Protein AF-0000000083555347 (afdb_homodimer)

Organism: NCBI:txid157072

Nearest PDB structures (foldseek):
  4l8f-assembly1_C  TM=9.345E-01  e=2.373E-33  Danio rerio
  4l7q-assembly1_C  TM=9.276E-01  e=1.802E-32  Danio rerio
  1l9x-assembly3_C  TM=9.205E-01  e=3.765E-32  Homo sapiens
  4l95-assembly3_M  TM=9.312E-01  e=1.104E-30  Danio rerio
  8q6q-assembly2_D-2  TM=4.613E-01  e=1.279E-02  Homo sapiens

Structure (mmCIF, N/CA/C/O backbone):
data_AF-0000000083555347-model_v1
#
loop_
_entity.id
_entity.type
_entity.pdbx_description
1 polymer 'folate gamma-glutamyl hydrolase'
#
loop_
_atom_site.group_PDB
_atom_site.id
_atom_site.type_symbol
_atom_site.label_atom_id
_atom_site.label_alt_id
_atom_site.label_comp_id
_atom_site.label_asym_id
_atom_site.label_entity_id
_atom_site.label_seq_id
_atom_site.pdbx_PDB_ins_code
_atom_site.Cartn_x
_atom_site.Cartn_y
_atom_site.Cartn_z
_atom_site.occupancy
_atom_site.B_iso_or_equiv
_atom_site.auth_seq_id
_atom_site.auth_comp_id
_atom_site.auth_asym_id
_atom_site.auth_atom_id
_atom_site.pdbx_PDB_model_num
ATOM 1 N N . MET A 1 1 ? 63.344 61.219 -37.5 1 23.23 1 MET A N 1
ATOM 2 C CA . MET A 1 1 ? 61.906 61.25 -37.156 1 23.23 1 MET A CA 1
ATOM 3 C C . MET A 1 1 ? 61.312 59.875 -37.188 1 23.23 1 MET A C 1
ATOM 5 O O . MET A 1 1 ? 61.062 59.312 -38.25 1 23.23 1 MET A O 1
ATOM 9 N N . VAL A 1 2 ? 61.875 59 -36.281 1 27.72 2 VAL A N 1
ATOM 10 C CA . VAL A 1 2 ? 61.688 57.594 -36.031 1 27.72 2 VAL A CA 1
ATOM 11 C C . VAL A 1 2 ? 60.25 57.312 -35.625 1 27.72 2 VAL A C 1
ATOM 13 O O . VAL A 1 2 ? 59.75 57.875 -34.656 1 27.72 2 VAL A O 1
ATOM 16 N N . VAL A 1 3 ? 59.375 57.125 -36.656 1 25.95 3 VAL A N 1
ATOM 17 C CA . VAL A 1 3 ? 57.938 56.875 -36.625 1 25.95 3 VAL A CA 1
ATOM 18 C C . VAL A 1 3 ? 57.656 55.656 -35.719 1 25.95 3 VAL A C 1
ATOM 20 O O . VAL A 1 3 ? 58.094 54.562 -36 1 25.95 3 VAL A O 1
ATOM 23 N N . SER A 1 4 ? 57.625 55.844 -34.438 1 28.05 4 SER A N 1
ATOM 24 C CA . SER A 1 4 ? 57.375 54.875 -33.375 1 28.05 4 SER A CA 1
ATOM 25 C C . SER A 1 4 ? 56 54.25 -33.5 1 28.05 4 SER A C 1
ATOM 27 O O . SER A 1 4 ? 54.969 54.938 -33.344 1 28.05 4 SER A O 1
ATOM 29 N N . LEU A 1 5 ? 55.781 53.438 -34.562 1 30.91 5 LEU A N 1
ATOM 30 C CA . LEU A 1 5 ? 54.5 52.781 -34.781 1 30.91 5 LEU A CA 1
ATOM 31 C C . LEU A 1 5 ? 54.062 52.031 -33.531 1 30.91 5 LEU A C 1
ATOM 33 O O . LEU A 1 5 ? 54.719 51.062 -33.094 1 30.91 5 LEU A O 1
ATOM 37 N N . GLY A 1 6 ? 53.5 52.719 -32.531 1 29 6 GLY A N 1
ATOM 38 C CA . GLY A 1 6 ? 52.938 52.156 -31.312 1 29 6 GLY A CA 1
ATOM 39 C C . GLY A 1 6 ? 51.875 51.125 -31.547 1 29 6 GLY A C 1
ATOM 40 O O . GLY A 1 6 ? 50.812 51.406 -32.125 1 29 6 GLY A O 1
ATOM 41 N N . LEU A 1 7 ? 52.281 49.906 -32 1 31.48 7 LEU A N 1
ATOM 42 C CA . LEU A 1 7 ? 51.344 48.812 -32.219 1 31.48 7 LEU A CA 1
ATOM 43 C C . LEU A 1 7 ? 50.5 48.562 -30.969 1 31.48 7 LEU A C 1
ATOM 45 O O . LEU A 1 7 ? 51.031 48.25 -29.891 1 31.48 7 LEU A O 1
ATOM 49 N N . VAL A 1 8 ? 49.344 49.25 -30.875 1 31.62 8 VAL A N 1
ATOM 50 C CA . VAL A 1 8 ? 48.344 49.031 -29.828 1 31.62 8 VAL A CA 1
ATOM 51 C C . VAL A 1 8 ? 47.906 47.562 -29.828 1 31.62 8 VAL A C 1
ATOM 53 O O . VAL A 1 8 ? 47.375 47.062 -30.812 1 31.62 8 VAL A O 1
ATOM 56 N N . LEU A 1 9 ? 48.688 46.688 -29.172 1 31.02 9 LEU A N 1
ATOM 57 C CA . LEU A 1 9 ? 48.281 45.281 -28.938 1 31.02 9 LEU A CA 1
ATOM 58 C C . LEU A 1 9 ? 46.875 45.219 -28.328 1 31.02 9 LEU A C 1
ATOM 60 O O . LEU A 1 9 ? 46.625 45.844 -27.281 1 31.02 9 LEU A O 1
ATOM 64 N N . SER A 1 10 ? 45.875 45.219 -29.203 1 31.19 10 SER A N 1
ATOM 65 C CA . SER A 1 10 ? 44.5 45 -28.766 1 31.19 10 SER A CA 1
ATOM 66 C C . SER A 1 10 ? 44.375 43.844 -27.781 1 31.19 10 SER A C 1
ATOM 68 O O . SER A 1 10 ? 45.031 42.812 -27.984 1 31.19 10 SER A O 1
ATOM 70 N N . ARG A 1 11 ? 44.156 44.125 -26.469 1 34.34 11 ARG A N 1
ATOM 71 C CA . ARG A 1 11 ? 43.875 43.188 -25.391 1 34.34 11 ARG A CA 1
ATOM 72 C C . ARG A 1 11 ? 42.844 42.156 -25.812 1 34.34 11 ARG A C 1
ATOM 74 O O . ARG A 1 11 ? 41.812 42.469 -26.422 1 34.34 11 ARG A O 1
ATOM 81 N N . PRO A 1 12 ? 43.281 40.875 -26.047 1 32 12 PRO A N 1
ATOM 82 C CA . PRO A 1 12 ? 42.281 39.844 -26.375 1 32 12 PRO A CA 1
ATOM 83 C C . PRO A 1 12 ? 41.062 39.875 -25.469 1 32 12 PRO A C 1
ATOM 85 O O . PRO A 1 12 ? 41.156 40.312 -24.312 1 32 12 PRO A O 1
ATOM 88 N N . SER A 1 13 ? 39.812 40.094 -26 1 33.47 13 SER A N 1
ATOM 89 C CA . SER A 1 13 ? 38.531 39.938 -25.344 1 33.47 13 SER A CA 1
ATOM 90 C C . SER A 1 13 ? 38.469 38.688 -24.516 1 33.47 13 SER A C 1
ATOM 92 O O . SER A 1 13 ? 38.812 37.594 -25 1 33.47 13 SER A O 1
ATOM 94 N N . HIS A 1 14 ? 38.812 38.75 -23.172 1 32.81 14 HIS A N 1
ATOM 95 C CA . HIS A 1 14 ? 38.5 37.688 -22.203 1 32.81 14 HIS A CA 1
ATOM 96 C C . HIS A 1 14 ? 37.125 37.125 -22.438 1 32.81 14 HIS A C 1
ATOM 98 O O . HIS A 1 14 ? 36.125 37.844 -22.328 1 32.81 14 HIS A O 1
ATOM 104 N N . GLU A 1 15 ? 36.938 36.219 -23.438 1 31.72 15 GLU A N 1
ATOM 105 C CA . GLU A 1 15 ? 35.75 35.375 -23.484 1 31.72 15 GLU A CA 1
ATOM 106 C C . GLU A 1 15 ? 35.312 34.938 -22.078 1 31.72 15 GLU A C 1
ATOM 108 O O . GLU A 1 15 ? 36.125 34.344 -21.344 1 31.72 15 GLU A O 1
ATOM 113 N N . MET A 1 16 ? 34.438 35.75 -21.422 1 31.12 16 MET A N 1
ATOM 114 C CA . MET A 1 16 ? 33.719 35.312 -20.234 1 31.12 16 MET A CA 1
ATOM 115 C C . MET A 1 16 ? 33.219 33.875 -20.375 1 31.12 16 MET A C 1
ATOM 117 O O . MET A 1 16 ? 32.375 33.594 -21.219 1 31.12 16 MET A O 1
ATOM 121 N N . GLU A 1 17 ? 34.094 32.906 -20.312 1 33.25 17 GLU A N 1
ATOM 122 C CA . GLU A 1 17 ? 33.625 31.531 -20.156 1 33.25 17 GLU A CA 1
ATOM 123 C C . GLU A 1 17 ? 32.438 31.469 -19.172 1 33.25 17 GLU A C 1
ATOM 125 O O . GLU A 1 17 ? 32.594 31.797 -18 1 33.25 17 GLU A O 1
ATOM 130 N N . ALA A 1 18 ? 31.234 31.672 -19.672 1 32.56 18 ALA A N 1
ATOM 131 C CA . ALA A 1 18 ? 30.047 31.328 -18.906 1 32.56 18 ALA A CA 1
ATOM 132 C C . ALA A 1 18 ? 30.188 29.922 -18.312 1 32.56 18 ALA A C 1
ATOM 134 O O . ALA A 1 18 ? 30.125 28.922 -19.031 1 32.56 18 ALA A O 1
ATOM 135 N N . VAL A 1 19 ? 31.016 29.75 -17.359 1 32.25 19 VAL A N 1
ATOM 136 C CA . VAL A 1 19 ? 30.797 28.562 -16.547 1 32.25 19 VAL A CA 1
ATOM 137 C C . VAL A 1 19 ? 29.328 28.469 -16.156 1 32.25 19 VAL A C 1
ATOM 139 O O . VAL A 1 19 ? 28.844 29.266 -15.352 1 32.25 19 VAL A O 1
ATOM 142 N N . GLN A 1 20 ? 28.531 28.266 -17.094 1 30.45 20 GLN A N 1
ATOM 143 C CA . GLN A 1 20 ? 27.188 27.875 -16.672 1 30.45 20 GLN A CA 1
ATOM 144 C C . GLN A 1 20 ? 27.25 26.844 -15.547 1 30.45 20 GLN A C 1
ATOM 146 O O . GLN A 1 20 ? 27.766 25.75 -15.727 1 30.45 20 GLN A O 1
ATOM 151 N N . ALA A 1 21 ? 27.406 27.312 -14.43 1 34.94 21 ALA A N 1
ATOM 152 C CA . ALA A 1 21 ? 27.172 26.453 -13.281 1 34.94 21 ALA A CA 1
ATOM 153 C C . ALA A 1 21 ? 26.047 25.453 -13.555 1 34.94 21 ALA A C 1
ATOM 155 O O . ALA A 1 21 ? 24.891 25.859 -13.734 1 34.94 21 ALA A O 1
ATOM 156 N N . LEU A 1 22 ? 26.328 24.484 -14.297 1 32.72 22 LEU A N 1
ATOM 157 C CA . LEU A 1 22 ? 25.344 23.406 -14.383 1 32.72 22 LEU A CA 1
ATOM 158 C C . LEU A 1 22 ? 24.688 23.156 -13.031 1 32.72 22 LEU A C 1
ATOM 160 O O . LEU A 1 22 ? 25.359 22.75 -12.078 1 32.72 22 LEU A O 1
ATOM 164 N N . ARG A 1 23 ? 23.766 23.969 -12.594 1 32.62 23 ARG A N 1
ATOM 165 C CA . ARG A 1 23 ? 22.953 23.625 -11.43 1 32.62 23 ARG A CA 1
ATOM 166 C C . ARG A 1 23 ? 22.766 22.109 -11.32 1 32.62 23 ARG A C 1
ATOM 168 O O . ARG A 1 23 ? 22.25 21.484 -12.242 1 32.62 23 ARG A O 1
ATOM 175 N N . ALA A 1 24 ? 23.609 21.406 -10.547 1 36.28 24 ALA A N 1
ATOM 176 C CA . ALA A 1 24 ? 23.562 19.969 -10.258 1 36.28 24 ALA A CA 1
ATOM 177 C C . ALA A 1 24 ? 22.125 19.484 -10.078 1 36.28 24 ALA A C 1
ATOM 179 O O . ALA A 1 24 ? 21.344 20.125 -9.367 1 36.28 24 ALA A O 1
ATOM 180 N N . VAL A 1 25 ? 21.484 18.953 -11 1 42.25 25 VAL A N 1
ATOM 181 C CA . VAL A 1 25 ? 20.219 18.25 -10.766 1 42.25 25 VAL A CA 1
ATOM 182 C C . VAL A 1 25 ? 20.25 17.609 -9.383 1 42.25 25 VAL A C 1
ATOM 184 O O . VAL A 1 25 ? 21.141 16.797 -9.086 1 42.25 25 VAL A O 1
ATOM 187 N N . PRO A 1 26 ? 19.656 18.266 -8.359 1 49.91 26 PRO A N 1
ATOM 188 C CA . PRO A 1 26 ? 19.719 17.703 -7.008 1 49.91 26 PRO A CA 1
ATOM 189 C C . PRO A 1 26 ? 19.578 16.172 -7 1 49.91 26 PRO A C 1
ATOM 191 O O . PRO A 1 26 ? 18.906 15.609 -7.863 1 49.91 26 PRO A O 1
ATOM 194 N N . LYS A 1 27 ? 20.547 15.438 -6.457 1 57.72 27 LYS A N 1
ATOM 195 C CA . LYS A 1 27 ? 20.562 13.992 -6.254 1 57.72 27 LYS A CA 1
ATOM 196 C C . LYS A 1 27 ? 19.203 13.5 -5.754 1 57.72 27 LYS A C 1
ATOM 198 O O . LYS A 1 27 ? 18.672 14.016 -4.773 1 57.72 27 LYS A O 1
ATOM 203 N N . GLN A 1 28 ? 18.375 12.93 -6.566 1 76.88 28 GLN A N 1
ATOM 204 C CA . GLN A 1 28 ? 17.078 12.328 -6.262 1 76.88 28 GLN A CA 1
ATOM 205 C C . GLN A 1 28 ? 17.25 11.047 -5.445 1 76.88 28 GLN A C 1
ATOM 207 O O . GLN A 1 28 ? 18.016 10.164 -5.828 1 76.88 28 GLN A O 1
ATOM 212 N N . THR A 1 29 ? 16.812 11.125 -4.055 1 89.31 29 THR A N 1
ATOM 213 C CA . THR A 1 29 ? 16.781 9.93 -3.211 1 89.31 29 THR A CA 1
ATOM 214 C C . THR A 1 29 ? 15.734 8.938 -3.719 1 89.31 29 THR A C 1
ATOM 216 O O . THR A 1 29 ? 14.555 9.273 -3.826 1 89.31 29 THR A O 1
ATOM 219 N N . ARG A 1 30 ? 16.141 7.773 -4.047 1 84.62 30 ARG A N 1
ATOM 220 C CA . ARG A 1 30 ? 15.281 6.77 -4.656 1 84.62 30 ARG A CA 1
ATOM 221 C C . ARG A 1 30 ? 14.258 6.25 -3.652 1 84.62 30 ARG A C 1
ATOM 223 O O . ARG A 1 30 ? 13.086 6.059 -3.992 1 84.62 30 ARG A O 1
ATOM 230 N N . ASN A 1 31 ? 14.719 6.02 -2.436 1 88.25 31 ASN A N 1
ATOM 231 C CA . ASN A 1 31 ? 13.867 5.477 -1.387 1 88.25 31 ASN A CA 1
ATOM 232 C C . ASN A 1 31 ? 13.836 6.387 -0.162 1 88.25 31 ASN A C 1
ATOM 234 O O . ASN A 1 31 ? 14.453 6.086 0.857 1 88.25 31 ASN A O 1
ATOM 238 N N . PRO A 1 32 ? 13.055 7.402 -0.249 1 96.88 32 PRO A N 1
ATOM 239 C CA . PRO A 1 32 ? 13.062 8.398 0.824 1 96.88 32 PRO A CA 1
ATOM 240 C C . PRO A 1 32 ? 12.461 7.875 2.125 1 96.88 32 PRO A C 1
ATOM 242 O O . PRO A 1 32 ? 11.656 6.941 2.102 1 96.88 32 PRO A O 1
ATOM 245 N N . ILE A 1 33 ? 12.914 8.414 3.184 1 97.94 33 ILE A N 1
ATOM 246 C CA . ILE A 1 33 ? 12.406 8.094 4.512 1 97.94 33 ILE A CA 1
ATOM 247 C C . ILE A 1 33 ? 11.625 9.281 5.074 1 97.94 33 ILE A C 1
ATOM 249 O O . ILE A 1 33 ? 12.133 10.406 5.09 1 97.94 33 ILE A O 1
ATOM 253 N N . ILE A 1 34 ? 10.422 9.062 5.48 1 98.81 34 ILE A N 1
ATOM 254 C CA . ILE A 1 34 ? 9.547 10.086 6.043 1 98.81 34 ILE A CA 1
ATOM 255 C C . ILE A 1 34 ? 9.445 9.898 7.555 1 98.81 34 ILE A C 1
ATOM 257 O O . ILE A 1 34 ? 9.211 8.789 8.031 1 98.81 34 ILE A O 1
ATOM 261 N N . GLY A 1 35 ? 9.719 10.945 8.32 1 98.81 35 GLY A N 1
ATOM 262 C CA . GLY A 1 35 ? 9.391 10.93 9.734 1 98.81 35 GLY A CA 1
ATOM 263 C C . GLY A 1 35 ? 7.914 11.164 10.008 1 98.81 35 GLY A C 1
ATOM 264 O O . GLY A 1 35 ? 7.34 12.148 9.539 1 98.81 35 GLY A O 1
ATOM 265 N N . VAL A 1 36 ? 7.316 10.266 10.727 1 98.69 36 VAL A N 1
ATOM 266 C CA . VAL A 1 36 ? 5.91 10.398 11.102 1 98.69 36 VAL A CA 1
ATOM 267 C C . VAL A 1 36 ? 5.801 10.719 12.586 1 98.69 36 VAL A C 1
ATOM 269 O O . VAL A 1 36 ? 6.25 9.938 13.43 1 98.69 36 VAL A O 1
ATOM 272 N N . HIS A 1 37 ? 5.207 11.883 12.875 1 98.44 37 HIS A N 1
ATOM 273 C CA . HIS A 1 37 ? 5.027 12.305 14.266 1 98.44 37 HIS A CA 1
ATOM 274 C C . HIS A 1 37 ? 4.047 11.398 14.992 1 98.44 37 HIS A C 1
ATOM 276 O O . HIS A 1 37 ? 2.986 11.062 14.461 1 98.44 37 HIS A O 1
ATOM 282 N N . SER A 1 38 ? 4.383 10.922 16.203 1 96.62 38 SER A N 1
ATOM 283 C CA . SER A 1 38 ? 3.479 10.102 17 1 96.62 38 SER A CA 1
ATOM 284 C C . SER A 1 38 ? 2.629 10.961 17.922 1 96.62 38 SER A C 1
ATOM 286 O O . SER A 1 38 ? 2.803 12.18 17.984 1 96.62 38 SER A O 1
ATOM 288 N N . HIS A 1 39 ? 1.638 10.352 18.516 1 95.75 39 HIS A N 1
ATOM 289 C CA . HIS A 1 39 ? 0.795 10.977 19.531 1 95.75 39 HIS A CA 1
ATOM 290 C C . HIS A 1 39 ? 0.821 10.195 20.828 1 95.75 39 HIS A C 1
ATOM 292 O O . HIS A 1 39 ? 1.096 8.992 20.828 1 95.75 39 HIS A O 1
ATOM 298 N N . GLN A 1 40 ? 0.535 10.875 21.875 1 92.44 40 GLN A N 1
ATOM 299 C CA . GLN A 1 40 ? 0.202 10.188 23.109 1 92.44 40 GLN A CA 1
ATOM 300 C C . GLN A 1 40 ? -1.26 9.742 23.125 1 92.44 40 GLN A C 1
ATOM 302 O O . GLN A 1 40 ? -2.156 10.547 22.859 1 92.44 40 GLN A O 1
ATOM 307 N N . ASP A 1 41 ? -1.448 8.5 23.406 1 87.25 41 ASP A N 1
ATOM 308 C CA . ASP A 1 41 ? -2.814 8 23.547 1 87.25 41 ASP A CA 1
ATOM 309 C C . ASP A 1 41 ? -3.451 8.5 24.844 1 87.25 41 ASP A C 1
ATOM 311 O O . ASP A 1 41 ? -2.928 8.266 25.938 1 87.25 41 ASP A O 1
ATOM 315 N N . SER A 1 42 ? -4.543 9.156 24.75 1 83.31 42 SER A N 1
ATOM 316 C CA . SER A 1 42 ? -5.164 9.766 25.922 1 83.31 42 SER A CA 1
ATOM 317 C C . SER A 1 42 ? -5.746 8.703 26.859 1 83.31 42 SER A C 1
ATOM 319 O O . SER A 1 42 ? -5.836 8.914 28.062 1 83.31 42 SER A O 1
ATOM 321 N N . GLU A 1 43 ? -6.172 7.621 26.312 1 82.62 43 GLU A N 1
ATOM 322 C CA . GLU A 1 43 ? -6.812 6.566 27.109 1 82.62 43 GLU A CA 1
ATOM 323 C C . GLU A 1 43 ? -5.777 5.664 27.766 1 82.62 43 GLU A C 1
ATOM 325 O O . GLU A 1 43 ? -5.895 5.348 28.953 1 82.62 43 GLU A O 1
ATOM 330 N N . PHE A 1 44 ? -4.727 5.332 27.062 1 84 44 PHE A N 1
ATOM 331 C CA . PHE A 1 44 ? -3.805 4.312 27.562 1 84 44 PHE A CA 1
ATOM 332 C C . PHE A 1 44 ? -2.498 4.945 28.016 1 84 44 PHE A C 1
ATOM 334 O O . PHE A 1 44 ? -1.693 4.293 28.688 1 84 44 PHE A O 1
ATOM 341 N N . GLY A 1 45 ? -2.297 6.207 27.641 1 85.5 45 GLY A N 1
ATOM 342 C CA . GLY A 1 45 ? -1.106 6.926 28.062 1 85.5 45 GLY A CA 1
ATOM 343 C C . GLY A 1 45 ? 0.129 6.562 27.266 1 85.5 45 GLY A C 1
ATOM 344 O O . GLY A 1 45 ? 1.186 7.176 27.422 1 85.5 45 GLY A O 1
ATOM 345 N N . ASP A 1 46 ? -0.02 5.621 26.391 1 88.19 46 ASP A N 1
ATOM 346 C CA . ASP A 1 46 ? 1.128 5.207 25.594 1 88.19 46 ASP A CA 1
ATOM 347 C C . ASP A 1 46 ? 1.2 5.992 24.281 1 88.19 46 ASP A C 1
ATOM 349 O O . ASP A 1 46 ? 0.37 6.871 24.031 1 88.19 46 ASP A O 1
ATOM 353 N N . GLU A 1 47 ? 2.303 5.824 23.641 1 92.81 47 GLU A N 1
ATOM 354 C CA . GLU A 1 47 ? 2.592 6.473 22.359 1 92.81 47 GLU A CA 1
ATOM 355 C C . GLU A 1 47 ? 2.176 5.586 21.188 1 92.81 47 GLU A C 1
ATOM 357 O O . GLU A 1 47 ? 2.387 4.371 21.219 1 92.81 47 GLU A O 1
ATOM 362 N N . PHE A 1 48 ? 1.54 6.266 20.109 1 92.69 48 PHE A N 1
ATOM 363 C CA . PHE A 1 48 ? 1.102 5.402 19.031 1 92.69 48 PHE A CA 1
ATOM 364 C C . PHE A 1 48 ? 1.15 6.141 17.703 1 92.69 48 PHE A C 1
ATOM 366 O O . PHE A 1 48 ? 1.232 7.371 17.672 1 92.69 48 PHE A O 1
ATOM 373 N N . ILE A 1 49 ? 1.166 5.418 16.609 1 94.25 49 ILE A N 1
ATOM 374 C CA . ILE A 1 49 ? 0.953 5.836 15.227 1 94.25 49 ILE A CA 1
ATOM 375 C C . ILE A 1 49 ? -0.01 4.871 14.539 1 94.25 49 ILE A C 1
ATOM 377 O O . ILE A 1 49 ? 0.166 3.652 14.609 1 94.25 49 ILE A O 1
ATOM 381 N N . ALA A 1 50 ? -1.12 5.422 13.977 1 93.69 50 ALA A N 1
ATOM 382 C CA . ALA A 1 50 ? -1.949 4.555 13.141 1 93.69 50 ALA A CA 1
ATOM 383 C C . ALA A 1 50 ? -1.149 3.994 11.969 1 93.69 50 ALA A C 1
ATOM 385 O O . ALA A 1 50 ? -0.458 4.738 11.273 1 93.69 50 ALA A O 1
ATOM 386 N N . ALA A 1 51 ? -1.215 2.68 11.695 1 93.62 51 ALA A N 1
ATOM 387 C CA . ALA A 1 51 ? -0.387 2.016 10.695 1 93.62 51 ALA A CA 1
ATOM 388 C C . ALA A 1 51 ? -0.766 2.467 9.289 1 93.62 51 ALA A C 1
ATOM 390 O O . ALA A 1 51 ? 0.013 2.299 8.344 1 93.62 51 ALA A O 1
ATOM 391 N N . SER A 1 52 ? -2.002 2.988 9.102 1 95.69 52 SER A N 1
ATOM 392 C CA . SER A 1 52 ? -2.447 3.434 7.785 1 95.69 52 SER A CA 1
ATOM 393 C C . SER A 1 52 ? -1.525 4.512 7.223 1 95.69 52 SER A C 1
ATOM 395 O O . SER A 1 52 ? -1.295 4.57 6.016 1 95.69 52 SER A O 1
ATOM 397 N N . TYR A 1 53 ? -0.939 5.395 8.117 1 97.56 53 TYR A N 1
ATOM 398 C CA . TYR A 1 53 ? 0.002 6.402 7.641 1 97.56 53 TYR A CA 1
ATOM 399 C C . TYR A 1 53 ? 1.257 5.758 7.07 1 97.56 53 TYR A C 1
ATOM 401 O O . TYR A 1 53 ? 1.784 6.203 6.051 1 97.56 53 TYR A O 1
ATOM 409 N N . ILE A 1 54 ? 1.744 4.742 7.781 1 96.12 54 ILE A N 1
ATOM 410 C CA . ILE A 1 54 ? 2.969 4.059 7.383 1 96.12 54 ILE A CA 1
ATOM 411 C C . ILE A 1 54 ? 2.73 3.291 6.082 1 96.12 54 ILE A C 1
ATOM 413 O O . ILE A 1 54 ? 3.504 3.41 5.133 1 96.12 54 ILE A O 1
ATOM 417 N N . LYS A 1 55 ? 1.643 2.566 6.055 1 96 55 LYS A N 1
ATOM 418 C CA . LYS A 1 55 ? 1.289 1.808 4.859 1 96 55 LYS A CA 1
ATOM 419 C C . LYS A 1 55 ? 1.098 2.73 3.66 1 96 55 LYS A C 1
ATOM 421 O O . LYS A 1 55 ? 1.462 2.379 2.535 1 96 55 LYS A O 1
ATOM 426 N N . TRP A 1 56 ? 0.498 3.879 3.926 1 98.44 56 TRP A N 1
ATOM 427 C CA . TRP A 1 56 ? 0.248 4.891 2.906 1 98.44 56 TRP A CA 1
ATOM 428 C C . TRP A 1 56 ? 1.557 5.387 2.299 1 98.44 56 TRP A C 1
ATOM 430 O O . TRP A 1 56 ? 1.719 5.395 1.076 1 98.44 56 TRP A O 1
ATOM 440 N N . ILE A 1 57 ? 2.523 5.664 3.076 1 98.5 57 ILE A N 1
ATOM 441 C CA . ILE A 1 57 ? 3.844 6.109 2.641 1 98.5 57 ILE A CA 1
ATOM 442 C C . ILE A 1 57 ? 4.543 4.984 1.884 1 98.5 57 ILE A C 1
ATOM 444 O O . ILE A 1 57 ? 5.086 5.203 0.797 1 98.5 57 ILE A O 1
ATOM 448 N N . GLU A 1 58 ? 4.461 3.795 2.396 1 97.06 58 GLU A N 1
ATOM 449 C CA . GLU A 1 58 ? 5.156 2.652 1.815 1 97.06 58 GLU A CA 1
ATOM 450 C C . GLU A 1 58 ? 4.582 2.291 0.449 1 97.06 58 GLU A C 1
ATOM 452 O O . GLU A 1 58 ? 5.316 1.871 -0.448 1 97.06 58 GLU A O 1
ATOM 457 N N . SER A 1 59 ? 3.328 2.445 0.312 1 98 59 SER A N 1
ATOM 458 C CA . SER A 1 59 ? 2.68 2.062 -0.938 1 98 59 SER A CA 1
ATOM 459 C C . SER A 1 59 ? 3.201 2.891 -2.107 1 98 59 SER A C 1
ATOM 461 O O . SER A 1 59 ? 3.074 2.488 -3.266 1 98 59 SER A O 1
ATOM 463 N N . ALA A 1 60 ? 3.762 4.035 -1.805 1 98.38 60 ALA A N 1
ATOM 464 C CA . ALA A 1 60 ? 4.301 4.902 -2.848 1 98.38 60 ALA A CA 1
ATOM 465 C C . ALA A 1 60 ? 5.82 4.781 -2.934 1 98.38 60 ALA A C 1
ATOM 467 O O . ALA A 1 60 ? 6.477 5.574 -3.611 1 98.38 60 ALA A O 1
ATOM 468 N N . GLY A 1 61 ? 6.395 3.838 -2.207 1 97.25 61 GLY A N 1
ATOM 469 C CA . GLY A 1 61 ? 7.82 3.57 -2.316 1 97.25 61 GLY A CA 1
ATOM 470 C C . GLY A 1 61 ? 8.648 4.285 -1.263 1 97.25 61 GLY A C 1
ATOM 471 O O . GLY A 1 61 ? 9.875 4.266 -1.311 1 97.25 61 GLY A O 1
ATOM 472 N N . GLY A 1 62 ? 7.977 4.961 -0.341 1 97.44 62 GLY A N 1
ATOM 473 C CA . GLY A 1 62 ? 8.672 5.562 0.784 1 97.44 62 GLY A CA 1
ATOM 474 C C . GLY A 1 62 ? 8.867 4.609 1.947 1 97.44 62 GLY A C 1
ATOM 475 O O . GLY A 1 62 ? 8.32 3.5 1.944 1 97.44 62 GLY A O 1
ATOM 476 N N . ARG A 1 63 ? 9.648 5.016 2.828 1 96 63 ARG A N 1
ATOM 477 C CA . ARG A 1 63 ? 9.828 4.352 4.113 1 96 63 ARG A CA 1
ATOM 478 C C . ARG A 1 63 ? 9.555 5.309 5.27 1 96 63 ARG A C 1
ATOM 480 O O . ARG A 1 63 ? 9.469 6.523 5.066 1 96 63 ARG A O 1
ATOM 487 N N . ALA A 1 64 ? 9.305 4.746 6.438 1 97.19 64 ALA A N 1
ATOM 488 C CA . ALA A 1 64 ? 8.836 5.625 7.508 1 97.19 64 ALA A CA 1
ATOM 489 C C . ALA A 1 64 ? 9.578 5.34 8.812 1 97.19 64 ALA A C 1
ATOM 491 O O . ALA A 1 64 ? 9.914 4.188 9.102 1 97.19 64 ALA A O 1
ATOM 492 N N . VAL A 1 65 ? 9.789 6.359 9.57 1 97.25 65 VAL A N 1
ATOM 493 C CA . VAL A 1 65 ? 10.312 6.266 10.93 1 97.25 65 VAL A CA 1
ATOM 494 C C . VAL A 1 65 ? 9.438 7.082 11.875 1 97.25 65 VAL A C 1
ATOM 496 O O . VAL A 1 65 ? 8.641 7.918 11.438 1 97.25 65 VAL A O 1
ATOM 499 N N . ARG A 1 66 ? 9.609 6.852 13.125 1 96.62 66 ARG A N 1
ATOM 500 C CA . ARG A 1 66 ? 8.859 7.527 14.18 1 96.62 66 ARG A CA 1
ATOM 501 C C . ARG A 1 66 ? 9.547 8.82 14.602 1 96.62 66 ARG A C 1
ATOM 503 O O . ARG A 1 66 ? 10.766 8.852 14.789 1 96.62 66 ARG A O 1
ATOM 510 N N . ILE A 1 67 ? 8.812 9.836 14.633 1 97.69 67 ILE A N 1
ATOM 511 C CA . ILE A 1 67 ? 9.188 11.016 15.406 1 97.69 67 ILE A CA 1
ATOM 512 C C . ILE A 1 67 ? 8.414 11.031 16.719 1 97.69 67 ILE A C 1
ATOM 514 O O . ILE A 1 67 ? 7.215 11.32 16.75 1 97.69 67 ILE A O 1
ATOM 518 N N . PRO A 1 68 ? 9.086 10.805 17.797 1 96.5 68 PRO A N 1
ATOM 519 C CA . PRO A 1 68 ? 8.367 10.734 19.078 1 96.5 68 PRO A CA 1
ATOM 520 C C . PRO A 1 68 ? 7.699 12.055 19.453 1 96.5 68 PRO A C 1
ATOM 522 O O . PRO A 1 68 ? 8.297 13.125 19.297 1 96.5 68 PRO A O 1
ATOM 525 N N . TRP A 1 69 ? 6.512 12 20 1 95.69 69 TRP A N 1
ATOM 526 C CA . TRP A 1 69 ? 5.68 13.172 20.25 1 95.69 69 TRP A CA 1
ATOM 527 C C . TRP A 1 69 ? 6.316 14.07 21.312 1 95.69 69 TRP A C 1
ATOM 529 O O . TRP A 1 69 ? 6.016 15.258 21.391 1 95.69 69 TRP A O 1
ATOM 539 N N . ASN A 1 70 ? 7.254 13.516 22.094 1 95.31 70 ASN A N 1
ATOM 540 C CA . ASN A 1 70 ? 7.867 14.25 23.203 1 95.31 70 ASN A CA 1
ATOM 541 C C . ASN A 1 70 ? 9.391 14.281 23.078 1 95.31 70 ASN A C 1
ATOM 543 O O . ASN A 1 70 ? 10.094 14.477 24.062 1 95.31 70 ASN A O 1
ATOM 547 N N . ALA A 1 71 ? 9.891 14.031 21.922 1 96.94 71 ALA A N 1
ATOM 548 C CA . ALA A 1 71 ? 11.336 14 21.719 1 96.94 71 ALA A CA 1
ATOM 549 C C . ALA A 1 71 ? 11.961 15.359 22.031 1 96.94 71 ALA A C 1
ATOM 551 O O . ALA A 1 71 ? 11.391 16.406 21.688 1 96.94 71 ALA A O 1
ATOM 552 N N . PRO A 1 72 ? 13.133 15.367 22.672 1 97.75 72 PRO A N 1
ATOM 553 C CA . PRO A 1 72 ? 13.836 16.641 22.875 1 97.75 72 PRO A CA 1
ATOM 554 C C . PRO A 1 72 ? 14.414 17.203 21.594 1 97.75 72 PRO A C 1
ATOM 556 O O . PRO A 1 72 ? 14.547 16.484 20.594 1 97.75 72 PRO A O 1
ATOM 559 N N . GLU A 1 73 ? 14.82 18.438 21.594 1 98 73 GLU A N 1
ATOM 560 C CA . GLU A 1 73 ? 15.227 19.172 20.406 1 98 73 GLU A CA 1
ATOM 561 C C . GLU A 1 73 ? 16.453 18.531 19.75 1 98 73 GLU A C 1
ATOM 563 O O . GLU A 1 73 ? 16.562 18.516 18.516 1 98 73 GLU A O 1
ATOM 568 N N . ASP A 1 74 ? 17.359 18.062 20.547 1 97.75 74 ASP A N 1
ATOM 569 C CA . ASP A 1 74 ? 18.562 17.469 19.984 1 97.75 74 ASP A CA 1
ATOM 570 C C . ASP A 1 74 ? 18.234 16.188 19.203 1 97.75 74 ASP A C 1
ATOM 572 O O . ASP A 1 74 ? 18.797 15.945 18.125 1 97.75 74 ASP A O 1
ATOM 576 N N . GLU A 1 75 ? 17.391 15.422 19.75 1 97.56 75 GLU A N 1
ATOM 577 C CA . GLU A 1 75 ? 16.938 14.219 19.047 1 97.56 75 GLU A CA 1
ATOM 578 C C . GLU A 1 75 ? 16.188 14.57 17.781 1 97.56 75 GLU A C 1
ATOM 580 O O . GLU A 1 75 ? 16.391 13.953 16.734 1 97.56 75 GLU A O 1
ATOM 585 N N . LEU A 1 76 ? 15.352 15.547 17.859 1 98.56 76 LEU A N 1
ATOM 586 C CA . LEU A 1 76 ? 14.594 15.992 16.703 1 98.56 76 LEU A CA 1
ATOM 587 C C . LEU A 1 76 ? 15.531 16.516 15.609 1 98.56 76 LEU A C 1
ATOM 589 O O . LEU A 1 76 ? 15.312 16.266 14.422 1 98.56 76 LEU A O 1
ATOM 593 N N . THR A 1 77 ? 16.516 17.234 16.031 1 98.12 77 THR A N 1
ATOM 594 C CA . THR A 1 77 ? 17.484 17.75 15.07 1 98.12 77 THR A CA 1
ATOM 595 C C . THR A 1 77 ? 18.172 16.609 14.312 1 98.12 77 THR A C 1
ATOM 597 O O . THR A 1 77 ? 18.297 16.672 13.086 1 98.12 77 THR A O 1
ATOM 600 N N . ARG A 1 78 ? 18.547 15.633 15.047 1 97.25 78 ARG A N 1
ATOM 601 C CA . ARG A 1 78 ? 19.172 14.469 14.43 1 97.25 78 ARG A CA 1
ATOM 602 C C . ARG A 1 78 ? 18.203 13.742 13.508 1 97.25 78 ARG A C 1
ATOM 604 O O . ARG A 1 78 ? 18.562 13.391 12.383 1 97.25 78 ARG A O 1
ATOM 611 N N . LEU A 1 79 ? 17.016 13.523 13.953 1 97.88 79 LEU A N 1
ATOM 612 C CA . LEU A 1 79 ? 16.016 12.812 13.172 1 97.88 79 LEU A CA 1
ATOM 613 C C . LEU A 1 79 ? 15.695 13.57 11.883 1 97.88 79 LEU A C 1
ATOM 615 O O . LEU A 1 79 ? 15.656 12.977 10.805 1 97.88 79 LEU A O 1
ATOM 619 N N . LEU A 1 80 ? 15.531 14.883 11.969 1 98.44 80 LEU A N 1
ATOM 620 C CA . LEU A 1 80 ? 15.117 15.688 10.828 1 98.44 80 LEU A CA 1
ATOM 621 C C . LEU A 1 80 ? 16.25 15.805 9.812 1 98.44 80 LEU A C 1
ATOM 623 O O . LEU A 1 80 ? 16 16.094 8.633 1 98.44 80 LEU A O 1
ATOM 627 N N . SER A 1 81 ? 17.438 15.586 10.227 1 97.5 81 SER A N 1
ATOM 628 C CA . SER A 1 81 ? 18.562 15.555 9.297 1 97.5 81 SER A CA 1
ATOM 629 C C . SER A 1 81 ? 18.672 14.188 8.633 1 97.5 81 SER A C 1
ATOM 631 O O . SER A 1 81 ? 19.406 14.031 7.648 1 97.5 81 SER A O 1
ATOM 633 N N . SER A 1 82 ? 17.984 13.227 9.188 1 97.94 82 SER A N 1
ATOM 634 C CA . SER A 1 82 ? 18.109 11.852 8.719 1 97.94 82 SER A CA 1
ATOM 635 C C . SER A 1 82 ? 16.969 11.469 7.801 1 97.94 82 SER A C 1
ATOM 637 O O . SER A 1 82 ? 17.047 10.484 7.059 1 97.94 82 SER A O 1
ATOM 639 N N . VAL A 1 83 ? 15.906 12.203 7.855 1 98.56 83 VAL A N 1
ATOM 640 C CA . VAL A 1 83 ? 14.727 11.859 7.066 1 98.56 83 VAL A CA 1
ATOM 641 C C . VAL A 1 83 ? 14.57 12.859 5.922 1 98.56 83 VAL A C 1
ATOM 643 O O . VAL A 1 83 ? 15.195 13.922 5.922 1 98.56 83 VAL A O 1
ATOM 646 N N . ASN A 1 84 ? 13.75 12.547 4.945 1 98.69 84 ASN A N 1
ATOM 647 C CA . ASN A 1 84 ? 13.609 13.328 3.721 1 98.69 84 ASN A CA 1
ATOM 648 C C . ASN A 1 84 ? 12.359 14.195 3.746 1 98.69 84 ASN A C 1
ATOM 650 O O . ASN A 1 84 ? 12.133 14.992 2.838 1 98.69 84 ASN A O 1
ATOM 654 N N . GLY A 1 85 ? 11.539 14.07 4.711 1 98.81 85 GLY A N 1
ATOM 655 C CA . GLY A 1 85 ? 10.312 14.812 4.953 1 98.81 85 GLY A CA 1
ATOM 656 C C . GLY A 1 85 ? 9.609 14.391 6.23 1 98.81 85 GLY A C 1
ATOM 657 O O . GLY A 1 85 ? 10.039 13.453 6.902 1 98.81 85 GLY A O 1
ATOM 658 N N . VAL A 1 86 ? 8.547 15.117 6.59 1 98.94 86 VAL A N 1
ATOM 659 C CA . VAL A 1 86 ? 7.844 14.805 7.828 1 98.94 86 VAL A CA 1
ATOM 660 C C . VAL A 1 86 ? 6.336 14.852 7.59 1 98.94 86 VAL A C 1
ATOM 662 O O . VAL A 1 86 ? 5.855 15.594 6.73 1 98.94 86 VAL A O 1
ATOM 665 N N . LEU A 1 87 ? 5.656 13.984 8.305 1 98.94 87 LEU A N 1
ATOM 666 C CA . LEU A 1 87 ? 4.199 13.922 8.273 1 98.94 87 LEU A CA 1
ATOM 667 C C . LEU A 1 87 ? 3.615 14.125 9.664 1 98.94 87 LEU A C 1
ATOM 669 O O . LEU A 1 87 ? 4.02 13.453 10.617 1 98.94 87 LEU A O 1
ATOM 673 N N . PHE A 1 88 ? 2.729 15.148 9.82 1 98.88 88 PHE A N 1
ATOM 674 C CA . PHE A 1 88 ? 1.869 15.312 10.984 1 98.88 88 PHE A CA 1
ATOM 675 C C . PHE A 1 88 ? 0.546 14.586 10.789 1 98.88 88 PHE A C 1
ATOM 677 O O . PHE A 1 88 ? -0.252 14.953 9.93 1 98.88 88 PHE A O 1
ATOM 684 N N . PRO A 1 89 ? 0.299 13.547 11.602 1 98.5 89 PRO A N 1
ATOM 685 C CA . PRO A 1 89 ? -0.941 12.781 11.461 1 98.5 89 PRO A CA 1
ATOM 686 C C . PRO A 1 89 ? -2.152 13.508 12.039 1 98.5 89 PRO A C 1
ATOM 688 O O . PRO A 1 89 ? -2.016 14.602 12.594 1 98.5 89 PRO A O 1
ATOM 691 N N . GLY A 1 90 ? -3.346 12.891 11.797 1 97.81 90 GLY A N 1
ATOM 692 C CA . GLY A 1 90 ? -4.535 13.328 12.516 1 97.81 90 GLY A CA 1
ATOM 693 C C . GLY A 1 90 ? -4.48 13.031 14 1 97.81 90 GLY A C 1
ATOM 694 O O . GLY A 1 90 ? -3.574 12.344 14.469 1 97.81 90 GLY A O 1
ATOM 695 N N . GLY A 1 91 ? -5.496 13.562 14.695 1 95.12 91 GLY A N 1
ATOM 696 C CA . GLY A 1 91 ? -5.547 13.414 16.141 1 95.12 91 GLY A CA 1
ATOM 697 C C . GLY A 1 91 ? -6.391 14.477 16.812 1 95.12 91 GLY A C 1
ATOM 698 O O . GLY A 1 91 ? -7.379 14.945 16.25 1 95.12 91 GLY A O 1
ATOM 699 N N . ASP A 1 92 ? -5.926 14.773 18.125 1 90.75 92 ASP A N 1
ATOM 700 C CA . ASP A 1 92 ? -6.828 15.648 18.875 1 90.75 92 ASP A CA 1
ATOM 701 C C . ASP A 1 92 ? -6.051 16.734 19.625 1 90.75 92 ASP A C 1
ATOM 703 O O . ASP A 1 92 ? -6.562 17.828 19.844 1 90.75 92 ASP A O 1
ATOM 707 N N . PRO A 1 93 ? -4.852 16.469 19.969 1 91.69 93 PRO A N 1
ATOM 708 C CA . PRO A 1 93 ? -4.191 17.406 20.875 1 91.69 93 PRO A CA 1
ATOM 709 C C . PRO A 1 93 ? -3.744 18.688 20.172 1 91.69 93 PRO A C 1
ATOM 711 O O . PRO A 1 93 ? -3.615 18.703 18.938 1 91.69 93 PRO A O 1
ATOM 714 N N . ASP A 1 94 ? -3.492 19.703 20.953 1 95.81 94 ASP A N 1
ATOM 715 C CA . ASP A 1 94 ? -2.77 20.875 20.469 1 95.81 94 ASP A CA 1
ATOM 716 C C . ASP A 1 94 ? -1.343 20.516 20.062 1 95.81 94 ASP A C 1
ATOM 718 O O . ASP A 1 94 ? -0.822 19.469 20.469 1 95.81 94 ASP A O 1
ATOM 722 N N . PRO A 1 95 ? -0.737 21.375 19.203 1 97.31 95 PRO A N 1
ATOM 723 C CA . PRO A 1 95 ? 0.652 21.062 18.859 1 97.31 95 PRO A CA 1
ATOM 724 C C . PRO A 1 95 ? 1.56 20.984 20.078 1 97.31 95 PRO A C 1
ATOM 726 O O . PRO A 1 95 ? 1.577 21.906 20.891 1 97.31 95 PRO A O 1
ATOM 729 N N . SER A 1 96 ? 2.279 19.938 20.188 1 94.62 96 SER A N 1
ATOM 730 C CA . SER A 1 96 ? 3.268 19.781 21.25 1 94.62 96 SER A CA 1
ATOM 731 C C . SER A 1 96 ? 4.5 20.641 20.984 1 94.62 96 SER A C 1
ATOM 733 O O . SER A 1 96 ? 4.68 21.156 19.891 1 94.62 96 SER A O 1
ATOM 735 N N . PRO A 1 97 ? 5.348 20.812 22.031 1 96.75 97 PRO A N 1
ATOM 736 C CA . PRO A 1 97 ? 6.633 21.469 21.781 1 96.75 97 PRO A CA 1
ATOM 737 C C . PRO A 1 97 ? 7.445 20.781 20.688 1 96.75 97 PRO A C 1
ATOM 739 O O . PRO A 1 97 ? 8.102 21.453 19.891 1 96.75 97 PRO A O 1
ATOM 742 N N . ALA A 1 98 ? 7.371 19.5 20.656 1 97.5 98 ALA A N 1
ATOM 743 C CA . ALA A 1 98 ? 8.078 18.75 19.625 1 97.5 98 ALA A CA 1
ATOM 744 C C . ALA A 1 98 ? 7.535 19.094 18.234 1 97.5 98 ALA A C 1
ATOM 746 O O . ALA A 1 98 ? 8.305 19.312 17.297 1 97.5 98 ALA A O 1
ATOM 747 N N . ALA A 1 99 ? 6.23 19.125 18.125 1 98.31 99 ALA A N 1
ATOM 748 C CA . ALA A 1 99 ? 5.609 19.453 16.844 1 98.31 99 ALA A CA 1
ATOM 749 C C . ALA A 1 99 ? 6 20.859 16.406 1 98.31 99 ALA A C 1
ATOM 751 O O . ALA A 1 99 ? 6.281 21.094 15.227 1 98.31 99 ALA A O 1
ATOM 752 N N . ALA A 1 100 ? 6 21.797 17.375 1 98.69 100 ALA A N 1
ATOM 753 C CA . ALA A 1 100 ? 6.391 23.172 17.062 1 98.69 100 ALA A CA 1
ATOM 754 C C . ALA A 1 100 ? 7.836 23.234 16.578 1 98.69 100 ALA A C 1
ATOM 756 O O . ALA A 1 100 ? 8.148 23.953 15.633 1 98.69 100 ALA A O 1
ATOM 757 N N . PHE A 1 101 ? 8.672 22.516 17.266 1 98.81 101 PHE A N 1
ATOM 758 C CA . PHE A 1 101 ? 10.07 22.484 16.875 1 98.81 101 PHE A CA 1
ATOM 759 C C . PHE A 1 101 ? 10.227 21.891 15.477 1 98.81 101 PHE A C 1
ATOM 761 O O . PHE A 1 101 ? 10.977 22.422 14.656 1 98.81 101 PHE A O 1
ATOM 768 N N . VAL A 1 102 ? 9.547 20.781 15.148 1 98.88 102 VAL A N 1
ATOM 769 C CA . VAL A 1 102 ? 9.609 20.125 13.844 1 98.88 102 VAL A CA 1
ATOM 770 C C . VAL A 1 102 ? 9.188 21.109 12.758 1 98.88 102 VAL A C 1
ATOM 772 O O . VAL A 1 102 ? 9.852 21.234 11.727 1 98.88 102 VAL A O 1
ATOM 775 N N . TYR A 1 103 ? 8.094 21.828 12.969 1 98.88 103 TYR A N 1
ATOM 776 C CA . TYR A 1 103 ? 7.602 22.797 12 1 98.88 103 TYR A CA 1
ATOM 777 C C . TYR A 1 103 ? 8.641 23.875 11.742 1 98.88 103 TYR A C 1
ATOM 779 O O . TYR A 1 103 ? 8.953 24.188 10.586 1 98.88 103 TYR A O 1
ATOM 787 N N . ALA A 1 104 ? 9.195 24.438 12.797 1 98.75 104 ALA A N 1
ATOM 788 C CA . ALA A 1 104 ? 10.18 25.516 12.688 1 98.75 104 ALA A CA 1
ATOM 789 C C . ALA A 1 104 ? 11.445 25.016 11.984 1 98.75 104 ALA A C 1
ATOM 791 O O . ALA A 1 104 ? 12.008 25.719 11.141 1 98.75 104 ALA A O 1
ATOM 792 N N . ARG A 1 105 ? 11.883 23.859 12.367 1 98.75 105 ARG A N 1
ATOM 793 C CA . ARG A 1 105 ? 13.102 23.312 11.773 1 98.75 105 ARG A CA 1
ATOM 794 C C . ARG A 1 105 ? 12.891 22.984 10.297 1 98.75 105 ARG A C 1
ATOM 796 O O . ARG A 1 105 ? 13.789 23.188 9.477 1 98.75 105 ARG A O 1
ATOM 803 N N . ALA A 1 106 ? 11.734 22.391 9.945 1 98.81 106 ALA A N 1
ATOM 804 C CA . ALA A 1 106 ? 11.43 22.125 8.539 1 98.81 106 ALA A CA 1
ATOM 805 C C . ALA A 1 106 ? 11.461 23.422 7.719 1 98.81 106 ALA A C 1
ATOM 807 O O . ALA A 1 106 ? 11.977 23.438 6.598 1 98.81 106 ALA A O 1
ATOM 808 N N . LEU A 1 107 ? 10.914 24.484 8.289 1 98.62 107 LEU A N 1
ATOM 809 C CA . LEU A 1 107 ? 10.953 25.781 7.625 1 98.62 107 LEU A CA 1
ATOM 810 C C . LEU A 1 107 ? 12.391 26.234 7.418 1 98.62 107 LEU A C 1
ATOM 812 O O . LEU A 1 107 ? 12.75 26.703 6.328 1 98.62 107 LEU A O 1
ATOM 816 N N . GLU A 1 108 ? 13.172 26.109 8.422 1 98.38 108 GLU A N 1
ATOM 817 C CA . GLU A 1 108 ? 14.562 26.531 8.375 1 98.38 108 GLU A CA 1
ATOM 818 C C . GLU A 1 108 ? 15.344 25.734 7.316 1 98.38 108 GLU A C 1
ATOM 820 O O . GLU A 1 108 ? 16.141 26.312 6.578 1 98.38 108 GLU A O 1
ATOM 825 N N . LEU A 1 109 ? 15.148 24.453 7.285 1 98.25 109 LEU A N 1
ATOM 826 C CA . LEU A 1 109 ? 15.805 23.609 6.285 1 98.25 109 LEU A CA 1
ATOM 827 C C . LEU A 1 109 ? 15.5 24.109 4.875 1 98.25 109 LEU A C 1
ATOM 829 O O . LEU A 1 109 ? 16.406 24.234 4.043 1 98.25 109 LEU A O 1
ATOM 833 N N . ASN A 1 110 ? 14.297 24.422 4.617 1 98.38 110 ASN A N 1
ATOM 834 C CA . ASN A 1 110 ? 13.906 24.891 3.295 1 98.38 110 ASN A CA 1
ATOM 835 C C . ASN A 1 110 ? 14.484 26.266 2.994 1 98.38 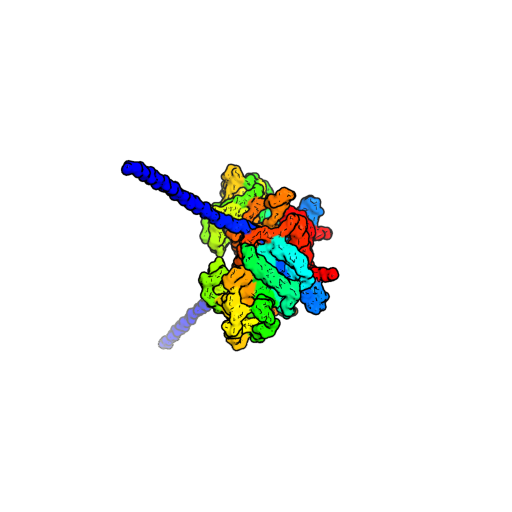110 ASN A C 1
ATOM 837 O O . ASN A 1 110 ? 14.93 26.531 1.876 1 98.38 110 ASN A O 1
ATOM 841 N N . ARG A 1 111 ? 14.453 27.125 3.926 1 97 111 ARG A N 1
ATOM 842 C CA . ARG A 1 111 ? 15.008 28.469 3.744 1 97 111 ARG A CA 1
ATOM 843 C C . ARG A 1 111 ? 16.516 28.406 3.496 1 97 111 ARG A C 1
ATOM 845 O O . ARG A 1 111 ? 17.078 29.281 2.83 1 97 111 ARG A O 1
ATOM 852 N N . ASN A 1 112 ? 17.062 27.328 3.982 1 97.06 112 ASN A N 1
ATOM 853 C CA . ASN A 1 112 ? 18.5 27.156 3.82 1 97.06 112 ASN A CA 1
ATOM 854 C C . ASN A 1 112 ? 18.828 26.312 2.6 1 97.06 112 ASN A C 1
ATOM 856 O O . ASN A 1 112 ? 19.953 25.828 2.457 1 97.06 112 ASN A O 1
ATOM 860 N N . GLY A 1 113 ? 17.844 25.969 1.762 1 95.81 113 GLY A N 1
ATOM 861 C CA . GLY A 1 113 ? 18.125 25.406 0.451 1 95.81 113 GLY A CA 1
ATOM 862 C C . GLY A 1 113 ? 17.812 23.922 0.353 1 95.81 113 GLY A C 1
ATOM 863 O O . GLY A 1 113 ? 17.891 23.328 -0.728 1 95.81 113 GLY A O 1
ATOM 864 N N . THR A 1 114 ? 17.5 23.281 1.501 1 96.75 114 THR A N 1
ATOM 865 C CA . THR A 1 114 ? 17.094 21.875 1.451 1 96.75 114 THR A CA 1
ATOM 866 C C . THR A 1 114 ? 15.609 21.75 1.144 1 96.75 114 THR A C 1
ATOM 868 O O . THR A 1 114 ? 14.773 22.312 1.861 1 96.75 114 THR A O 1
ATOM 871 N N . HIS A 1 115 ? 15.258 21.125 0.045 1 98.06 115 HIS A N 1
ATOM 872 C CA . HIS A 1 115 ? 13.859 20.844 -0.227 1 98.06 115 HIS A CA 1
ATOM 873 C C . HIS A 1 115 ? 13.305 19.812 0.748 1 98.06 115 HIS A C 1
ATOM 875 O O . HIS A 1 115 ? 13.438 18.609 0.524 1 98.06 115 HIS A O 1
ATOM 881 N N . PHE A 1 116 ? 12.719 20.25 1.829 1 98.56 116 PHE A N 1
ATOM 882 C CA . PHE A 1 116 ? 12.258 19.375 2.908 1 98.56 116 PHE A CA 1
ATOM 883 C C . PHE A 1 116 ? 10.75 19.484 3.076 1 98.56 116 PHE A C 1
ATOM 885 O O . PHE A 1 116 ? 10.25 20.375 3.75 1 98.56 116 PHE A O 1
ATOM 892 N N . PRO A 1 117 ? 10.031 18.484 2.543 1 98.88 117 PRO A N 1
ATOM 893 C CA . PRO A 1 117 ? 8.57 18.594 2.555 1 98.88 117 PRO A CA 1
ATOM 894 C C . PRO A 1 117 ? 7.965 18.234 3.912 1 98.88 117 PRO A C 1
ATOM 896 O O . PRO A 1 117 ? 8.508 17.391 4.629 1 98.88 117 PRO A O 1
ATOM 899 N N . LEU A 1 118 ? 6.898 18.922 4.242 1 98.94 118 LEU A N 1
ATOM 900 C CA . LEU A 1 118 ? 6.023 18.656 5.379 1 98.94 118 LEU A CA 1
ATOM 901 C C . LEU A 1 118 ? 4.586 18.422 4.918 1 98.94 118 LEU A C 1
ATOM 903 O O . LEU A 1 118 ? 4.066 19.172 4.094 1 98.94 118 LEU A O 1
ATOM 907 N N . TRP A 1 119 ? 4.008 17.297 5.359 1 98.94 119 TRP A N 1
ATOM 908 C CA . TRP A 1 119 ? 2.613 16.984 5.086 1 98.94 119 TRP A CA 1
ATOM 909 C C . TRP A 1 119 ? 1.797 16.953 6.371 1 98.94 119 TRP A C 1
ATOM 911 O O . TRP A 1 119 ? 2.209 16.344 7.363 1 98.94 119 TRP A O 1
ATOM 921 N N . GLY A 1 120 ? 0.659 17.609 6.395 1 98.94 120 GLY A N 1
ATOM 922 C CA . GLY A 1 120 ? -0.262 17.562 7.52 1 98.94 120 GLY A CA 1
ATOM 923 C C . GLY A 1 120 ? -1.62 16.984 7.148 1 98.94 120 GLY A C 1
ATOM 924 O O . GLY A 1 120 ? -2.254 17.453 6.199 1 98.94 120 GLY A O 1
ATOM 925 N N . THR A 1 121 ? -2.086 16 7.883 1 98.88 121 THR A N 1
ATOM 926 C CA . THR A 1 121 ? -3.41 15.414 7.703 1 98.88 121 THR A CA 1
ATOM 927 C C . THR A 1 121 ? -4.316 15.758 8.883 1 98.88 121 THR A C 1
ATOM 929 O O . THR A 1 121 ? -3.979 15.477 10.031 1 98.88 121 THR A O 1
ATOM 932 N N . CYS A 1 122 ? -5.523 16.375 8.625 1 98.75 122 CYS A N 1
ATOM 933 C CA . CYS A 1 122 ? -6.547 16.703 9.617 1 98.75 122 CYS A CA 1
ATOM 934 C C . CYS A 1 122 ? -5.965 17.516 10.758 1 98.75 122 CYS A C 1
ATOM 936 O O . CYS A 1 122 ? -5.676 18.703 10.594 1 98.75 122 CYS A O 1
ATOM 938 N N . LEU A 1 123 ? -5.629 16.844 11.891 1 98.62 123 LEU A N 1
ATOM 939 C CA . LEU A 1 123 ? -4.969 17.594 12.961 1 98.62 123 LEU A CA 1
ATOM 940 C C . LEU A 1 123 ? -3.66 18.203 12.477 1 98.62 123 LEU A C 1
ATOM 942 O O . LEU A 1 123 ? -3.324 19.328 12.844 1 98.62 123 LEU A O 1
ATOM 946 N N . GLY A 1 124 ? -2.861 17.438 11.672 1 98.81 124 GLY A N 1
ATOM 947 C CA . GLY A 1 124 ? -1.623 17.953 11.117 1 98.81 124 GLY A CA 1
ATOM 948 C C . GLY A 1 124 ? -1.823 19.219 10.305 1 98.81 124 GLY A C 1
ATOM 949 O O . GLY A 1 124 ? -1.018 20.156 10.383 1 98.81 124 GLY A O 1
ATOM 950 N N . PHE A 1 125 ? -2.822 19.234 9.469 1 98.88 125 PHE A N 1
ATOM 951 C CA . PHE A 1 125 ? -3.236 20.438 8.75 1 98.88 125 PHE A CA 1
ATOM 952 C C . PHE A 1 125 ? -3.553 21.578 9.719 1 98.88 125 PHE A C 1
ATOM 954 O O . PHE A 1 125 ? -3.102 22.703 9.531 1 98.88 125 PHE A O 1
ATOM 961 N N . GLU A 1 126 ? -4.285 21.281 10.766 1 98.94 126 GLU A N 1
ATOM 962 C CA . GLU A 1 126 ? -4.676 22.266 11.766 1 98.94 126 GLU A CA 1
ATOM 963 C C . GLU A 1 126 ? -3.463 22.797 12.523 1 98.94 126 GLU A C 1
ATOM 965 O O . GLU A 1 126 ? -3.361 23.984 12.789 1 98.94 126 GLU A O 1
ATOM 970 N N . TRP A 1 127 ? -2.52 21.859 12.867 1 98.88 127 TRP A N 1
ATOM 971 C CA . TRP A 1 127 ? -1.276 22.266 13.516 1 98.88 127 TRP A CA 1
ATOM 972 C C . TRP A 1 127 ? -0.531 23.281 12.656 1 98.88 127 TRP A C 1
ATOM 974 O O . TRP A 1 127 ? 0.003 24.266 13.172 1 98.88 127 TRP A O 1
ATOM 984 N N . MET A 1 128 ? -0.493 23.062 11.359 1 98.88 128 MET A N 1
ATOM 985 C CA . MET A 1 128 ? 0.207 23.953 10.453 1 98.88 128 MET A CA 1
ATOM 986 C C . MET A 1 128 ? -0.379 25.359 10.516 1 98.88 128 MET A C 1
ATOM 988 O O . MET A 1 128 ? 0.36 26.344 10.531 1 98.88 128 MET A O 1
ATOM 992 N N . LEU A 1 129 ? -1.693 25.453 10.57 1 98.88 129 LEU A N 1
ATOM 993 C CA . LEU A 1 129 ? -2.355 26.75 10.68 1 98.88 129 LEU A CA 1
ATOM 994 C C . LEU A 1 129 ? -2.033 27.422 12.016 1 98.88 129 LEU A C 1
ATOM 996 O O . LEU A 1 129 ? -1.679 28.594 12.062 1 98.88 129 LEU A O 1
ATOM 1000 N N . GLN A 1 130 ? -2.164 26.672 13.062 1 98.88 130 GLN A N 1
ATOM 1001 C CA . GLN A 1 130 ? -1.93 27.172 14.406 1 98.88 130 GLN A CA 1
ATOM 1002 C C . GLN A 1 130 ? -0.488 27.656 14.578 1 98.88 130 GLN A C 1
ATOM 1004 O O . GLN A 1 130 ? -0.239 28.703 15.156 1 98.88 130 GLN A O 1
ATOM 1009 N N . LEU A 1 131 ? 0.438 26.859 14.078 1 98.81 131 LEU A N 1
ATOM 1010 C CA . LEU A 1 131 ? 1.855 27.156 14.242 1 98.81 131 LEU A CA 1
ATOM 1011 C C . LEU A 1 131 ? 2.264 28.344 13.367 1 98.81 131 LEU A C 1
ATOM 1013 O O . LEU A 1 131 ? 3.057 29.188 13.789 1 98.81 131 LEU A O 1
ATOM 1017 N N . GLN A 1 132 ? 1.719 28.438 12.141 1 98.62 132 GLN A N 1
ATOM 1018 C CA . GLN A 1 132 ? 2.041 29.547 11.242 1 98.62 132 GLN A CA 1
ATOM 1019 C C . GLN A 1 132 ? 1.529 30.875 11.805 1 98.62 132 GLN A C 1
ATOM 1021 O O . GLN A 1 132 ? 2.176 31.906 11.648 1 98.62 132 GLN A O 1
ATOM 1026 N N . THR A 1 133 ? 0.39 30.844 12.508 1 98.69 133 THR A N 1
ATOM 1027 C CA . THR A 1 133 ? -0.228 32.062 13.016 1 98.69 133 THR A CA 1
ATOM 1028 C C . THR A 1 133 ? 0.158 32.312 14.477 1 98.69 133 THR A C 1
ATOM 1030 O O . THR A 1 133 ? -0.185 33.344 15.055 1 98.69 133 THR A O 1
ATOM 1033 N N . ALA A 1 134 ? 0.83 31.344 15.094 1 97.94 134 ALA A N 1
ATOM 1034 C CA . ALA A 1 134 ? 1.1 31.375 16.531 1 97.94 134 ALA A CA 1
ATOM 1035 C C . ALA A 1 134 ? -0.176 31.641 17.312 1 97.94 134 ALA A C 1
ATOM 1037 O O . ALA A 1 134 ? -0.185 32.469 18.234 1 97.94 134 ALA A O 1
ATOM 1038 N N . ASN A 1 135 ? -1.248 31 16.938 1 98.25 135 ASN A N 1
ATOM 1039 C CA . ASN A 1 135 ? -2.574 31.188 17.516 1 98.25 135 ASN A CA 1
ATOM 1040 C C . ASN A 1 135 ? -3.322 29.859 17.625 1 98.25 135 ASN A C 1
ATOM 1042 O O . ASN A 1 135 ? -3.869 29.359 16.641 1 98.25 135 ASN A O 1
ATOM 1046 N N . LEU A 1 136 ? -3.379 29.281 18.812 1 97.44 136 LEU A N 1
ATOM 1047 C CA . LEU A 1 136 ? -4.031 28 19.047 1 97.44 136 LEU A CA 1
ATOM 1048 C C . LEU A 1 136 ? -5.535 28.109 18.812 1 97.44 136 LEU A C 1
ATOM 1050 O O . LEU A 1 136 ? -6.215 27.094 18.672 1 97.44 136 LEU A O 1
ATOM 1054 N N . HIS A 1 137 ? -6.098 29.312 18.781 1 97.75 137 HIS A N 1
ATOM 1055 C CA . HIS A 1 137 ? -7.543 29.5 18.703 1 97.75 137 HIS A CA 1
ATOM 1056 C C . HIS A 1 137 ? -7.957 29.922 17.297 1 97.75 137 HIS A C 1
ATOM 1058 O O . HIS A 1 137 ? -9.055 30.438 17.094 1 97.75 137 HIS A O 1
ATOM 1064 N N . ILE A 1 138 ? -7.133 29.734 16.312 1 98.62 138 ILE A N 1
ATOM 1065 C CA . ILE A 1 138 ? -7.355 30.188 14.938 1 98.62 138 ILE A CA 1
ATOM 1066 C C . ILE A 1 138 ? -8.422 29.312 14.273 1 98.62 138 ILE A C 1
ATOM 1068 O O . ILE A 1 138 ? -8.992 29.688 13.25 1 98.62 138 ILE A O 1
ATOM 1072 N N . LEU A 1 139 ? -8.711 28.125 14.805 1 98.75 139 LEU A N 1
ATOM 1073 C CA . LEU A 1 139 ? -9.602 27.172 14.164 1 98.75 139 LEU A CA 1
ATOM 1074 C C . LEU A 1 139 ? -11.062 27.516 14.43 1 98.75 139 LEU A C 1
ATOM 1076 O O . LEU A 1 139 ? -11.383 28.094 15.469 1 98.75 139 LEU A O 1
ATOM 1080 N N . ASP A 1 140 ? -11.898 27.156 13.539 1 98.75 140 ASP A N 1
ATOM 1081 C CA . ASP A 1 140 ? -13.344 27.297 13.656 1 98.75 140 ASP A CA 1
ATOM 1082 C C . ASP A 1 140 ? -14 25.938 13.93 1 98.75 140 ASP A C 1
ATOM 1084 O O . ASP A 1 140 ? -13.406 24.891 13.664 1 98.75 140 ASP A O 1
ATOM 1088 N N . LYS A 1 141 ? -15.211 26.016 14.484 1 98.38 141 LYS A N 1
ATOM 1089 C CA . LYS A 1 141 ? -16.031 24.797 14.539 1 98.38 141 LYS A CA 1
ATOM 1090 C C . LYS A 1 141 ? -16.562 24.438 13.156 1 98.38 141 LYS A C 1
ATOM 1092 O O . LYS A 1 141 ? -17.016 25.297 12.414 1 98.38 141 LYS A O 1
ATOM 1097 N N . VAL A 1 142 ? -16.406 23.219 12.742 1 98.5 142 VAL A N 1
ATOM 1098 C CA . VAL A 1 142 ? -16.875 22.672 11.477 1 98.5 142 VAL A CA 1
ATOM 1099 C C . VAL A 1 142 ? -17.594 21.344 11.719 1 98.5 142 VAL A C 1
ATOM 1101 O O . VAL A 1 142 ? -17.062 20.453 12.383 1 98.5 142 VAL A O 1
ATOM 1104 N N . ASP A 1 143 ? -18.797 21.125 11.227 1 98.31 143 ASP A N 1
ATOM 1105 C CA . ASP A 1 143 ? -19.562 19.906 11.383 1 98.31 143 ASP A CA 1
ATOM 1106 C C . ASP A 1 143 ? -19.25 18.906 10.258 1 98.31 143 ASP A C 1
ATOM 1108 O O . ASP A 1 143 ? -20.094 18.672 9.391 1 98.31 143 ASP A O 1
ATOM 1112 N N . ALA A 1 144 ? -18.125 18.312 10.289 1 98.12 144 ALA A N 1
ATOM 1113 C CA . ALA A 1 144 ? -17.719 17.406 9.227 1 98.12 144 ALA A CA 1
ATOM 1114 C C . ALA A 1 144 ? -17.312 16.047 9.797 1 98.12 144 ALA A C 1
ATOM 1116 O O . ALA A 1 144 ? -16.531 15.32 9.18 1 98.12 144 ALA A O 1
ATOM 1117 N N . GLN A 1 145 ? -17.781 15.703 11.016 1 97.62 145 GLN A N 1
ATOM 1118 C CA . GLN A 1 145 ? -17.5 14.414 11.633 1 97.62 145 GLN A CA 1
ATOM 1119 C C . GLN A 1 145 ? -18.141 13.273 10.844 1 97.62 145 GLN A C 1
ATOM 1121 O O . GLN A 1 145 ? -19.344 13.289 10.594 1 97.62 145 GLN A O 1
ATOM 1126 N N . ASN A 1 146 ? -17.297 12.297 10.492 1 96.81 146 ASN A N 1
ATOM 1127 C CA . ASN A 1 146 ? -17.75 11.094 9.805 1 96.81 146 ASN A CA 1
ATOM 1128 C C . ASN A 1 146 ? -18.547 11.422 8.547 1 96.81 146 ASN A C 1
ATOM 1130 O O . ASN A 1 146 ? -19.672 10.961 8.383 1 96.81 146 ASN A O 1
ATOM 1134 N N . LEU A 1 147 ? -17.906 12.156 7.664 1 96.19 147 LEU A N 1
ATOM 1135 C CA . LEU A 1 147 ? -18.531 12.656 6.441 1 96.19 147 LEU A CA 1
ATOM 1136 C C . LEU A 1 147 ? -17.594 12.469 5.246 1 96.19 147 LEU A C 1
ATOM 1138 O O . LEU A 1 147 ? -16.469 12.961 5.25 1 96.19 147 LEU A O 1
ATOM 1142 N N . SER A 1 148 ? -18 11.703 4.246 1 96.31 148 SER A N 1
ATOM 1143 C CA . SER A 1 148 ? -17.312 11.672 2.961 1 96.31 148 SER A CA 1
ATOM 1144 C C . SER A 1 148 ? -17.812 12.766 2.029 1 96.31 148 SER A C 1
ATOM 1146 O O . SER A 1 148 ? -19.016 12.867 1.783 1 96.31 148 SER A O 1
ATOM 1148 N N . SER A 1 149 ? -16.938 13.617 1.515 1 97.56 149 SER A N 1
ATOM 1149 C CA . SER A 1 149 ? -17.375 14.805 0.79 1 97.56 149 SER A CA 1
ATOM 1150 C C . SER A 1 149 ? -16.594 14.977 -0.509 1 97.56 149 SER A C 1
ATOM 1152 O O . SER A 1 149 ? -15.586 14.297 -0.732 1 97.56 149 SER A O 1
ATOM 1154 N N . THR A 1 150 ? -17.141 15.859 -1.355 1 98.38 150 THR A N 1
ATOM 1155 C CA . THR A 1 150 ? -16.438 16.297 -2.555 1 98.38 150 THR A CA 1
ATOM 1156 C C . THR A 1 150 ? -15.586 17.531 -2.26 1 98.38 150 THR A C 1
ATOM 1158 O O . THR A 1 150 ? -15.703 18.125 -1.192 1 98.38 150 THR A O 1
ATOM 1161 N N . LEU A 1 151 ? -14.727 17.812 -3.145 1 98.69 151 LEU A N 1
ATOM 1162 C CA . LEU A 1 151 ? -13.906 19.016 -3.07 1 98.69 151 LEU A CA 1
ATOM 1163 C C . LEU A 1 151 ? -14.273 20 -4.18 1 98.69 151 LEU A C 1
ATOM 1165 O O . LEU A 1 151 ? -14.656 19.578 -5.277 1 98.69 151 LEU A O 1
ATOM 1169 N N . SER A 1 152 ? -14.203 21.234 -3.883 1 98.56 152 SER A N 1
ATOM 1170 C CA . SER A 1 152 ? -14.109 22.281 -4.887 1 98.56 152 SER A CA 1
ATOM 1171 C C . SER A 1 152 ? -12.672 22.766 -5.047 1 98.56 152 SER A C 1
ATOM 1173 O O . SER A 1 152 ? -12.125 23.422 -4.152 1 98.56 152 SER A O 1
ATOM 1175 N N . LEU A 1 153 ? -12.117 22.453 -6.133 1 97.75 153 LEU A N 1
ATOM 1176 C CA . LEU A 1 153 ? -10.719 22.797 -6.344 1 97.75 153 LEU A CA 1
ATOM 1177 C C . LEU A 1 153 ? -10.57 24.266 -6.746 1 97.75 153 LEU A C 1
ATOM 1179 O O . LEU A 1 153 ? -11.391 24.781 -7.508 1 97.75 153 LEU A O 1
ATOM 1183 N N . VAL A 1 154 ? -9.547 24.906 -6.223 1 95.12 154 VAL A N 1
ATOM 1184 C CA . VAL A 1 154 ? -9.211 26.297 -6.551 1 95.12 154 VAL A CA 1
ATOM 1185 C C . VAL A 1 154 ? -7.969 26.328 -7.434 1 95.12 154 VAL A C 1
ATOM 1187 O O . VAL A 1 154 ? -6.867 26 -6.984 1 95.12 154 VAL A O 1
ATOM 1190 N N . HIS A 1 155 ? -8.055 26.703 -8.656 1 91 155 HIS A N 1
ATOM 1191 C CA . HIS A 1 155 ? -6.984 26.828 -9.641 1 91 155 HIS A CA 1
ATOM 1192 C C . HIS A 1 155 ? -6.102 25.578 -9.648 1 91 155 HIS A C 1
ATOM 1194 O O . HIS A 1 155 ? -4.887 25.672 -9.461 1 91 155 HIS A O 1
ATOM 1200 N N . PRO A 1 156 ? -6.68 24.453 -9.961 1 90.38 156 PRO A N 1
ATOM 1201 C CA . PRO A 1 156 ? -5.945 23.203 -9.82 1 90.38 156 PRO A CA 1
ATOM 1202 C C . PRO A 1 156 ? -4.727 23.125 -10.734 1 90.38 156 PRO A C 1
ATOM 1204 O O . PRO A 1 156 ? -3.721 22.5 -10.383 1 90.38 156 PRO A O 1
ATOM 1207 N N . ARG A 1 157 ? -4.699 23.766 -11.812 1 88.5 157 ARG A N 1
ATOM 1208 C CA . ARG A 1 157 ? -3.578 23.719 -12.742 1 88.5 157 ARG A CA 1
ATOM 1209 C C . ARG A 1 157 ? -2.377 24.484 -12.203 1 88.5 157 ARG A C 1
ATOM 1211 O O . ARG A 1 157 ? -1.248 24.281 -12.648 1 88.5 157 ARG A O 1
ATOM 1218 N N . GLN A 1 158 ? -2.613 25.359 -11.258 1 90.75 158 GLN A N 1
ATOM 1219 C CA . GLN A 1 158 ? -1.548 26.172 -10.672 1 90.75 158 GLN A CA 1
ATOM 1220 C C . GLN A 1 158 ? -1.045 25.562 -9.367 1 90.75 158 GLN A C 1
ATOM 1222 O O . GLN A 1 158 ? -0.068 26.031 -8.789 1 90.75 158 GLN A O 1
ATOM 1227 N N . SER A 1 159 ? -1.704 24.547 -8.969 1 94.06 159 SER A N 1
ATOM 1228 C CA . SER A 1 159 ? -1.326 23.859 -7.738 1 94.06 159 SER A CA 1
ATOM 1229 C C . SER A 1 159 ? -0.258 22.797 -8 1 94.06 159 SER A C 1
ATOM 1231 O O . SER A 1 159 ? -0.341 22.062 -8.984 1 94.06 159 SER A O 1
ATOM 1233 N N . ARG A 1 160 ? 0.804 22.781 -7.234 1 97.44 160 ARG A N 1
ATOM 1234 C CA . ARG A 1 160 ? 1.767 21.688 -7.328 1 97.44 160 ARG A CA 1
ATOM 1235 C C . ARG A 1 160 ? 1.107 20.344 -7.016 1 97.44 160 ARG A C 1
ATOM 1237 O O . ARG A 1 160 ? 1.29 19.375 -7.754 1 97.44 160 ARG A O 1
ATOM 1244 N N . LEU A 1 161 ? 0.289 20.359 -5.969 1 98.31 161 LEU A N 1
ATOM 1245 C CA . LEU A 1 161 ? -0.333 19.125 -5.492 1 98.31 161 LEU A CA 1
ATOM 1246 C C . LEU A 1 161 ? -1.361 18.609 -6.492 1 98.31 161 LEU A C 1
ATOM 1248 O O . LEU A 1 161 ? -1.225 17.516 -7.02 1 98.31 161 LEU A O 1
ATOM 1252 N N . PHE A 1 162 ? -2.316 19.391 -6.891 1 98.12 162 PHE A N 1
ATOM 1253 C CA . PHE A 1 162 ? -3.465 18.875 -7.633 1 98.12 162 PHE A CA 1
ATOM 1254 C C . PHE A 1 162 ? -3.164 18.812 -9.125 1 98.12 162 PHE A C 1
ATOM 1256 O O . PHE A 1 162 ? -3.922 18.219 -9.891 1 98.12 162 PHE A O 1
ATOM 1263 N N . SER A 1 163 ? -2.037 19.359 -9.602 1 97.69 163 SER A N 1
ATOM 1264 C CA . SER A 1 163 ? -1.618 19.188 -10.992 1 97.69 163 SER A CA 1
ATOM 1265 C C . SER A 1 163 ? -0.828 17.891 -11.172 1 97.69 163 SER A C 1
ATOM 1267 O O . SER A 1 163 ? -0.53 17.5 -12.305 1 97.69 163 SER A O 1
ATOM 1269 N N . PHE A 1 164 ? -0.561 17.234 -10.117 1 97.56 164 PHE A N 1
ATOM 1270 C CA . PHE A 1 164 ? 0.3 16.047 -10.125 1 97.56 164 PHE A CA 1
ATOM 1271 C C . PHE A 1 164 ? -0.352 14.914 -10.898 1 97.56 164 PHE A C 1
ATOM 1273 O O . PHE A 1 164 ? 0.331 14.156 -11.594 1 97.56 164 PHE A O 1
ATOM 1280 N N . SER A 1 165 ? -1.637 14.789 -10.812 1 97 165 SER A N 1
ATOM 1281 C CA . SER A 1 165 ? -2.324 13.664 -11.43 1 97 165 SER A CA 1
ATOM 1282 C C . SER A 1 165 ? -3.758 14.023 -11.805 1 97 165 SER A C 1
ATOM 1284 O O . SER A 1 165 ? -4.473 14.641 -11.016 1 97 165 SER A O 1
ATOM 1286 N N . PRO A 1 166 ? -4.191 13.484 -12.898 1 96.19 166 PRO A N 1
ATOM 1287 C CA . PRO A 1 166 ? -5.582 13.727 -13.281 1 96.19 166 PRO A CA 1
ATOM 1288 C C . PRO A 1 166 ? -6.578 12.969 -12.414 1 96.19 166 PRO A C 1
ATOM 1290 O O . PRO A 1 166 ? -7.773 13.266 -12.43 1 96.19 166 PRO A O 1
ATOM 1293 N N . VAL A 1 167 ? -6.102 12.008 -11.688 1 97.31 167 VAL A N 1
ATOM 1294 C CA . VAL A 1 167 ? -6.984 11.195 -10.859 1 97.31 167 VAL A CA 1
ATOM 1295 C C . VAL A 1 167 ? -7.68 12.07 -9.82 1 97.31 167 VAL A C 1
ATOM 1297 O O . VAL A 1 167 ? -8.773 11.75 -9.359 1 97.31 167 VAL A O 1
ATOM 1300 N N . PHE A 1 168 ? -7.102 13.227 -9.5 1 98.12 168 PHE A N 1
ATOM 1301 C CA . PHE A 1 168 ? -7.652 14.109 -8.469 1 98.12 168 PHE A CA 1
ATOM 1302 C C . PHE A 1 168 ? -8.961 14.734 -8.945 1 98.12 168 PHE A C 1
ATOM 1304 O O . PHE A 1 168 ? -9.719 15.273 -8.141 1 98.12 168 PHE A O 1
ATOM 1311 N N . ASN A 1 169 ? -9.25 14.641 -10.227 1 97.19 169 ASN A N 1
ATOM 1312 C CA . ASN A 1 169 ? -10.508 15.172 -10.742 1 97.19 169 ASN A CA 1
ATOM 1313 C C . ASN A 1 169 ? -11.711 14.461 -10.125 1 97.19 169 ASN A C 1
ATOM 1315 O O . ASN A 1 169 ? -12.773 15.062 -9.961 1 97.19 169 ASN A O 1
ATOM 1319 N N . SER A 1 170 ? -11.539 13.211 -9.781 1 98.06 170 SER A N 1
ATOM 1320 C CA . SER A 1 170 ? -12.641 12.445 -9.203 1 98.06 170 SER A CA 1
ATOM 1321 C C . SER A 1 170 ? -13.086 13.031 -7.867 1 98.06 170 SER A C 1
ATOM 1323 O O . SER A 1 170 ? -14.227 12.844 -7.453 1 98.06 170 SER A O 1
ATOM 1325 N N . LEU A 1 171 ? -12.203 13.789 -7.199 1 98.38 171 LEU A N 1
ATOM 1326 C CA . LEU A 1 171 ? -12.5 14.367 -5.898 1 98.38 171 LEU A CA 1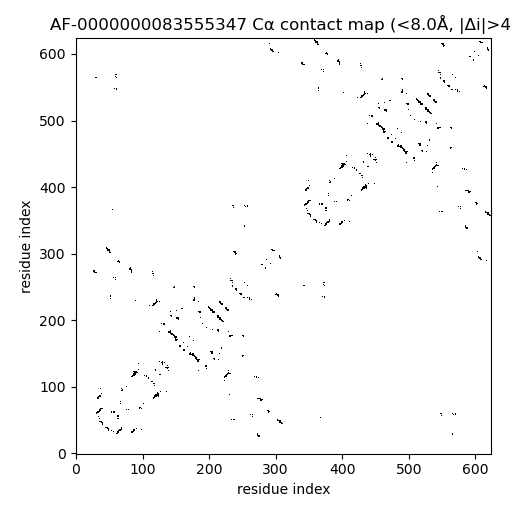
ATOM 1327 C C . LEU A 1 171 ? -13.586 15.438 -6.016 1 98.38 171 LEU A C 1
ATOM 1329 O O . LEU A 1 171 ? -14.203 15.812 -5.016 1 98.38 171 LEU A O 1
ATOM 1333 N N . THR A 1 172 ? -13.789 15.969 -7.199 1 98.25 172 THR A N 1
ATOM 1334 C CA . THR A 1 172 ? -14.734 17.062 -7.383 1 98.25 172 THR A CA 1
ATOM 1335 C C . THR A 1 172 ? -16.141 16.531 -7.645 1 98.25 172 THR A C 1
ATOM 1337 O O . THR A 1 172 ? -17.125 17.266 -7.465 1 98.25 172 THR A O 1
ATOM 1340 N N . THR A 1 173 ? -16.266 15.273 -8.094 1 97.75 173 THR A N 1
ATOM 1341 C CA . THR A 1 173 ? -17.562 14.766 -8.508 1 97.75 173 THR A CA 1
ATOM 1342 C C . THR A 1 173 ? -18.031 13.648 -7.586 1 97.75 173 THR A C 1
ATOM 1344 O O . THR A 1 173 ? -19.219 13.352 -7.52 1 97.75 173 THR A O 1
ATOM 1347 N N . GLU A 1 174 ? -17.109 12.984 -6.953 1 97.75 174 GLU A N 1
ATOM 1348 C CA . GLU A 1 174 ? -17.438 11.875 -6.059 1 97.75 174 GLU A CA 1
ATOM 1349 C C . GLU A 1 174 ? -17.109 12.234 -4.605 1 97.75 174 GLU A C 1
ATOM 1351 O O . GLU A 1 174 ? -16.078 12.828 -4.32 1 97.75 174 GLU A O 1
ATOM 1356 N N . PRO A 1 175 ? -18.031 11.953 -3.664 1 97.94 175 PRO A N 1
ATOM 1357 C CA . PRO A 1 175 ? -17.781 12.227 -2.248 1 97.94 175 PRO A CA 1
ATOM 1358 C C . PRO A 1 175 ? -16.828 11.211 -1.615 1 97.94 175 PRO A C 1
ATOM 1360 O O . PRO A 1 175 ? -17.266 10.375 -0.813 1 97.94 175 PRO A O 1
ATOM 1363 N N . ILE A 1 176 ? -15.523 11.336 -1.935 1 98 176 ILE A N 1
ATOM 1364 C CA . ILE A 1 176 ? -14.602 10.266 -1.572 1 98 176 ILE A CA 1
ATOM 1365 C C . ILE A 1 176 ? -13.5 10.82 -0.672 1 98 176 ILE A C 1
ATOM 1367 O O . ILE A 1 176 ? -12.477 10.172 -0.457 1 98 176 ILE A O 1
ATOM 1371 N N . THR A 1 177 ? -13.617 12.055 -0.184 1 98.31 177 THR A N 1
ATOM 1372 C CA . THR A 1 177 ? -12.742 12.555 0.871 1 98.31 177 THR A CA 1
ATOM 1373 C C . THR A 1 177 ? -13.344 12.281 2.246 1 98.31 177 THR A C 1
ATOM 1375 O O . THR A 1 177 ? -14.438 12.758 2.559 1 98.31 177 THR A O 1
ATOM 1378 N N . ASP A 1 178 ? -12.617 11.523 3.041 1 97.69 178 ASP A N 1
ATOM 1379 C CA . ASP A 1 178 ? -13.125 11.125 4.348 1 97.69 178 ASP A CA 1
ATOM 1380 C C . ASP A 1 178 ? -12.75 12.141 5.422 1 97.69 178 ASP A C 1
ATOM 1382 O O . ASP A 1 178 ? -11.57 12.398 5.648 1 97.69 178 ASP A O 1
ATOM 1386 N N . ASN A 1 179 ? -13.758 12.672 6.09 1 98.25 179 ASN A N 1
ATOM 1387 C CA . ASN A 1 179 ? -13.578 13.68 7.121 1 98.25 179 ASN A CA 1
ATOM 1388 C C . ASN A 1 179 ? -14.047 13.18 8.484 1 98.25 179 ASN A C 1
ATOM 1390 O O . ASN A 1 179 ? -15.094 12.531 8.586 1 98.25 179 ASN A O 1
ATOM 1394 N N . PHE A 1 180 ? -13.273 13.492 9.5 1 97.69 180 PHE A N 1
ATOM 1395 C CA . PHE A 1 180 ? -13.562 13.102 10.867 1 97.69 180 PHE A CA 1
ATOM 1396 C C . PHE A 1 180 ? -13.188 14.211 11.844 1 97.69 180 PHE A C 1
ATOM 1398 O O . PHE A 1 180 ? -12.547 13.953 12.867 1 97.69 180 PHE A O 1
ATOM 1405 N N . HIS A 1 181 ? -13.633 15.406 11.562 1 97.19 181 HIS A N 1
ATOM 1406 C CA . HIS A 1 181 ? -13.188 16.547 12.359 1 97.19 181 HIS A CA 1
ATOM 1407 C C . HIS A 1 181 ? -14.359 17.453 12.734 1 97.19 181 HIS A C 1
ATOM 1409 O O . HIS A 1 181 ? -15.344 17.531 11.992 1 97.19 181 HIS A O 1
ATOM 1415 N N . HIS A 1 182 ? -14.172 18.094 13.883 1 97.5 182 HIS A N 1
ATOM 1416 C CA . HIS A 1 182 ? -15.125 19.078 14.383 1 97.5 182 HIS A CA 1
ATOM 1417 C C . HIS A 1 182 ? -14.523 20.484 14.344 1 97.5 182 HIS A C 1
ATOM 1419 O O . HIS A 1 182 ? -15.195 21.453 14.68 1 97.5 182 HIS A O 1
ATOM 1425 N N . PHE A 1 183 ? -13.289 20.547 14.062 1 98.06 183 PHE A N 1
ATOM 1426 C CA . PHE A 1 183 ? -12.602 21.812 13.875 1 98.06 183 PHE A CA 1
ATOM 1427 C C . PHE A 1 183 ? -12.008 21.906 12.477 1 98.06 183 PHE A C 1
ATOM 1429 O O . PHE A 1 183 ? -11.875 20.891 11.789 1 98.06 183 PHE A O 1
ATOM 1436 N N . GLY A 1 184 ? -11.758 22.984 11.969 1 98.44 184 GLY A N 1
ATOM 1437 C CA . GLY A 1 184 ? -11.133 23.422 10.727 1 98.44 184 GLY A CA 1
ATOM 1438 C C . GLY A 1 184 ? -11.047 24.922 10.594 1 98.44 184 GLY A C 1
ATOM 1439 O O . GLY A 1 184 ? -11.062 25.641 11.594 1 98.44 184 GLY A O 1
ATOM 1440 N N . ILE A 1 185 ? -10.844 25.375 9.422 1 98.94 185 ILE A N 1
ATOM 1441 C CA . ILE A 1 185 ? -10.891 26.828 9.227 1 98.94 185 ILE A CA 1
ATOM 1442 C C . ILE A 1 185 ? -11.836 27.156 8.078 1 98.94 185 ILE A C 1
ATOM 1444 O O . ILE A 1 185 ? -11.758 26.547 7.004 1 98.94 185 ILE A O 1
ATOM 1448 N N . LEU A 1 186 ? -12.773 27.984 8.414 1 98.88 186 LEU A N 1
ATOM 1449 C CA . LEU A 1 186 ? -13.711 28.438 7.383 1 98.88 186 LEU A CA 1
ATOM 1450 C C . LEU A 1 186 ? -12.984 29.234 6.305 1 98.88 186 LEU A C 1
ATOM 1452 O O . LEU A 1 186 ? -12.031 29.953 6.602 1 98.88 186 LEU A O 1
ATOM 1456 N N . ALA A 1 187 ? -13.492 29.094 5.059 1 98.81 187 ALA A N 1
ATOM 1457 C CA . ALA A 1 187 ? -12.828 29.719 3.912 1 98.81 187 ALA A CA 1
ATOM 1458 C C . ALA A 1 187 ? -12.703 31.234 4.102 1 98.81 187 ALA A C 1
ATOM 1460 O O . ALA A 1 187 ? -11.656 31.812 3.822 1 98.81 187 ALA A O 1
ATOM 1461 N N . ASP A 1 188 ? -13.727 31.891 4.59 1 98.62 188 ASP A N 1
ATOM 1462 C CA . ASP A 1 188 ? -13.711 33.344 4.777 1 98.62 188 ASP A CA 1
ATOM 1463 C C . ASP A 1 188 ? -12.734 33.719 5.879 1 98.62 188 ASP A C 1
ATOM 1465 O O . ASP A 1 188 ? -12.078 34.781 5.785 1 98.62 188 ASP A O 1
ATOM 1469 N N . HIS A 1 189 ? -12.711 32.906 6.922 1 98.88 189 HIS A N 1
ATOM 1470 C CA . HIS A 1 189 ? -11.773 33.188 8.008 1 98.88 189 HIS A CA 1
ATOM 1471 C C . HIS A 1 189 ? -10.328 33.062 7.531 1 98.88 189 HIS A C 1
ATOM 1473 O O . HIS A 1 189 ? -9.484 33.906 7.871 1 98.88 189 HIS A O 1
ATOM 1479 N N . PHE A 1 190 ? -10.023 32.062 6.82 1 98.88 190 PHE A N 1
ATOM 1480 C CA . PHE A 1 190 ? -8.711 31.891 6.219 1 98.88 190 PHE A CA 1
ATOM 1481 C C . PHE A 1 190 ? -8.344 33.094 5.375 1 98.88 190 PHE A C 1
ATOM 1483 O O . PHE A 1 190 ? -7.262 33.688 5.539 1 98.88 190 PHE A O 1
ATOM 1490 N N . ALA A 1 191 ? -9.242 33.531 4.504 1 98.69 191 ALA A N 1
ATOM 1491 C CA . ALA A 1 191 ? -9.008 34.625 3.578 1 98.69 191 ALA A CA 1
ATOM 1492 C C . ALA A 1 191 ? -8.758 35.938 4.332 1 98.69 191 ALA A C 1
ATOM 1494 O O . ALA A 1 191 ? -8.008 36.812 3.861 1 98.69 191 ALA A O 1
ATOM 1495 N N . ALA A 1 192 ? -9.305 36 5.508 1 98.62 192 ALA A N 1
ATOM 1496 C CA . ALA A 1 192 ? -9.219 37.25 6.293 1 98.62 192 ALA A CA 1
ATOM 1497 C C . ALA A 1 192 ? -7.961 37.25 7.16 1 98.62 192 ALA A C 1
ATOM 1499 O O . ALA A 1 192 ? -7.652 38.25 7.812 1 98.62 192 ALA A O 1
ATOM 1500 N N . THR A 1 193 ? -7.23 36.156 7.148 1 98.69 193 THR A N 1
ATOM 1501 C CA . THR A 1 193 ? -6.059 36.031 8.008 1 98.69 193 THR A CA 1
ATOM 1502 C C . THR A 1 193 ? -4.777 36.188 7.199 1 98.69 193 THR A C 1
ATOM 1504 O O . THR A 1 193 ? -4.285 35.219 6.598 1 98.69 193 THR A O 1
ATOM 1507 N N . GLU A 1 194 ? -4.137 37.281 7.258 1 98.5 194 GLU A N 1
ATOM 1508 C CA . GLU A 1 194 ? -2.979 37.625 6.445 1 98.5 194 GLU A CA 1
ATOM 1509 C C . GLU A 1 194 ? -1.819 36.656 6.688 1 98.5 194 GLU A C 1
ATOM 1511 O O . GLU A 1 194 ? -1.112 36.281 5.75 1 98.5 194 GLU A O 1
ATOM 1516 N N . LEU A 1 195 ? -1.603 36.312 7.949 1 98.38 195 LEU A N 1
ATOM 1517 C CA . LEU A 1 195 ? -0.501 35.406 8.297 1 98.38 195 LEU A CA 1
ATOM 1518 C C . LEU A 1 195 ? -0.656 34.062 7.598 1 98.38 195 LEU A C 1
ATOM 1520 O O . LEU A 1 195 ? 0.32 33.312 7.438 1 98.38 195 LEU A O 1
ATOM 1524 N N . LEU A 1 196 ? -1.853 33.719 7.223 1 98.81 196 LEU A N 1
ATOM 1525 C CA . LEU A 1 196 ? -2.09 32.5 6.477 1 98.81 196 LEU A CA 1
ATOM 1526 C C . LEU A 1 196 ? -1.998 32.75 4.977 1 98.81 196 LEU A C 1
ATOM 1528 O O . LEU A 1 196 ? -1.284 32.031 4.266 1 98.81 196 LEU A O 1
ATOM 1532 N N . THR A 1 197 ? -2.637 33.812 4.477 1 98.5 197 THR A N 1
ATOM 1533 C CA . THR A 1 197 ? -2.727 34.031 3.041 1 98.5 197 THR A CA 1
ATOM 1534 C C . THR A 1 197 ? -1.366 34.438 2.471 1 98.5 197 THR A C 1
ATOM 1536 O O . THR A 1 197 ? -1.113 34.25 1.277 1 98.5 197 THR A O 1
ATOM 1539 N N . SER A 1 198 ? -0.473 34.938 3.297 1 98.44 198 SER A N 1
ATOM 1540 C CA . SER A 1 198 ? 0.858 35.312 2.83 1 98.44 198 SER A CA 1
ATOM 1541 C C . SER A 1 198 ? 1.772 34.094 2.734 1 98.44 198 SER A C 1
ATOM 1543 O O . SER A 1 198 ? 2.83 34.156 2.105 1 98.44 198 SER A O 1
ATOM 1545 N N . PHE A 1 199 ? 1.344 33 3.314 1 98.62 199 PHE A N 1
ATOM 1546 C CA . PHE A 1 199 ? 2.232 31.859 3.389 1 98.62 199 PHE A CA 1
ATOM 1547 C C . PHE A 1 199 ? 1.623 30.656 2.672 1 98.62 199 PHE A C 1
ATOM 1549 O O . PHE A 1 199 ? 2.334 29.891 2.021 1 98.62 199 PHE A O 1
ATOM 1556 N N . TYR A 1 200 ? 0.33 30.484 2.816 1 98.62 200 TYR A N 1
ATOM 1557 C CA . TYR A 1 200 ? -0.369 29.359 2.223 1 98.62 200 TYR A CA 1
ATOM 1558 C C . TYR A 1 200 ? -1.317 29.812 1.121 1 98.62 200 TYR A C 1
ATOM 1560 O O . TYR A 1 200 ? -1.866 30.922 1.188 1 98.62 200 TYR A O 1
ATOM 1568 N N . LYS A 1 201 ? -1.53 28.906 0.142 1 98.19 201 LYS A N 1
ATOM 1569 C CA . LYS A 1 201 ? -2.602 28.984 -0.847 1 98.19 201 LYS A CA 1
ATOM 1570 C C . LYS A 1 201 ? -3.678 27.938 -0.576 1 98.19 201 LYS A C 1
ATOM 1572 O O . LYS A 1 201 ? -3.365 26.797 -0.234 1 98.19 201 LYS A O 1
ATOM 1577 N N . VAL A 1 202 ? -4.922 28.375 -0.681 1 98.75 202 VAL A N 1
ATOM 1578 C CA . VAL A 1 202 ? -6.023 27.422 -0.635 1 98.75 202 VAL A CA 1
ATOM 1579 C C . VAL A 1 202 ? -6.113 26.672 -1.962 1 98.75 202 VAL A C 1
ATOM 1581 O O . VAL A 1 202 ? -6.211 27.297 -3.025 1 98.75 202 VAL A O 1
ATOM 1584 N N . LEU A 1 203 ? -6.098 25.375 -1.891 1 98.75 203 LEU A N 1
ATOM 1585 C CA . LEU A 1 203 ? -6.152 24.562 -3.094 1 98.75 203 LEU A CA 1
ATOM 1586 C C . LEU A 1 203 ? -7.562 24.016 -3.32 1 98.75 203 LEU A C 1
ATOM 1588 O O . LEU A 1 203 ? -7.945 23.734 -4.453 1 98.75 203 LEU A O 1
ATOM 1592 N N . ALA A 1 204 ? -8.242 23.812 -2.23 1 98.88 204 ALA A N 1
ATOM 1593 C CA . ALA A 1 204 ? -9.586 23.25 -2.307 1 98.88 204 ALA A CA 1
ATOM 1594 C C . ALA A 1 204 ? -10.414 23.625 -1.076 1 98.88 204 ALA A C 1
ATOM 1596 O O . ALA A 1 204 ? -9.859 23.875 -0.002 1 98.88 204 ALA A O 1
ATOM 1597 N N . THR A 1 205 ? -11.68 23.656 -1.26 1 98.88 205 THR A N 1
ATOM 1598 C CA . THR A 1 205 ? -12.648 23.797 -0.178 1 98.88 205 THR A CA 1
ATOM 1599 C C . THR A 1 205 ? -13.672 22.672 -0.204 1 98.88 205 THR A C 1
ATOM 1601 O O . THR A 1 205 ? -13.727 21.906 -1.166 1 98.88 205 THR A O 1
ATOM 1604 N N . SER A 1 206 ? -14.297 22.516 0.864 1 98.75 206 SER A N 1
ATOM 1605 C CA . SER A 1 206 ? -15.422 21.594 1.016 1 98.75 206 SER A CA 1
ATOM 1606 C C . SER A 1 206 ? -16.5 22.172 1.916 1 98.75 206 SER A C 1
ATOM 1608 O O . SER A 1 206 ? -16.328 23.266 2.471 1 98.75 206 SER A O 1
ATOM 1610 N N . GLN A 1 207 ? -17.656 21.516 1.96 1 98.44 207 GLN A N 1
ATOM 1611 C CA . GLN A 1 207 ? -18.766 21.969 2.795 1 98.44 207 GLN A CA 1
ATOM 1612 C C . GLN A 1 207 ? -19.078 20.953 3.895 1 98.44 207 GLN A C 1
ATOM 1614 O O . GLN A 1 207 ? -19.031 19.75 3.666 1 98.44 207 GLN A O 1
ATOM 1619 N N . ASP A 1 208 ? -19.297 21.516 5.074 1 98.19 208 ASP A N 1
ATOM 1620 C CA . ASP A 1 208 ? -19.703 20.609 6.148 1 98.19 208 ASP A CA 1
ATOM 1621 C C . ASP A 1 208 ? -21.203 20.312 6.082 1 98.19 208 ASP A C 1
ATOM 1623 O O . ASP A 1 208 ? -21.859 20.641 5.094 1 98.19 208 ASP A O 1
ATOM 1627 N N . ARG A 1 209 ? -21.719 19.625 7.074 1 97.44 209 ARG A N 1
ATOM 1628 C CA . ARG A 1 209 ? -23.094 19.172 7.055 1 97.44 209 ARG A CA 1
ATOM 1629 C C . ARG A 1 209 ? -24.062 20.344 7.098 1 97.44 209 ARG A C 1
ATOM 1631 O O . ARG A 1 209 ? -25.219 20.219 6.672 1 97.44 209 ARG A O 1
ATOM 1638 N N . GLN A 1 210 ? -23.641 21.422 7.617 1 97.56 210 GLN A N 1
ATOM 1639 C CA . GLN A 1 210 ? -24.5 22.609 7.754 1 97.56 210 GLN A CA 1
ATOM 1640 C C . GLN A 1 210 ? -24.344 23.531 6.559 1 97.56 210 GLN A C 1
ATOM 1642 O O . GLN A 1 210 ? -25.016 24.578 6.488 1 97.56 210 GLN A O 1
ATOM 1647 N N . GLY A 1 211 ? -23.484 23.203 5.664 1 97.62 211 GLY A N 1
ATOM 1648 C CA . GLY A 1 211 ? -23.312 24 4.461 1 97.62 211 GLY A CA 1
ATOM 1649 C C . GLY A 1 211 ? -22.219 25.047 4.582 1 97.62 211 GLY A C 1
ATOM 1650 O O . GLY A 1 211 ? -21.984 25.828 3.658 1 97.62 211 GLY A O 1
ATOM 1651 N N . ALA A 1 212 ? -21.562 25.047 5.715 1 98.31 212 ALA A N 1
ATOM 1652 C CA . ALA A 1 212 ? -20.438 25.969 5.875 1 98.31 212 ALA A CA 1
ATOM 1653 C C . ALA A 1 212 ? -19.234 25.516 5.039 1 98.31 212 ALA A C 1
ATOM 1655 O O . ALA A 1 212 ? -18.891 24.344 5.027 1 98.31 212 ALA A O 1
ATOM 1656 N N . THR A 1 213 ? -18.672 26.484 4.305 1 98.75 213 THR A N 1
ATOM 1657 C CA . THR A 1 213 ? -17.516 26.203 3.455 1 98.75 213 THR A CA 1
ATOM 1658 C C . THR A 1 213 ? -16.219 26.312 4.242 1 98.75 213 THR A C 1
ATOM 1660 O O . THR A 1 213 ? -15.93 27.359 4.828 1 98.75 213 THR A O 1
ATOM 1663 N N . TYR A 1 214 ? -15.438 25.266 4.316 1 98.88 214 TYR A N 1
ATOM 1664 C CA . TYR A 1 214 ? -14.148 25.25 5.004 1 98.88 214 TYR A CA 1
ATOM 1665 C C . TYR A 1 214 ? -13.023 24.891 4.047 1 98.88 214 TYR A C 1
ATOM 1667 O O . TYR A 1 214 ? -13.266 24.375 2.953 1 98.88 214 TYR A O 1
ATOM 1675 N N . VAL A 1 215 ? -11.773 25.281 4.402 1 98.94 215 VAL A N 1
ATOM 1676 C CA . VAL A 1 215 ? -10.586 24.969 3.605 1 98.94 215 VAL A CA 1
ATOM 1677 C C . VAL A 1 215 ? -10.242 23.484 3.754 1 98.94 215 VAL A C 1
ATOM 1679 O O . VAL A 1 215 ? -10.102 22.984 4.871 1 98.94 215 VAL A O 1
ATOM 1682 N N . ALA A 1 216 ? -10.117 22.812 2.617 1 98.94 216 ALA A N 1
ATOM 1683 C CA . ALA A 1 216 ? -9.914 21.375 2.643 1 98.94 216 ALA A CA 1
ATOM 1684 C C . ALA A 1 216 ? -8.461 21.016 2.307 1 98.94 216 ALA A C 1
ATOM 1686 O O . ALA A 1 216 ? -7.98 19.938 2.676 1 98.94 216 ALA A O 1
ATOM 1687 N N . ALA A 1 217 ? -7.781 21.844 1.593 1 98.94 217 ALA A N 1
ATOM 1688 C CA . ALA A 1 217 ? -6.398 21.578 1.208 1 98.94 217 ALA A CA 1
ATOM 1689 C C . ALA A 1 217 ? -5.633 22.891 1.009 1 98.94 217 ALA A C 1
ATOM 1691 O O . ALA A 1 217 ? -6.18 23.859 0.492 1 98.94 217 ALA A O 1
ATOM 1692 N N . ILE A 1 218 ? -4.359 22.875 1.382 1 98.94 218 ILE A N 1
ATOM 1693 C CA . ILE A 1 218 ? -3.49 24.031 1.21 1 98.94 218 ILE A CA 1
ATOM 1694 C C . ILE A 1 218 ? -2.107 23.578 0.752 1 98.94 218 ILE A C 1
ATOM 1696 O O . ILE A 1 218 ? -1.748 22.406 0.916 1 98.94 218 ILE A O 1
ATOM 1700 N N . GLU A 1 219 ? -1.368 24.422 0.183 1 98.88 219 GLU A N 1
ATOM 1701 C CA . GLU A 1 219 ? 0.077 24.297 0.014 1 98.88 219 GLU A CA 1
ATOM 1702 C C . GLU A 1 219 ? 0.773 25.641 0.261 1 98.88 219 GLU A C 1
ATOM 1704 O O . GLU A 1 219 ? 0.197 26.703 0.014 1 98.88 219 GLU A O 1
ATOM 1709 N N . ALA A 1 220 ? 1.959 25.594 0.808 1 98.75 220 ALA A N 1
ATOM 1710 C CA . ALA A 1 220 ? 2.713 26.828 1.035 1 98.75 220 ALA A CA 1
ATOM 1711 C C . ALA A 1 220 ? 3.223 27.406 -0.281 1 98.75 220 ALA A C 1
ATOM 1713 O O . ALA A 1 220 ? 3.463 26.672 -1.24 1 98.75 220 ALA A O 1
ATOM 1714 N N . VAL A 1 221 ? 3.41 28.641 -0.279 1 97.12 221 VAL A N 1
ATOM 1715 C CA . VAL A 1 221 ? 3.787 29.359 -1.488 1 97.12 221 VAL A CA 1
ATOM 1716 C C . VAL A 1 221 ? 5.242 29.062 -1.838 1 97.12 221 VAL A C 1
ATOM 1718 O O . VAL A 1 221 ? 5.555 28.719 -2.979 1 97.12 221 VAL A O 1
ATOM 1721 N N . ASP A 1 222 ? 6.156 29.047 -0.821 1 96.38 222 ASP A N 1
ATOM 1722 C CA . ASP A 1 222 ? 7.578 29.078 -1.145 1 96.38 222 ASP A CA 1
ATOM 1723 C C . ASP A 1 222 ? 8.297 27.828 -0.643 1 96.38 222 ASP A C 1
ATOM 1725 O O . ASP A 1 222 ? 9.492 27.656 -0.874 1 96.38 222 ASP A O 1
ATOM 1729 N N . VAL A 1 223 ? 7.641 27.062 0.109 1 98.31 223 VAL A N 1
ATOM 1730 C CA . VAL A 1 223 ? 8.242 25.844 0.632 1 98.31 223 VAL A CA 1
ATOM 1731 C C . VAL A 1 223 ? 7.305 24.656 0.393 1 98.31 223 VAL A C 1
ATOM 1733 O O . VAL A 1 223 ? 6.105 24.844 0.166 1 98.31 223 VAL A O 1
ATOM 1736 N N . PRO A 1 224 ? 7.805 23.422 0.384 1 98.69 224 PRO A N 1
ATOM 1737 C CA . PRO A 1 224 ? 6.977 22.25 0.08 1 98.69 224 PRO A CA 1
ATOM 1738 C C . PRO A 1 224 ? 6.176 21.766 1.285 1 98.69 224 PRO A C 1
ATOM 1740 O O . PRO A 1 224 ? 6.309 20.609 1.695 1 98.69 224 PRO A O 1
ATOM 1743 N N . PHE A 1 225 ? 5.344 22.625 1.835 1 98.94 225 PHE A N 1
ATOM 1744 C CA . PHE A 1 225 ? 4.395 22.297 2.893 1 98.94 225 PHE A CA 1
ATOM 1745 C C . PHE A 1 225 ? 3 22.078 2.32 1 98.94 225 PHE A C 1
ATOM 1747 O O . PHE A 1 225 ? 2.504 22.922 1.557 1 98.94 225 PHE A O 1
ATOM 1754 N N . TYR A 1 226 ? 2.432 20.984 2.631 1 98.94 226 TYR A N 1
ATOM 1755 C CA . TYR A 1 226 ? 1.114 20.594 2.133 1 98.94 226 TYR A CA 1
ATOM 1756 C C . TYR A 1 226 ? 0.217 20.125 3.271 1 98.94 226 TYR A C 1
ATOM 1758 O O . TYR A 1 226 ? 0.684 19.469 4.211 1 98.94 226 TYR A O 1
ATOM 1766 N N . GLY A 1 227 ? -1.026 20.453 3.254 1 98.88 227 GLY A N 1
ATOM 1767 C CA . GLY A 1 227 ? -1.978 20.047 4.273 1 98.88 227 GLY A CA 1
ATOM 1768 C C . GLY A 1 227 ? -3.35 19.719 3.713 1 98.88 227 GLY A C 1
ATOM 1769 O O . GLY A 1 227 ? -3.83 20.406 2.805 1 98.88 227 GLY A O 1
ATOM 1770 N N . VAL A 1 228 ? -3.963 18.672 4.223 1 98.94 228 VAL A N 1
ATOM 1771 C CA . VAL A 1 228 ? -5.34 18.328 3.881 1 98.94 228 VAL A CA 1
ATOM 1772 C C . VAL A 1 228 ? -6.148 18.094 5.156 1 98.94 228 VAL A C 1
ATOM 1774 O O . VAL A 1 228 ? -5.641 17.531 6.129 1 98.94 228 VAL A O 1
ATOM 1777 N N . GLN A 1 229 ? -7.402 18.562 5.137 1 98.88 229 GLN A N 1
ATOM 1778 C CA . GLN A 1 229 ? -8.281 18.406 6.289 1 98.88 229 GLN A CA 1
ATOM 1779 C C . GLN A 1 229 ? -8.914 17.031 6.324 1 98.88 229 GLN A C 1
ATOM 1781 O O . GLN A 1 229 ? -9.492 16.625 7.336 1 98.88 229 GLN A O 1
ATOM 1786 N N . PHE A 1 230 ? -8.914 16.328 5.254 1 98.81 230 PHE A N 1
ATOM 1787 C CA . PHE A 1 230 ? -9.461 14.977 5.145 1 98.81 230 PHE A CA 1
ATOM 1788 C C . PHE A 1 230 ? -8.359 13.938 5.297 1 98.81 230 PHE A C 1
ATOM 1790 O O . PHE A 1 230 ? -7.203 14.281 5.551 1 98.81 230 PHE A O 1
ATOM 1797 N N . HIS A 1 231 ? -8.695 12.656 5.238 1 98.81 231 HIS A N 1
ATOM 1798 C CA . HIS A 1 231 ? -7.773 11.57 5.547 1 98.81 231 HIS A CA 1
ATOM 1799 C C . HIS A 1 231 ? -7.512 10.703 4.316 1 98.81 231 HIS A C 1
ATOM 1801 O O . HIS A 1 231 ? -8.148 9.656 4.141 1 98.81 231 HIS A O 1
ATOM 1807 N N . PRO A 1 232 ? -6.52 11.055 3.516 1 98.56 232 PRO A N 1
ATOM 1808 C CA . PRO A 1 232 ? -6.246 10.25 2.322 1 98.56 232 PRO A CA 1
ATOM 1809 C C . PRO A 1 232 ? -5.66 8.875 2.656 1 98.56 232 PRO A C 1
ATOM 1811 O O . PRO A 1 232 ? -5.723 7.961 1.835 1 98.56 232 PRO A O 1
ATOM 1814 N N . GLU A 1 233 ? -5.066 8.656 3.875 1 98.5 233 GLU A N 1
ATOM 1815 C CA . GLU A 1 233 ? -4.371 7.418 4.211 1 98.5 233 GLU A CA 1
ATOM 1816 C C . GLU A 1 233 ? -5.355 6.305 4.559 1 98.5 233 GLU A C 1
ATOM 1818 O O . GLU A 1 233 ? -4.977 5.133 4.633 1 98.5 233 GLU A O 1
ATOM 1823 N N . LYS A 1 234 ? -6.652 6.605 4.73 1 97.75 234 LYS A N 1
ATOM 1824 C CA . LYS A 1 234 ? -7.578 5.633 5.305 1 97.75 234 LYS A CA 1
ATOM 1825 C C . LYS A 1 234 ? -8.266 4.82 4.211 1 97.75 234 LYS A C 1
ATOM 1827 O O . LYS A 1 234 ? -8.688 3.684 4.445 1 97.75 234 LYS A O 1
ATOM 1832 N N . ASN A 1 235 ? -8.438 5.316 3.021 1 98 235 ASN A N 1
ATOM 1833 C CA . ASN A 1 235 ? -9.273 4.707 1.99 1 98 235 ASN A CA 1
ATOM 1834 C C . ASN A 1 235 ? -8.883 3.252 1.741 1 98 235 ASN A C 1
ATOM 1836 O O . ASN A 1 235 ? -9.75 2.379 1.672 1 98 235 ASN A O 1
ATOM 1840 N N . PRO A 1 236 ? -7.629 2.928 1.647 1 97.44 236 PRO A N 1
ATOM 1841 C CA . PRO A 1 236 ? -7.281 1.538 1.344 1 97.44 236 PRO A CA 1
ATOM 1842 C C . PRO A 1 236 ? -7.184 0.668 2.594 1 97.44 236 PRO A C 1
ATOM 1844 O O . PRO A 1 236 ? -7.152 -0.561 2.494 1 97.44 236 PRO A O 1
ATOM 1847 N N . TYR A 1 237 ? -7.203 1.263 3.848 1 95.44 237 TYR A N 1
ATOM 1848 C CA . TYR A 1 237 ? -6.613 0.459 4.914 1 95.44 237 TYR A CA 1
ATOM 1849 C C . TYR A 1 237 ? -7.562 0.356 6.105 1 95.44 237 TYR A C 1
ATOM 1851 O O . TYR A 1 237 ? -7.383 -0.496 6.977 1 95.44 237 TYR A O 1
ATOM 1859 N N . GLU A 1 238 ? -8.5 1.217 6.254 1 94.31 238 GLU A N 1
ATOM 1860 C CA . GLU A 1 238 ? -9.328 1.223 7.457 1 94.31 238 GLU A CA 1
ATOM 1861 C C . GLU A 1 238 ? -10.734 0.719 7.164 1 94.31 238 GLU A C 1
ATOM 1863 O O . GLU A 1 238 ? -11.469 1.331 6.383 1 94.31 238 GLU A O 1
ATOM 1868 N N . PHE A 1 239 ? -11.141 -0.408 7.828 1 89.94 239 PHE A N 1
ATOM 1869 C CA . PHE A 1 239 ? -12.383 -1.111 7.539 1 89.94 239 PHE A CA 1
ATOM 1870 C C . PHE A 1 239 ? -13.164 -1.369 8.82 1 89.94 239 PHE A C 1
ATOM 1872 O O . PHE A 1 239 ? -14.008 -2.268 8.867 1 89.94 239 PHE A O 1
ATOM 1879 N N . GLY A 1 240 ? -12.906 -0.657 9.789 1 87.12 240 GLY A N 1
ATOM 1880 C CA . GLY A 1 240 ? -13.484 -0.942 11.094 1 87.12 240 GLY A CA 1
ATOM 1881 C C . GLY A 1 240 ? -15 -1.008 11.07 1 87.12 240 GLY A C 1
ATOM 1882 O O . GLY A 1 240 ? -15.648 -0.25 10.344 1 87.12 240 GLY A O 1
ATOM 1883 N N . LEU A 1 241 ? -15.508 -1.949 11.867 1 84.62 241 LEU A N 1
ATOM 1884 C CA . LEU A 1 241 ? -16.953 -2.154 11.977 1 84.62 241 LEU A CA 1
ATOM 1885 C C . LEU A 1 241 ? -17.438 -1.844 13.391 1 84.62 241 LEU A C 1
ATOM 1887 O O . LEU A 1 241 ? -16.688 -2.018 14.359 1 84.62 241 LEU A O 1
ATOM 1891 N N . SER A 1 242 ? -18.672 -1.38 13.375 1 85.56 242 SER A N 1
ATOM 1892 C CA . SER A 1 242 ? -19.375 -1.283 14.648 1 85.56 242 SER A CA 1
ATOM 1893 C C . SER A 1 242 ? -19.859 -2.65 15.117 1 85.56 242 SER A C 1
ATOM 1895 O O . SER A 1 242 ? -19.797 -3.629 14.375 1 85.56 242 SER A O 1
ATOM 1897 N N . ALA A 1 243 ? -20.312 -2.68 16.328 1 81 243 ALA A N 1
ATOM 1898 C CA . ALA A 1 243 ? -20.766 -3.932 16.938 1 81 243 ALA A CA 1
ATOM 1899 C C . ALA A 1 243 ? -21.906 -4.555 16.125 1 81 243 ALA A C 1
ATOM 1901 O O . ALA A 1 243 ? -22.016 -5.781 16.047 1 81 243 ALA A O 1
ATOM 1902 N N . ASP A 1 244 ? -22.672 -3.742 15.445 1 82.38 244 ASP A N 1
ATOM 1903 C CA . ASP A 1 244 ? -23.828 -4.238 14.703 1 82.38 244 ASP A CA 1
ATOM 1904 C C . ASP A 1 244 ? -23.438 -4.633 13.281 1 82.38 244 ASP A C 1
ATOM 1906 O O . ASP A 1 244 ? -24.297 -4.988 12.469 1 82.38 244 ASP A O 1
ATOM 1910 N N . GLY A 1 245 ? -22.156 -4.508 12.984 1 78.75 245 GLY A N 1
ATOM 1911 C CA . GLY A 1 245 ? -21.672 -4.961 11.688 1 78.75 245 GLY A CA 1
ATOM 1912 C C . GLY A 1 245 ? -21.641 -3.863 10.641 1 78.75 245 GLY A C 1
ATOM 1913 O O . GLY A 1 245 ? -21.188 -4.082 9.516 1 78.75 245 GLY A O 1
ATOM 1914 N N . THR A 1 246 ? -22.078 -2.725 10.992 1 84 246 THR A N 1
ATOM 1915 C CA . THR A 1 246 ? -22.016 -1.608 10.055 1 84 246 THR A CA 1
ATOM 1916 C C . THR A 1 246 ? -20.656 -0.916 10.125 1 84 246 THR A C 1
ATOM 1918 O O . THR A 1 246 ? -19.922 -1.069 11.109 1 84 246 THR A O 1
ATOM 1921 N N . SER A 1 247 ? -20.359 -0.183 9.094 1 87.19 247 SER A N 1
ATOM 1922 C CA . SER A 1 247 ? -19.094 0.547 9.062 1 87.19 247 SER A CA 1
ATOM 1923 C C . SER A 1 247 ? -19 1.529 10.227 1 87.19 247 SER A C 1
ATOM 1925 O O . SER A 1 247 ? -19.938 2.279 10.492 1 87.19 247 SER A O 1
ATOM 1927 N N . TYR A 1 248 ? -17.906 1.482 10.969 1 91.25 248 TYR A N 1
ATOM 1928 C CA . TYR A 1 248 ? -17.641 2.424 12.047 1 91.25 248 TYR A CA 1
ATOM 1929 C C . TYR A 1 248 ? -17.469 3.84 11.508 1 91.25 248 TYR A C 1
ATOM 1931 O O . TYR A 1 248 ? -18.016 4.793 12.062 1 91.25 248 TYR A O 1
ATOM 1939 N N . GLU A 1 249 ? -16.703 3.953 10.5 1 93.75 249 GLU A N 1
ATOM 1940 C CA . GLU A 1 249 ? -16.453 5.219 9.812 1 93.75 249 GLU A CA 1
ATOM 1941 C C . GLU A 1 249 ? -16.938 5.168 8.367 1 93.75 249 GLU A C 1
ATOM 1943 O O . GLU A 1 249 ? -16.859 4.121 7.715 1 93.75 249 GLU A O 1
ATOM 1948 N N . SER A 1 250 ? -17.422 6.324 7.879 1 92.06 250 SER A N 1
ATOM 1949 C CA . SER A 1 250 ? -17.875 6.434 6.496 1 92.06 250 SER A CA 1
ATOM 1950 C C . SER A 1 250 ? -16.688 6.648 5.551 1 92.06 250 SER A C 1
ATOM 1952 O O . SER A 1 250 ? -16.516 7.738 5 1 92.06 250 SER A O 1
ATOM 1954 N N . ILE A 1 251 ? -15.961 5.621 5.406 1 95.44 251 ILE A N 1
ATOM 1955 C CA . ILE A 1 251 ? -14.805 5.672 4.52 1 95.44 251 ILE A CA 1
ATOM 1956 C C . ILE A 1 251 ? -15.156 5.047 3.174 1 95.44 251 ILE A C 1
ATOM 1958 O O . ILE A 1 251 ? -15.727 3.953 3.119 1 95.44 251 ILE A O 1
ATOM 1962 N N . ASP A 1 252 ? -14.945 5.777 2.105 1 95.88 252 ASP A N 1
ATOM 1963 C CA . ASP A 1 252 ? -15.164 5.227 0.77 1 95.88 252 ASP A CA 1
ATOM 1964 C C . ASP A 1 252 ? -13.969 4.387 0.325 1 95.88 252 ASP A C 1
ATOM 1966 O O . ASP A 1 252 ? -12.82 4.832 0.416 1 95.88 252 ASP A O 1
ATOM 1970 N N . HIS A 1 253 ? -14.219 3.164 -0.055 1 95.38 253 HIS A N 1
ATOM 1971 C CA . HIS A 1 253 ? -13.156 2.24 -0.448 1 95.38 253 HIS A CA 1
ATOM 1972 C C . HIS A 1 253 ? -13.234 1.917 -1.937 1 95.38 253 HIS A C 1
ATOM 1974 O O . HIS A 1 253 ? -12.719 0.891 -2.381 1 95.38 253 HIS A O 1
ATOM 1980 N N . SER A 1 254 ? -13.906 2.77 -2.746 1 95.5 254 SER A N 1
ATOM 1981 C CA . SER A 1 254 ? -14.016 2.557 -4.184 1 95.5 254 SER A CA 1
ATOM 1982 C C . SER A 1 254 ? -12.656 2.67 -4.867 1 95.5 254 SER A C 1
ATOM 1984 O O . SER A 1 254 ? -11.703 3.18 -4.281 1 95.5 254 SER A O 1
ATOM 1986 N N . TYR A 1 255 ? -12.586 2.158 -6.082 1 96.31 255 TYR A N 1
ATOM 1987 C CA . TYR A 1 255 ? -11.391 2.27 -6.902 1 96.31 255 TYR A CA 1
ATOM 1988 C C . TYR A 1 255 ? -10.938 3.721 -7.016 1 96.31 255 TYR A C 1
ATOM 1990 O O . TYR A 1 255 ? -9.758 4.027 -6.824 1 96.31 255 TYR A O 1
ATOM 1998 N N . ALA A 1 256 ? -11.859 4.633 -7.238 1 97.25 256 ALA A N 1
ATOM 1999 C CA . ALA A 1 256 ? -11.531 6.047 -7.391 1 97.25 256 ALA A CA 1
ATOM 2000 C C . ALA A 1 256 ? -10.945 6.613 -6.102 1 97.25 256 ALA A C 1
ATOM 2002 O O . ALA A 1 256 ? -9.961 7.355 -6.133 1 97.25 256 ALA A O 1
ATOM 2003 N N . ALA A 1 257 ? -11.523 6.273 -4.953 1 98.12 257 ALA A N 1
ATOM 2004 C CA . ALA A 1 257 ? -11.047 6.754 -3.664 1 98.12 257 ALA A CA 1
ATOM 2005 C C . ALA A 1 257 ? -9.617 6.281 -3.396 1 98.12 257 ALA A C 1
ATOM 2007 O O . ALA A 1 257 ? -8.766 7.066 -2.984 1 98.12 257 ALA A O 1
ATOM 2008 N N . ILE A 1 258 ? -9.391 5.02 -3.666 1 98.38 258 ILE A N 1
ATOM 2009 C CA . ILE A 1 258 ? -8.078 4.445 -3.396 1 98.38 258 ILE A CA 1
ATOM 2010 C C . ILE A 1 258 ? -7.055 5.023 -4.367 1 98.38 258 ILE A C 1
ATOM 2012 O O . ILE A 1 258 ? -5.914 5.297 -3.986 1 98.38 258 ILE A O 1
ATOM 2016 N N . MET A 1 259 ? -7.438 5.238 -5.613 1 98.38 259 MET A N 1
ATOM 2017 C CA . MET A 1 259 ? -6.535 5.848 -6.582 1 98.38 259 MET A CA 1
ATOM 2018 C C . MET A 1 259 ? -6.125 7.25 -6.141 1 98.38 259 MET A C 1
ATOM 2020 O O . MET A 1 259 ? -4.965 7.637 -6.285 1 98.38 259 MET A O 1
ATOM 2024 N N . THR A 1 260 ? -7.043 8.047 -5.637 1 98.75 260 THR A N 1
ATOM 2025 C CA . THR A 1 260 ? -6.695 9.383 -5.164 1 98.75 260 THR A CA 1
ATOM 2026 C C . THR A 1 260 ? -5.797 9.312 -3.934 1 98.75 260 THR A C 1
ATOM 2028 O O . THR A 1 260 ? -4.855 10.094 -3.793 1 98.75 260 THR A O 1
ATOM 2031 N N . SER A 1 261 ? -6.121 8.344 -3 1 98.81 261 SER A N 1
ATOM 2032 C CA . SER A 1 261 ? -5.254 8.094 -1.854 1 98.81 261 SER A CA 1
ATOM 2033 C C . SER A 1 261 ? -3.812 7.855 -2.293 1 98.81 261 SER A C 1
ATOM 2035 O O . SER A 1 261 ? -2.887 8.477 -1.774 1 98.81 261 SER A O 1
ATOM 2037 N N . GLN A 1 262 ? -3.686 6.996 -3.252 1 98.88 262 GLN A N 1
ATOM 2038 C CA . GLN A 1 262 ? -2.365 6.637 -3.754 1 98.88 262 GLN A CA 1
ATOM 2039 C C . GLN A 1 262 ? -1.699 7.816 -4.453 1 98.88 262 GLN A C 1
ATOM 2041 O O . GLN A 1 262 ? -0.488 8.016 -4.336 1 98.88 262 GLN A O 1
ATOM 2046 N N . ALA A 1 263 ? -2.439 8.609 -5.195 1 98.81 263 ALA A N 1
ATOM 2047 C CA . ALA A 1 263 ? -1.881 9.781 -5.863 1 98.81 263 ALA A CA 1
ATOM 2048 C C . ALA A 1 263 ? -1.321 10.773 -4.852 1 98.81 263 ALA A C 1
ATOM 2050 O O . ALA A 1 263 ? -0.256 11.359 -5.066 1 98.81 263 ALA A O 1
ATOM 2051 N N . PHE A 1 264 ? -2.012 10.984 -3.727 1 98.94 264 PHE A N 1
ATOM 2052 C CA . PHE A 1 264 ? -1.501 11.859 -2.676 1 98.94 264 PHE A CA 1
ATOM 2053 C C . PHE A 1 264 ? -0.177 11.336 -2.133 1 98.94 264 PHE A C 1
ATOM 2055 O O . PHE A 1 264 ? 0.762 12.102 -1.925 1 98.94 264 PHE A O 1
ATOM 2062 N N . ALA A 1 265 ? -0.122 10.031 -1.909 1 98.88 265 ALA A N 1
ATOM 2063 C CA . ALA A 1 265 ? 1.103 9.422 -1.397 1 98.88 265 ALA A CA 1
ATOM 2064 C C . ALA A 1 265 ? 2.254 9.594 -2.385 1 98.88 265 ALA A C 1
ATOM 2066 O O . ALA A 1 265 ? 3.365 9.953 -1.993 1 98.88 265 ALA A O 1
ATOM 2067 N N . HIS A 1 266 ? 1.943 9.297 -3.67 1 98.75 266 HIS A N 1
ATOM 2068 C CA . HIS A 1 266 ? 2.959 9.453 -4.707 1 98.75 266 HIS A CA 1
ATOM 2069 C C . HIS A 1 266 ? 3.488 10.883 -4.746 1 98.75 266 HIS A C 1
ATOM 2071 O O . HIS A 1 266 ? 4.695 11.102 -4.883 1 98.75 266 HIS A O 1
ATOM 2077 N N . PHE A 1 267 ? 2.623 11.852 -4.684 1 98.81 267 PHE A N 1
ATOM 2078 C CA . PHE A 1 267 ? 3.037 13.25 -4.703 1 98.81 267 PHE A CA 1
ATOM 2079 C C . PHE A 1 267 ? 3.986 13.547 -3.549 1 98.81 267 PHE A C 1
ATOM 2081 O O . PHE A 1 267 ? 5.074 14.086 -3.758 1 98.81 267 PHE A O 1
ATOM 2088 N N . PHE A 1 268 ? 3.545 13.164 -2.336 1 98.88 268 PHE A N 1
ATOM 2089 C CA . PHE A 1 268 ? 4.336 13.469 -1.149 1 98.88 268 PHE A CA 1
ATOM 2090 C C . PHE A 1 268 ? 5.703 12.805 -1.222 1 98.88 268 PHE A C 1
ATOM 2092 O O . PHE A 1 268 ? 6.723 13.438 -0.948 1 98.88 268 PHE A O 1
ATOM 2099 N N . VAL A 1 269 ? 5.73 11.516 -1.57 1 98.44 269 VAL A N 1
ATOM 2100 C CA . VAL A 1 269 ? 6.98 10.773 -1.673 1 98.44 269 VAL A CA 1
ATOM 2101 C C . VAL A 1 269 ? 7.859 11.391 -2.76 1 98.44 269 VAL A C 1
ATOM 2103 O O . VAL A 1 269 ? 9.086 11.461 -2.613 1 98.44 269 VAL A O 1
ATOM 2106 N N . SER A 1 270 ? 7.246 11.875 -3.893 1 97.88 270 SER A N 1
ATOM 2107 C CA . SER A 1 270 ? 8.016 12.539 -4.934 1 97.88 270 SER A CA 1
ATOM 2108 C C . SER A 1 270 ? 8.688 13.805 -4.406 1 97.88 270 SER A C 1
ATOM 2110 O O . SER A 1 270 ? 9.812 14.125 -4.793 1 97.88 270 SER A O 1
ATOM 2112 N N . GLU A 1 271 ? 8.016 14.547 -3.543 1 98.25 271 GLU A N 1
ATOM 2113 C CA . GLU A 1 271 ? 8.602 15.719 -2.902 1 98.25 271 GLU A CA 1
ATOM 2114 C C . GLU A 1 271 ? 9.766 15.328 -1.991 1 98.25 271 GLU A C 1
ATOM 2116 O O . GLU A 1 271 ? 10.797 16 -1.964 1 98.25 271 GLU A O 1
ATOM 2121 N N . ALA A 1 272 ? 9.617 14.219 -1.313 1 98.44 272 ALA A N 1
ATOM 2122 C CA . ALA A 1 272 ? 10.609 13.758 -0.349 1 98.44 272 ALA A CA 1
ATOM 2123 C C . ALA A 1 272 ? 11.875 13.273 -1.054 1 98.44 272 ALA A C 1
ATOM 2125 O O . ALA A 1 272 ? 12.953 13.234 -0.453 1 98.44 272 ALA A O 1
ATOM 2126 N N . ARG A 1 273 ? 11.766 12.914 -2.283 1 97.56 273 ARG A N 1
ATOM 2127 C CA . ARG A 1 273 ? 12.906 12.43 -3.051 1 97.56 273 ARG A CA 1
ATOM 2128 C C . ARG A 1 273 ? 13.859 13.57 -3.387 1 97.56 273 ARG A C 1
ATOM 2130 O O . ARG A 1 273 ? 14.992 13.328 -3.828 1 97.56 273 ARG A O 1
ATOM 2137 N N . LYS A 1 274 ? 13.492 14.82 -3.168 1 97.62 274 LYS A N 1
ATOM 2138 C CA . LYS A 1 274 ? 14.195 15.977 -3.715 1 97.62 274 LYS A CA 1
ATOM 2139 C C . LYS A 1 274 ? 15.242 16.5 -2.734 1 97.62 274 LYS A C 1
ATOM 2141 O O . LYS A 1 274 ? 15.633 17.656 -2.797 1 97.62 274 LYS A O 1
ATOM 2146 N N . ASN A 1 275 ? 15.625 15.727 -1.82 1 97.25 275 ASN A N 1
ATOM 2147 C CA . ASN A 1 275 ? 16.781 16 -0.967 1 97.25 275 ASN A CA 1
ATOM 2148 C C . ASN A 1 275 ? 17.562 14.734 -0.645 1 97.25 275 ASN A C 1
ATOM 2150 O O . ASN A 1 275 ? 17.125 13.633 -0.976 1 97.25 275 ASN A O 1
ATOM 2154 N N . ASP A 1 276 ? 18.719 14.891 -0.052 1 95.62 276 ASP A N 1
ATOM 2155 C CA . ASP A 1 276 ? 19.625 13.742 0.079 1 95.62 276 ASP A CA 1
ATOM 2156 C C . ASP A 1 276 ? 19.906 13.438 1.548 1 95.62 276 ASP A C 1
ATOM 2158 O O . ASP A 1 276 ? 20.969 12.914 1.881 1 95.62 276 ASP A O 1
ATOM 2162 N N . HIS A 1 277 ? 18.969 13.852 2.412 1 96.88 277 HIS A N 1
ATOM 2163 C CA . HIS A 1 277 ? 19.125 13.484 3.812 1 96.88 277 HIS A CA 1
ATOM 2164 C C . HIS A 1 277 ? 19.234 11.969 3.973 1 96.88 277 HIS A C 1
ATOM 2166 O O . HIS A 1 277 ? 18.703 11.219 3.146 1 96.88 277 HIS A O 1
ATOM 2172 N N . GLY A 1 278 ? 19.844 11.531 5.023 1 95.25 278 GLY A N 1
ATOM 2173 C CA . GLY A 1 278 ? 20 10.117 5.344 1 95.25 278 GLY A CA 1
ATOM 2174 C C . GLY A 1 278 ? 20.578 9.883 6.727 1 95.25 278 GLY A C 1
ATOM 2175 O O . GLY A 1 278 ? 21.141 10.789 7.336 1 95.25 278 GLY A O 1
ATOM 2176 N N . PHE A 1 279 ? 20.391 8.703 7.148 1 94.88 279 PHE A N 1
ATOM 2177 C CA . PHE A 1 279 ? 20.969 8.312 8.43 1 94.88 279 PHE A CA 1
ATOM 2178 C C . PHE A 1 279 ? 22.484 8.18 8.32 1 94.88 279 PHE A C 1
ATOM 2180 O O . PHE A 1 279 ? 23 7.867 7.25 1 94.88 279 PHE A O 1
ATOM 2187 N N . PRO A 1 280 ? 23.188 8.352 9.422 1 93.94 280 PRO A N 1
ATOM 2188 C CA . PRO A 1 280 ? 24.641 8.289 9.391 1 93.94 280 PRO A CA 1
ATOM 2189 C C . PRO A 1 280 ? 25.172 6.91 9.008 1 93.94 280 PRO A C 1
ATOM 2191 O O . PRO A 1 280 ? 26.219 6.797 8.359 1 93.94 280 PRO A O 1
ATOM 2194 N N . THR A 1 281 ? 24.469 5.805 9.484 1 90 281 THR A N 1
ATOM 2195 C CA . THR A 1 281 ? 24.875 4.441 9.164 1 90 281 THR A CA 1
ATOM 2196 C C . THR A 1 281 ? 23.672 3.598 8.766 1 90 281 THR A C 1
ATOM 2198 O O . THR A 1 281 ? 22.547 3.857 9.211 1 90 281 THR A O 1
ATOM 2201 N N . PRO A 1 282 ? 23.922 2.547 7.977 1 85.88 282 PRO A N 1
ATOM 2202 C CA . PRO A 1 282 ? 22.828 1.632 7.637 1 85.88 282 PRO A CA 1
ATOM 2203 C C . PRO A 1 282 ? 22.188 0.992 8.867 1 85.88 282 PRO A C 1
ATOM 2205 O O . PRO A 1 282 ? 20.969 0.746 8.883 1 85.88 282 PRO A O 1
ATOM 2208 N N . ALA A 1 283 ? 22.969 0.74 9.875 1 85.25 283 ALA A N 1
ATOM 2209 C CA . ALA A 1 283 ? 22.453 0.122 11.094 1 85.25 283 ALA A CA 1
ATOM 2210 C C . ALA A 1 283 ? 21.484 1.05 11.812 1 85.25 283 ALA A C 1
ATOM 2212 O O . ALA A 1 283 ? 20.438 0.61 12.289 1 85.25 283 ALA A O 1
ATOM 2213 N N . GLU A 1 284 ? 21.828 2.318 11.875 1 90.81 284 GLU A N 1
ATOM 2214 C CA . GLU A 1 284 ? 20.938 3.295 12.5 1 90.81 284 GLU A CA 1
ATOM 2215 C C . GLU A 1 284 ? 19.656 3.445 11.695 1 90.81 284 GLU A C 1
ATOM 2217 O O . GLU A 1 284 ? 18.578 3.588 12.273 1 90.81 284 GLU A O 1
ATOM 2222 N N . GLU A 1 285 ? 19.828 3.414 10.383 1 91.12 285 GLU A N 1
ATOM 2223 C CA . GLU A 1 285 ? 18.656 3.479 9.508 1 91.12 285 GLU A CA 1
ATOM 2224 C C . GLU A 1 285 ? 17.719 2.307 9.758 1 91.12 285 GLU A C 1
ATOM 2226 O O . GLU A 1 285 ? 16.516 2.504 10 1 91.12 285 GLU A O 1
ATOM 2231 N N . GLN A 1 286 ? 18.25 1.127 9.773 1 85.56 286 GLN A N 1
ATOM 2232 C CA . GLN A 1 286 ? 17.453 -0.083 9.961 1 85.56 286 GLN A CA 1
ATOM 2233 C C . GLN A 1 286 ? 16.766 -0.082 11.32 1 85.56 286 GLN A C 1
ATOM 2235 O O . GLN A 1 286 ? 15.617 -0.504 11.438 1 85.56 286 GLN A O 1
ATOM 2240 N N . ALA A 1 287 ? 17.422 0.36 12.328 1 86.69 287 ALA A N 1
ATOM 2241 C CA . ALA A 1 287 ? 16.875 0.367 13.68 1 86.69 287 ALA A CA 1
ATOM 2242 C C . ALA A 1 287 ? 15.734 1.363 13.805 1 86.69 287 ALA A C 1
ATOM 2244 O O . ALA A 1 287 ? 14.828 1.179 14.625 1 86.69 287 ALA A O 1
ATOM 2245 N N . ALA A 1 288 ? 15.742 2.396 12.953 1 91.69 288 ALA A N 1
ATOM 2246 C CA . ALA A 1 288 ? 14.766 3.475 13.07 1 91.69 288 ALA A CA 1
ATOM 2247 C C . ALA A 1 288 ? 13.492 3.154 12.281 1 91.69 288 ALA A C 1
ATOM 2249 O O . ALA A 1 288 ? 12.43 3.711 12.555 1 91.69 288 ALA A O 1
ATOM 2250 N N . LEU A 1 289 ? 13.609 2.27 11.289 1 90.56 289 LEU A N 1
ATOM 2251 C CA . LEU A 1 289 ? 12.508 2.002 10.359 1 90.56 289 LEU A CA 1
ATOM 2252 C C . LEU A 1 289 ? 11.391 1.242 11.062 1 90.56 289 LEU A C 1
ATOM 2254 O O . LEU A 1 289 ? 11.641 0.27 11.773 1 90.56 289 LEU A O 1
ATOM 2258 N N . LEU A 1 290 ? 10.117 1.647 10.812 1 86.69 290 LEU A N 1
ATOM 2259 C CA . LEU A 1 290 ? 8.953 1.176 11.562 1 86.69 290 LEU A CA 1
ATOM 2260 C C . LEU A 1 290 ? 8.523 -0.205 11.086 1 86.69 290 LEU A C 1
ATOM 2262 O O . LEU A 1 290 ? 7.836 -0.933 11.805 1 86.69 290 LEU A O 1
ATOM 2266 N N . TYR A 1 291 ? 8.742 -0.49 9.93 1 71.69 291 TYR A N 1
ATOM 2267 C CA . TYR A 1 291 ? 8.289 -1.822 9.539 1 71.69 291 TYR A CA 1
ATOM 2268 C C . TYR A 1 291 ? 9.023 -2.898 10.336 1 71.69 291 TYR A C 1
ATOM 2270 O O . TYR A 1 291 ? 8.609 -4.059 10.344 1 71.69 291 TYR A O 1
ATOM 2278 N N . ASN A 1 292 ? 10.016 -2.562 11.148 1 66.44 292 ASN A N 1
ATOM 2279 C CA . ASN A 1 292 ? 10.727 -3.457 12.055 1 66.44 292 ASN A CA 1
ATOM 2280 C C . ASN A 1 292 ? 10.133 -3.418 13.461 1 66.44 292 ASN A C 1
ATOM 2282 O O . ASN A 1 292 ? 10.648 -4.066 14.375 1 66.44 292 ASN A O 1
ATOM 2286 N N . SER A 1 293 ? 9.062 -2.658 13.555 1 71.69 293 SER A N 1
ATOM 2287 C CA . SER A 1 293 ? 8.453 -2.508 14.875 1 71.69 293 SER A CA 1
ATOM 2288 C C . SER A 1 293 ? 7.199 -3.361 15.008 1 71.69 293 SER A C 1
ATOM 2290 O O . SER A 1 293 ? 6.426 -3.488 14.055 1 71.69 293 SER A O 1
ATOM 2292 N N . PRO A 1 294 ? 7.09 -3.887 16.172 1 70.38 294 PRO A N 1
ATOM 2293 C CA . PRO A 1 294 ? 5.879 -4.691 16.375 1 70.38 294 PRO A CA 1
ATOM 2294 C C . PRO A 1 294 ? 4.602 -3.857 16.328 1 70.38 294 PRO A C 1
ATOM 2296 O O . PRO A 1 294 ? 4.586 -2.717 16.797 1 70.38 294 PRO A O 1
ATOM 2299 N N . ARG A 1 295 ? 3.637 -4.441 15.703 1 77.38 295 ARG A N 1
ATOM 2300 C CA . ARG A 1 295 ? 2.299 -3.861 15.766 1 77.38 295 ARG A CA 1
ATOM 2301 C C . ARG A 1 295 ? 1.564 -4.301 17.031 1 77.38 295 ARG A C 1
ATOM 2303 O O . ARG A 1 295 ? 1.864 -5.355 17.594 1 77.38 295 ARG A O 1
ATOM 2310 N N . SER A 1 296 ? 0.74 -3.389 17.5 1 74.94 296 SER A N 1
ATOM 2311 C CA . SER A 1 296 ? -0.049 -3.721 18.672 1 74.94 296 SER A CA 1
ATOM 2312 C C . SER A 1 296 ? -1.177 -4.688 18.344 1 74.94 296 SER A C 1
ATOM 2314 O O . SER A 1 296 ? -1.679 -4.691 17.203 1 74.94 296 SER A O 1
ATOM 2316 N N . ASN A 1 297 ? -1.521 -5.445 19.25 1 71.44 297 ASN A N 1
ATOM 2317 C CA . ASN A 1 297 ? -2.686 -6.312 19.109 1 71.44 297 ASN A CA 1
ATOM 2318 C C . ASN A 1 297 ? -3.965 -5.613 19.562 1 71.44 297 ASN A C 1
ATOM 2320 O O . ASN A 1 297 ? -5.023 -6.238 19.641 1 71.44 297 ASN A O 1
ATOM 2324 N N . ARG A 1 298 ? -3.754 -4.336 19.828 1 74.5 298 ARG A N 1
ATOM 2325 C CA . ARG A 1 298 ? -4.938 -3.586 20.234 1 74.5 298 ARG A CA 1
ATOM 2326 C C . ARG A 1 298 ? -5.852 -3.32 19.047 1 74.5 298 ARG A C 1
ATOM 2328 O O . ARG A 1 298 ? -5.379 -2.98 17.953 1 74.5 298 ARG A O 1
ATOM 2335 N N . SER A 1 299 ? -7.09 -3.713 19.281 1 65.38 299 SER A N 1
ATOM 2336 C CA . SER A 1 299 ? -8.062 -3.506 18.219 1 65.38 299 SER A CA 1
ATOM 2337 C C . SER A 1 299 ? -8.922 -2.273 18.484 1 65.38 299 SER A C 1
ATOM 2339 O O . SER A 1 299 ? -9.367 -2.053 19.609 1 65.38 299 SER A O 1
ATOM 2341 N N . TYR A 1 300 ? -8.953 -1.378 17.594 1 75.75 300 TYR A N 1
ATOM 2342 C CA . TYR A 1 300 ? -9.867 -0.24 17.562 1 75.75 300 TYR A CA 1
ATOM 2343 C C . TYR A 1 300 ? -10.727 -0.26 16.312 1 75.75 300 TYR A C 1
ATOM 2345 O O . TYR A 1 300 ? -10.273 -0.688 15.25 1 75.75 300 TYR A O 1
ATOM 2353 N N . PRO A 1 301 ? -12.008 0.09 16.516 1 78.06 301 PRO A N 1
ATOM 2354 C CA . PRO A 1 301 ? -12.781 0.233 15.281 1 78.06 301 PRO A CA 1
ATOM 2355 C C . PRO A 1 301 ? -12.203 1.291 14.344 1 78.06 301 PRO A C 1
ATOM 2357 O O . PRO A 1 301 ? -12.352 1.182 13.117 1 78.06 301 PRO A O 1
ATOM 2360 N N . MET A 1 302 ? -11.508 2.223 14.93 1 84.25 302 MET A N 1
ATOM 2361 C CA . MET A 1 302 ? -11.023 3.367 14.156 1 84.25 302 MET A CA 1
ATOM 2362 C C . MET A 1 302 ? -9.773 3.002 13.367 1 84.25 302 MET A C 1
ATOM 2364 O O . MET A 1 302 ? -9.492 3.611 12.328 1 84.25 302 MET A O 1
ATOM 2368 N N . TYR A 1 303 ? -8.992 2.053 13.914 1 85.06 303 TYR A N 1
ATOM 2369 C CA . TYR A 1 303 ? -7.73 1.668 13.289 1 85.06 303 TYR A CA 1
ATOM 2370 C C . TYR A 1 303 ? -7.625 0.153 13.156 1 85.06 303 TYR A C 1
ATOM 2372 O O . TYR A 1 303 ? -7.664 -0.565 14.164 1 85.06 303 TYR A O 1
ATOM 2380 N N . GLU A 1 304 ? -7.414 -0.258 11.961 1 84.69 304 GLU A N 1
ATOM 2381 C CA . GLU A 1 304 ? -7.211 -1.689 11.758 1 84.69 304 GLU A CA 1
ATOM 2382 C C . GLU A 1 304 ? -5.922 -2.166 12.414 1 84.69 304 GLU A C 1
ATOM 2384 O O . GLU A 1 304 ? -5.871 -3.268 12.969 1 84.69 304 GLU A O 1
ATOM 2389 N N . GLU A 1 305 ? -4.887 -1.37 12.336 1 88.5 305 GLU A N 1
ATOM 2390 C CA . GLU A 1 305 ? -3.574 -1.638 12.914 1 88.5 305 GLU A CA 1
ATOM 2391 C C . GLU A 1 305 ? -2.967 -0.373 13.508 1 88.5 305 GLU A C 1
ATOM 2393 O O . GLU A 1 305 ? -3.113 0.717 12.953 1 88.5 305 GLU A O 1
ATOM 2398 N N . VAL A 1 306 ? -2.252 -0.54 14.664 1 90.19 306 VAL A N 1
ATOM 2399 C CA . VAL A 1 306 ? -1.61 0.589 15.328 1 90.19 306 VAL A CA 1
ATOM 2400 C C . VAL A 1 306 ? -0.224 0.178 15.82 1 90.19 306 VAL A C 1
ATOM 2402 O O . VAL A 1 306 ? -0.027 -0.956 16.266 1 90.19 306 VAL A O 1
ATOM 2405 N N . PHE A 1 307 ? 0.719 1.054 15.609 1 90.06 307 PHE A N 1
ATOM 2406 C CA . PHE A 1 307 ? 1.983 0.943 16.328 1 90.06 307 PHE A CA 1
ATOM 2407 C C . PHE A 1 307 ? 1.865 1.532 17.734 1 90.06 307 PHE A C 1
ATOM 2409 O O . PHE A 1 307 ? 1.372 2.65 17.891 1 90.06 307 PHE A O 1
ATOM 2416 N N . VAL A 1 308 ? 2.229 0.766 18.688 1 89.88 308 VAL A N 1
ATOM 2417 C CA . VAL A 1 308 ? 2.264 1.253 20.062 1 89.88 308 VAL A CA 1
ATOM 2418 C C . VAL A 1 308 ? 3.693 1.2 20.594 1 89.88 308 VAL A C 1
ATOM 2420 O O . VAL A 1 308 ? 4.387 0.195 20.438 1 89.88 308 VAL A O 1
ATOM 2423 N N . PHE A 1 309 ? 4.035 2.332 21.125 1 88.44 309 PHE A N 1
ATOM 2424 C CA . PHE A 1 309 ? 5.402 2.445 21.625 1 88.44 309 PHE A CA 1
ATOM 2425 C C . PHE A 1 309 ? 5.422 2.645 23.125 1 88.44 309 PHE A C 1
ATOM 2427 O O . PHE A 1 309 ? 4.574 3.35 23.672 1 88.44 309 PHE A O 1
ATOM 2434 N N . SER A 1 310 ? 6.109 1.737 23.828 1 75.31 310 SER A N 1
ATOM 2435 C CA . SER A 1 310 ? 6.195 1.869 25.281 1 75.31 310 SER A CA 1
ATOM 2436 C C . SER A 1 310 ? 6.941 3.141 25.688 1 75.31 310 SER A C 1
ATOM 2438 O O . SER A 1 310 ? 7.922 3.518 25.031 1 75.31 310 SER A O 1
ATOM 2440 N N . THR A 1 311 ? 6.328 4.105 26.359 1 59.5 311 THR A N 1
ATOM 2441 C CA . THR A 1 311 ? 7.02 5.262 26.906 1 59.5 311 THR A CA 1
ATOM 2442 C C . THR A 1 311 ? 8.055 4.828 27.938 1 59.5 311 THR A C 1
ATOM 2444 O O . THR A 1 311 ? 7.742 4.043 28.844 1 59.5 311 THR A O 1
ATOM 2447 N N . LYS A 1 312 ? 9.18 4.773 27.625 1 44.47 312 LYS A N 1
ATOM 2448 C CA . LYS A 1 312 ? 10.117 4.602 28.734 1 44.47 312 LYS A CA 1
ATOM 2449 C C . LYS A 1 312 ? 10.031 5.758 29.719 1 44.47 312 LYS A C 1
ATOM 2451 O O . LYS A 1 312 ? 9.859 6.91 29.312 1 44.47 312 LYS A O 1
ATOM 2456 N N . MET B 1 1 ? -79.5 -30.156 -41.344 1 26.89 1 MET B N 1
ATOM 2457 C CA . MET B 1 1 ? -78.375 -29.344 -41.75 1 26.89 1 MET B CA 1
ATOM 2458 C C . MET B 1 1 ? -77.875 -28.484 -40.594 1 26.89 1 MET B C 1
ATOM 2460 O O . MET B 1 1 ? -78.438 -27.422 -40.312 1 26.89 1 MET B O 1
ATOM 2464 N N . VAL B 1 2 ? -77.562 -29.188 -39.469 1 27.89 2 VAL B N 1
ATOM 2465 C CA . VAL B 1 2 ? -77.188 -28.719 -38.125 1 27.89 2 VAL B CA 1
ATOM 2466 C C . VAL B 1 2 ? -75.938 -27.922 -38.156 1 27.89 2 VAL B C 1
ATOM 2468 O O . VAL B 1 2 ? -74.875 -28.438 -38.562 1 27.89 2 VAL B O 1
ATOM 2471 N N . VAL B 1 3 ? -76 -26.625 -38.469 1 28.53 3 VAL B N 1
ATOM 2472 C CA . VAL B 1 3 ? -75 -25.609 -38.656 1 28.53 3 VAL B CA 1
ATOM 2473 C C . VAL B 1 3 ? -74.125 -25.5 -37.375 1 28.53 3 VAL B C 1
ATOM 2475 O O . VAL B 1 3 ? -74.688 -25.094 -36.344 1 28.53 3 VAL B O 1
ATOM 2478 N N . SER B 1 4 ? -73.375 -26.5 -37.062 1 27.94 4 SER B N 1
ATOM 2479 C CA . SER B 1 4 ? -72.5 -26.562 -35.875 1 27.94 4 SER B CA 1
ATOM 2480 C C . SER B 1 4 ? -71.5 -25.422 -35.844 1 27.94 4 SER B C 1
ATOM 2482 O O . SER B 1 4 ? -70.688 -25.312 -36.75 1 27.94 4 SER B O 1
ATOM 2484 N N . LEU B 1 5 ? -72 -24.188 -35.5 1 29.77 5 LEU B N 1
ATOM 2485 C CA . LEU B 1 5 ? -71.125 -23.016 -35.406 1 29.77 5 LEU B CA 1
ATOM 2486 C C . LEU B 1 5 ? -69.938 -23.281 -34.469 1 29.77 5 LEU B C 1
ATOM 2488 O O . LEU B 1 5 ? -70.125 -23.547 -33.281 1 29.77 5 LEU B O 1
ATOM 2492 N N . GLY B 1 6 ? -68.938 -23.969 -34.969 1 29.34 6 GLY B N 1
ATOM 2493 C CA . GLY B 1 6 ? -67.688 -24.266 -34.25 1 29.34 6 GLY B CA 1
ATOM 2494 C C . GLY B 1 6 ? -67 -23.016 -33.781 1 29.34 6 GLY B C 1
ATOM 2495 O O . GLY B 1 6 ? -66.562 -22.203 -34.594 1 29.34 6 GLY B O 1
ATOM 2496 N N . LEU B 1 7 ? -67.562 -22.359 -32.719 1 30.86 7 LEU B N 1
ATOM 2497 C CA . LEU B 1 7 ? -66.875 -21.172 -32.156 1 30.86 7 LEU B CA 1
ATOM 2498 C C . LEU B 1 7 ? -65.438 -21.453 -31.844 1 30.86 7 LEU B C 1
ATOM 2500 O O . LEU B 1 7 ? -65.125 -22.344 -31.047 1 30.86 7 LEU B O 1
ATOM 2504 N N . VAL B 1 8 ? -64.5 -21.203 -32.812 1 31.95 8 VAL B N 1
ATOM 2505 C CA . VAL B 1 8 ? -63.062 -21.266 -32.625 1 31.95 8 VAL B CA 1
ATOM 2506 C C . VAL B 1 8 ? -62.656 -20.312 -31.5 1 31.95 8 VAL B C 1
ATOM 2508 O O . VAL B 1 8 ? -62.812 -19.094 -31.625 1 31.95 8 VAL B O 1
ATOM 2511 N N . LEU B 1 9 ? -62.844 -20.719 -30.25 1 30.94 9 LEU B N 1
ATOM 2512 C CA . LEU B 1 9 ? -62.312 -19.922 -29.156 1 30.94 9 LEU B CA 1
ATOM 2513 C C . LEU B 1 9 ? -60.812 -19.672 -29.359 1 30.94 9 LEU B C 1
ATOM 2515 O O . LEU B 1 9 ? -60.031 -20.609 -29.547 1 30.94 9 LEU B O 1
ATOM 2519 N N . SER B 1 10 ? -60.531 -18.531 -30.031 1 30.89 10 SER B N 1
ATOM 2520 C CA . SER B 1 10 ? -59.156 -18.062 -30.172 1 30.89 10 SER B CA 1
ATOM 2521 C C . SER B 1 10 ? -58.406 -18.094 -28.844 1 30.89 10 SER B C 1
ATOM 2523 O O . SER B 1 10 ? -58.938 -17.641 -27.828 1 30.89 10 SER B O 1
ATOM 2525 N N . ARG B 1 11 ? -57.562 -19.094 -28.609 1 33.91 11 ARG B N 1
ATOM 2526 C CA . ARG B 1 11 ? -56.656 -19.203 -27.469 1 33.91 11 ARG B CA 1
ATOM 2527 C C . ARG B 1 11 ? -55.938 -17.875 -27.203 1 33.91 11 ARG B C 1
ATOM 2529 O O . ARG B 1 11 ? -55.469 -17.203 -28.125 1 33.91 11 ARG B O 1
ATOM 2536 N N . PRO B 1 12 ? -56.344 -17.172 -26.109 1 32.94 12 PRO B N 1
ATOM 2537 C CA . PRO B 1 12 ? -55.625 -15.953 -25.766 1 32.94 12 PRO B CA 1
ATOM 2538 C C . PRO B 1 12 ? -54.094 -16.109 -25.844 1 32.94 12 PRO B C 1
ATOM 2540 O O . PRO B 1 12 ? -53.594 -17.219 -25.672 1 32.94 12 PRO B O 1
ATOM 2543 N N . SER B 1 13 ? -53.375 -15.352 -26.75 1 33.75 13 SER B N 1
ATOM 2544 C CA . SER B 1 13 ? -51.938 -15.188 -26.828 1 33.75 13 SER B CA 1
ATOM 2545 C C . SER B 1 13 ? -51.312 -14.992 -25.453 1 33.75 13 SER B C 1
ATOM 2547 O O . SER B 1 13 ? -51.719 -14.078 -24.719 1 33.75 13 SER B O 1
ATOM 2549 N N . HIS B 1 14 ? -51.031 -16.109 -24.703 1 33.56 14 HIS B N 1
ATOM 2550 C CA . HIS B 1 14 ? -50.188 -16.031 -23.516 1 33.56 14 HIS B CA 1
ATOM 2551 C C . HIS B 1 14 ? -49 -15.094 -23.75 1 33.56 14 HIS B C 1
ATOM 2553 O O . HIS B 1 14 ? -48.188 -15.336 -24.641 1 33.56 14 HIS B O 1
ATOM 2559 N N . GLU B 1 15 ? -49.219 -13.766 -23.641 1 32.22 15 GLU B N 1
ATOM 2560 C CA . GLU B 1 15 ? -48.062 -12.867 -23.516 1 32.22 15 GLU B CA 1
ATOM 2561 C C . GLU B 1 15 ? -47 -13.477 -22.625 1 32.22 15 GLU B C 1
ATOM 2563 O O . GLU B 1 15 ? -47.25 -13.836 -21.484 1 32.22 15 GLU B O 1
ATOM 2568 N N . MET B 1 16 ? -46.062 -14.258 -23.25 1 31.3 16 MET B N 1
ATOM 2569 C CA . MET B 1 16 ? -44.812 -14.641 -22.594 1 31.3 16 MET B CA 1
ATOM 2570 C C . MET B 1 16 ? -44.219 -13.461 -21.844 1 31.3 16 MET B C 1
ATOM 2572 O O . MET B 1 16 ? -43.781 -12.477 -22.453 1 31.3 16 MET B O 1
ATOM 2576 N N . GLU B 1 17 ? -44.812 -13.039 -20.766 1 33.62 17 GLU B N 1
ATOM 2577 C CA . GLU B 1 17 ? -44.094 -12.133 -19.891 1 33.62 17 GLU B CA 1
ATOM 2578 C C . GLU B 1 17 ? -42.625 -12.547 -19.781 1 33.62 17 GLU B C 1
ATOM 2580 O O . GLU B 1 17 ? -42.312 -13.648 -19.312 1 33.62 17 GLU B O 1
ATOM 2585 N N . ALA B 1 18 ? -41.812 -12.07 -20.688 1 32.31 18 ALA B N 1
ATOM 2586 C CA . ALA B 1 18 ? -40.375 -12.141 -20.5 1 32.31 18 ALA B CA 1
ATOM 2587 C C . ALA B 1 18 ? -39.969 -11.672 -19.094 1 32.31 18 ALA B C 1
ATOM 2589 O O . ALA B 1 18 ? -40.031 -10.477 -18.797 1 32.31 18 ALA B O 1
ATOM 2590 N N . VAL B 1 19 ? -40.312 -12.383 -18.109 1 33.25 19 VAL B N 1
ATOM 2591 C CA . VAL B 1 19 ? -39.531 -12.125 -16.906 1 33.25 19 VAL B CA 1
ATOM 2592 C C . VAL B 1 19 ? -38.031 -12.094 -17.25 1 33.25 19 VAL B C 1
ATOM 2594 O O . VAL B 1 19 ? -37.438 -13.125 -17.547 1 33.25 19 VAL B O 1
ATOM 2597 N N . GLN B 1 20 ? -37.688 -11.141 -17.969 1 31 20 GLN B N 1
ATOM 2598 C CA . GLN B 1 20 ? -36.25 -10.945 -18.016 1 31 20 GLN B CA 1
ATOM 2599 C C . GLN B 1 20 ? -35.625 -11.117 -16.625 1 31 20 GLN B C 1
ATOM 2601 O O . GLN B 1 20 ? -35.938 -10.367 -15.703 1 31 20 GLN B O 1
ATOM 2606 N N . ALA B 1 21 ? -35.406 -12.273 -16.312 1 35.78 21 ALA B N 1
ATOM 2607 C CA . ALA B 1 21 ? -34.562 -12.5 -15.141 1 35.78 21 ALA B CA 1
ATOM 2608 C C . ALA B 1 21 ? -33.469 -11.43 -15.023 1 35.78 21 ALA B C 1
ATOM 2610 O O . ALA B 1 21 ? -32.625 -11.305 -15.906 1 35.78 21 ALA B O 1
ATOM 2611 N N . LEU B 1 22 ? -33.812 -10.328 -14.578 1 32.81 22 LEU B N 1
ATOM 2612 C CA . LEU B 1 22 ? -32.781 -9.383 -14.227 1 32.81 22 LEU B CA 1
ATOM 2613 C C . LEU B 1 22 ? -31.562 -10.102 -13.633 1 32.81 22 LEU B C 1
ATOM 2615 O O . LEU B 1 22 ? -31.656 -10.711 -12.57 1 32.81 22 LEU B O 1
ATOM 2619 N N . ARG B 1 23 ? -30.734 -10.742 -14.43 1 32.75 23 ARG B N 1
ATOM 2620 C CA . ARG B 1 23 ? -29.453 -11.227 -13.93 1 32.75 23 ARG B CA 1
ATOM 2621 C C . ARG B 1 23 ? -28.938 -10.328 -12.812 1 32.75 23 ARG B C 1
ATOM 2623 O O . ARG B 1 23 ? -28.75 -9.125 -13.008 1 32.75 23 ARG B O 1
ATOM 2630 N N . ALA B 1 24 ? -29.219 -10.641 -11.531 1 37.28 24 ALA B N 1
ATOM 2631 C CA . ALA B 1 24 ? -28.75 -9.969 -10.328 1 37.28 24 ALA B CA 1
ATOM 2632 C C . ALA B 1 24 ? -27.312 -9.484 -10.492 1 37.28 24 ALA B C 1
ATOM 2634 O O . ALA B 1 24 ? -26.453 -10.242 -10.945 1 37.28 24 ALA B O 1
ATOM 2635 N N . VAL B 1 25 ? -27.016 -8.336 -10.844 1 42.59 25 VAL B N 1
ATOM 2636 C CA . VAL B 1 25 ? -25.656 -7.816 -10.727 1 42.59 25 VAL B CA 1
ATOM 2637 C C . VAL B 1 25 ? -24.953 -8.461 -9.531 1 42.59 25 VAL B C 1
ATOM 2639 O O . VAL B 1 25 ? -25.438 -8.375 -8.398 1 42.59 25 VAL B O 1
ATOM 2642 N N . PRO B 1 26 ? -24.172 -9.523 -9.766 1 50.03 26 PRO B N 1
ATOM 2643 C CA . PRO B 1 26 ? -23.531 -10.203 -8.633 1 50.03 26 PRO B CA 1
ATOM 2644 C C . PRO B 1 26 ? -23.094 -9.234 -7.535 1 50.03 26 PRO B C 1
ATOM 2646 O O . PRO B 1 26 ? -22.734 -8.086 -7.828 1 50.03 26 PRO B O 1
ATOM 2649 N N . LYS B 1 27 ? -23.562 -9.398 -6.301 1 57.91 27 LYS B N 1
ATOM 2650 C CA . LYS B 1 27 ? -23.188 -8.648 -5.105 1 57.91 27 LYS B CA 1
ATOM 2651 C C . LYS B 1 27 ? -21.672 -8.414 -5.047 1 57.91 27 LYS B C 1
ATOM 2653 O O . LYS B 1 27 ? -20.891 -9.359 -5.188 1 57.91 27 LYS B O 1
ATOM 2658 N N . GLN B 1 28 ? -21.156 -7.258 -5.363 1 77.44 28 GLN B N 1
ATOM 2659 C CA . GLN B 1 28 ? -19.766 -6.824 -5.289 1 77.44 28 GLN B CA 1
ATOM 2660 C C . GLN B 1 28 ? -19.328 -6.641 -3.84 1 77.44 28 GLN B C 1
ATOM 2662 O O . GLN B 1 28 ? -20 -5.953 -3.066 1 77.44 28 GLN B O 1
ATOM 2667 N N . THR B 1 29 ? -18.359 -7.625 -3.348 1 89.62 29 THR B N 1
ATOM 2668 C CA . THR B 1 29 ? -17.75 -7.469 -2.035 1 89.62 29 THR B CA 1
ATOM 2669 C C . THR B 1 29 ? -16.844 -6.246 -2.008 1 89.62 29 THR B C 1
ATOM 2671 O O . THR B 1 29 ? -15.883 -6.16 -2.785 1 89.62 29 THR B O 1
ATOM 2674 N N . ARG B 1 30 ? -17.125 -5.324 -1.168 1 84.88 30 ARG B N 1
ATOM 2675 C CA . ARG B 1 30 ? -16.406 -4.055 -1.121 1 84.88 30 ARG B CA 1
ATOM 2676 C C . ARG B 1 30 ? -14.977 -4.242 -0.624 1 84.88 30 ARG B C 1
ATOM 2678 O O . ARG B 1 30 ? -14.047 -3.646 -1.162 1 84.88 30 ARG B O 1
ATOM 2685 N N . ASN B 1 31 ? -14.836 -5.082 0.397 1 88.44 31 ASN B N 1
ATOM 2686 C CA . ASN B 1 31 ? -13.539 -5.328 1.008 1 88.44 31 ASN B CA 1
ATOM 2687 C C . ASN B 1 31 ? -13.164 -6.809 0.97 1 88.44 31 ASN B C 1
ATOM 2689 O O . ASN B 1 31 ? -13.227 -7.492 1.992 1 88.44 31 ASN B O 1
ATOM 2693 N N . PRO B 1 32 ? -12.711 -7.242 -0.158 1 96.94 32 PRO B N 1
ATOM 2694 C CA . PRO B 1 32 ? -12.469 -8.672 -0.322 1 96.94 32 PRO B CA 1
ATOM 2695 C C . PRO B 1 32 ? -11.281 -9.172 0.495 1 96.94 32 PRO B C 1
ATOM 2697 O O . PRO B 1 32 ? -10.391 -8.383 0.833 1 96.94 32 PRO B O 1
ATOM 2700 N N . ILE B 1 33 ? -11.328 -10.391 0.853 1 97.94 33 ILE B N 1
ATOM 2701 C CA . ILE B 1 33 ? -10.258 -11.055 1.58 1 97.94 33 ILE B CA 1
ATOM 2702 C C . ILE B 1 33 ? -9.578 -12.086 0.674 1 97.94 33 ILE B C 1
ATOM 2704 O O . ILE B 1 33 ? -10.242 -12.93 0.073 1 97.94 33 ILE B O 1
ATOM 2708 N N . ILE B 1 34 ? -8.297 -11.984 0.536 1 98.81 34 ILE B N 1
ATOM 2709 C CA . ILE B 1 34 ? -7.496 -12.891 -0.286 1 98.81 34 ILE B CA 1
ATOM 2710 C C . ILE B 1 34 ? -6.73 -13.859 0.61 1 98.81 34 ILE B C 1
ATOM 2712 O O . ILE B 1 34 ? -6.094 -13.445 1.583 1 98.81 34 ILE B O 1
ATOM 2716 N N . GLY B 1 35 ? -6.855 -15.156 0.354 1 98.81 35 GLY B N 1
ATOM 2717 C CA . GLY B 1 35 ? -5.965 -16.125 0.975 1 98.81 35 GLY B CA 1
ATOM 2718 C C . GLY B 1 35 ? -4.594 -16.172 0.324 1 98.81 35 GLY B C 1
ATOM 2719 O O . GLY B 1 35 ? -4.484 -16.344 -0.893 1 98.81 35 GLY B O 1
ATOM 2720 N N . VAL B 1 36 ? -3.586 -16 1.109 1 98.75 36 VAL B N 1
ATOM 2721 C CA . VAL B 1 36 ? -2.217 -16.078 0.611 1 98.75 36 VAL B CA 1
ATOM 2722 C C . VAL B 1 36 ? -1.552 -17.359 1.118 1 98.75 36 VAL B C 1
ATOM 2724 O O . VAL B 1 36 ? -1.43 -17.562 2.328 1 98.75 36 VAL B O 1
ATOM 2727 N N . HIS B 1 37 ? -1.144 -18.188 0.165 1 98.44 37 HIS B N 1
ATOM 2728 C CA . HIS B 1 37 ? -0.483 -19.453 0.511 1 98.44 37 HIS B CA 1
ATOM 2729 C C . HIS B 1 37 ? 0.878 -19.203 1.15 1 98.44 37 HIS B C 1
ATOM 2731 O O . HIS B 1 37 ? 1.655 -18.375 0.662 1 98.44 37 HIS B O 1
ATOM 2737 N N . SER B 1 38 ? 1.188 -19.844 2.277 1 96.69 38 SER B N 1
ATOM 2738 C CA . SER B 1 38 ? 2.49 -19.719 2.922 1 96.69 38 SER B CA 1
ATOM 2739 C C . SER B 1 38 ? 3.459 -20.781 2.422 1 96.69 38 SER B C 1
ATOM 2741 O O . SER B 1 38 ? 3.08 -21.656 1.635 1 96.69 38 SER B O 1
ATOM 2743 N N . HIS B 1 39 ? 4.711 -20.609 2.756 1 95.75 39 HIS B N 1
ATOM 2744 C CA . HIS B 1 39 ? 5.754 -21.594 2.475 1 95.75 39 HIS B CA 1
ATOM 2745 C C . HIS B 1 39 ? 6.445 -22.047 3.756 1 95.75 39 HIS B C 1
ATOM 2747 O O . HIS B 1 39 ? 6.449 -21.328 4.754 1 95.75 39 HIS B O 1
ATOM 2753 N N . GLN B 1 40 ? 6.996 -23.203 3.688 1 92.56 40 GLN B N 1
ATOM 2754 C CA . GLN B 1 40 ? 7.957 -23.594 4.711 1 92.56 40 GLN B CA 1
ATOM 2755 C C . GLN B 1 40 ? 9.344 -23.016 4.422 1 92.56 40 GLN B C 1
ATOM 2757 O O . GLN B 1 40 ? 9.859 -23.156 3.311 1 92.56 40 GLN B O 1
ATOM 2762 N N . ASP B 1 41 ? 9.883 -22.391 5.418 1 87.38 41 ASP B N 1
ATOM 2763 C CA . ASP B 1 41 ? 11.242 -21.891 5.273 1 87.38 41 ASP B CA 1
ATOM 2764 C C . ASP B 1 41 ? 12.258 -23.031 5.32 1 87.38 41 ASP B C 1
ATOM 2766 O O . ASP B 1 41 ? 12.305 -23.797 6.289 1 87.38 41 ASP B O 1
ATOM 2770 N N . SER B 1 42 ? 13.062 -23.156 4.332 1 83.69 42 SER B N 1
ATOM 2771 C CA . SER B 1 42 ? 13.992 -24.281 4.242 1 83.69 42 SER B CA 1
ATOM 2772 C C . SER B 1 42 ? 15.109 -24.156 5.27 1 83.69 42 SER B C 1
ATOM 2774 O O . SER B 1 42 ? 15.664 -25.172 5.715 1 83.69 42 SER B O 1
ATOM 2776 N N . GLU B 1 43 ? 15.469 -22.984 5.613 1 82.94 43 GLU B N 1
ATOM 2777 C CA . GLU B 1 43 ? 16.578 -22.734 6.527 1 82.94 43 GLU B CA 1
ATOM 2778 C C . GLU B 1 43 ? 16.141 -22.859 7.98 1 82.94 43 GLU B C 1
ATOM 2780 O O . GLU B 1 43 ? 16.812 -23.5 8.797 1 82.94 43 GLU B O 1
ATOM 2785 N N . PHE B 1 44 ? 14.977 -22.344 8.305 1 84.38 44 PHE B N 1
ATOM 2786 C CA . PHE B 1 44 ? 14.578 -22.234 9.703 1 84.38 44 PHE B CA 1
ATOM 2787 C C . PHE B 1 44 ? 13.5 -23.25 10.039 1 84.38 44 PHE B C 1
ATOM 2789 O O . PHE B 1 44 ? 13.203 -23.5 11.211 1 84.38 44 PHE B O 1
ATOM 2796 N N . GLY B 1 45 ? 12.906 -23.828 8.992 1 85.81 45 GLY B N 1
ATOM 2797 C CA . GLY B 1 45 ? 11.891 -24.859 9.188 1 85.81 45 GLY B CA 1
ATOM 2798 C C . GLY B 1 45 ? 10.531 -24.281 9.555 1 85.81 45 GLY B C 1
ATOM 2799 O O . GLY B 1 45 ? 9.547 -25.031 9.648 1 85.81 45 GLY B O 1
ATOM 2800 N N . ASP B 1 46 ? 10.477 -23.016 9.711 1 88.44 46 ASP B N 1
ATOM 2801 C CA . ASP B 1 46 ? 9.203 -22.391 10.078 1 88.44 46 ASP B CA 1
ATOM 2802 C C . ASP B 1 46 ? 8.422 -21.953 8.836 1 88.44 46 ASP B C 1
ATOM 2804 O O . ASP B 1 46 ? 8.875 -22.172 7.711 1 88.44 46 ASP B O 1
ATOM 2808 N N . GLU B 1 47 ? 7.207 -21.609 9.094 1 92.94 47 GLU B N 1
ATOM 2809 C CA . GLU B 1 47 ? 6.281 -21.141 8.062 1 92.94 47 GLU B CA 1
ATOM 2810 C C . GLU B 1 47 ? 6.332 -19.625 7.918 1 92.94 47 GLU B C 1
ATOM 2812 O O . GLU B 1 47 ? 6.402 -18.906 8.914 1 92.94 47 GLU B O 1
ATOM 2817 N N . PHE B 1 48 ? 6.309 -19.141 6.578 1 92.88 48 PHE B N 1
ATOM 2818 C CA . PHE B 1 48 ? 6.41 -17.688 6.453 1 92.88 48 PHE B CA 1
ATOM 2819 C C . PHE B 1 48 ? 5.656 -17.203 5.223 1 92.88 48 PHE B C 1
ATOM 2821 O O . PHE B 1 48 ? 5.324 -17.984 4.336 1 92.88 48 PHE B O 1
ATOM 2828 N N . ILE B 1 49 ? 5.328 -15.945 5.184 1 94.5 49 ILE B N 1
ATOM 2829 C CA . ILE B 1 49 ? 4.848 -15.148 4.055 1 94.5 49 ILE B CA 1
ATOM 2830 C C . ILE B 1 49 ? 5.602 -13.828 3.994 1 94.5 49 ILE B C 1
ATOM 2832 O O . ILE B 1 49 ? 5.727 -13.125 5.004 1 94.5 49 ILE B O 1
ATOM 2836 N N . ALA B 1 50 ? 6.234 -13.531 2.824 1 93.88 50 ALA B N 1
ATOM 2837 C CA . ALA B 1 50 ? 6.785 -12.188 2.672 1 93.88 50 ALA B CA 1
ATOM 2838 C C . ALA B 1 50 ? 5.699 -11.125 2.801 1 93.88 50 ALA B C 1
ATOM 2840 O O . ALA B 1 50 ? 4.641 -11.234 2.174 1 93.88 50 ALA B O 1
ATOM 2841 N N . ALA B 1 51 ? 5.902 -10.07 3.6 1 93.69 51 ALA B N 1
ATOM 2842 C CA . ALA B 1 51 ? 4.879 -9.07 3.906 1 93.69 51 ALA B CA 1
ATOM 2843 C C . ALA B 1 51 ? 4.527 -8.25 2.668 1 93.69 51 ALA B C 1
ATOM 2845 O O . ALA B 1 51 ? 3.475 -7.609 2.621 1 93.69 51 ALA B O 1
ATOM 2846 N N . SER B 1 52 ? 5.438 -8.203 1.659 1 95.81 52 SER B N 1
ATOM 2847 C CA . SER B 1 52 ? 5.184 -7.43 0.446 1 95.81 52 SER B CA 1
ATOM 2848 C C . SER B 1 52 ? 3.916 -7.902 -0.254 1 95.81 52 SER B C 1
ATOM 2850 O O . SER B 1 52 ? 3.188 -7.102 -0.841 1 95.81 52 SER B O 1
ATOM 2852 N N . TYR B 1 53 ? 3.59 -9.242 -0.175 1 97.75 53 TYR B N 1
ATOM 2853 C CA . TYR B 1 53 ? 2.355 -9.742 -0.771 1 97.75 53 TYR B CA 1
ATOM 2854 C C . TYR B 1 53 ? 1.137 -9.156 -0.067 1 97.75 53 TYR B C 1
ATOM 2856 O O . TYR B 1 53 ? 0.151 -8.797 -0.715 1 97.75 53 TYR B O 1
ATOM 2864 N N . ILE B 1 54 ? 1.213 -9.125 1.258 1 96.31 54 ILE B N 1
ATOM 2865 C CA . ILE B 1 54 ? 0.101 -8.633 2.064 1 96.31 54 ILE B CA 1
ATOM 2866 C C . ILE B 1 54 ? -0.079 -7.137 1.841 1 96.31 54 ILE B C 1
ATOM 2868 O O . ILE B 1 54 ? -1.19 -6.668 1.575 1 96.31 54 ILE B O 1
ATOM 2872 N N . LYS B 1 55 ? 1.013 -6.426 1.903 1 96.06 55 LYS B N 1
ATOM 2873 C CA . LYS B 1 55 ? 0.973 -4.984 1.678 1 96.06 55 LYS B CA 1
ATOM 2874 C C . LYS B 1 55 ? 0.447 -4.66 0.283 1 96.06 55 LYS B C 1
ATOM 2876 O O . LYS B 1 55 ? -0.281 -3.68 0.1 1 96.06 55 LYS B O 1
ATOM 2881 N N . TRP B 1 56 ? 0.86 -5.477 -0.675 1 98.44 56 TRP B N 1
ATOM 2882 C CA . TRP B 1 56 ? 0.444 -5.332 -2.066 1 98.44 56 TRP B CA 1
ATOM 2883 C C . TRP B 1 56 ? -1.068 -5.473 -2.199 1 98.44 56 TRP B C 1
ATOM 2885 O O . TRP B 1 56 ? -1.729 -4.609 -2.785 1 98.44 56 TRP B O 1
ATOM 2895 N N . ILE B 1 57 ? -1.655 -6.41 -1.588 1 98.56 57 ILE B N 1
ATOM 2896 C CA . ILE B 1 57 ? -3.094 -6.648 -1.588 1 98.56 57 ILE B CA 1
ATOM 2897 C C . ILE B 1 57 ? -3.805 -5.508 -0.862 1 98.56 57 ILE B C 1
ATOM 2899 O O . ILE B 1 57 ? -4.785 -4.957 -1.367 1 98.56 57 ILE B O 1
ATOM 2903 N N . GLU B 1 58 ? -3.273 -5.102 0.252 1 97.12 58 GLU B N 1
ATOM 2904 C CA . GLU B 1 58 ? -3.904 -4.078 1.081 1 97.12 58 GLU B CA 1
ATOM 2905 C C . GLU B 1 58 ? -3.902 -2.723 0.383 1 97.12 58 GLU B C 1
ATOM 2907 O O . GLU B 1 58 ? -4.844 -1.941 0.529 1 97.12 58 GLU B O 1
ATOM 2912 N N . SER B 1 59 ? -2.881 -2.471 -0.332 1 98 59 SER B N 1
ATOM 2913 C CA . SER B 1 59 ? -2.76 -1.171 -0.986 1 98 59 SER B CA 1
ATOM 2914 C C . SER B 1 59 ? -3.881 -0.955 -1.996 1 98 59 SER B C 1
ATOM 2916 O O . SER B 1 59 ? -4.176 0.183 -2.371 1 98 59 SER B O 1
ATOM 2918 N N . ALA B 1 60 ? -4.484 -2.025 -2.439 1 98.44 60 ALA B N 1
ATOM 2919 C CA . ALA B 1 60 ? -5.574 -1.93 -3.404 1 98.44 60 ALA B CA 1
ATOM 2920 C C . ALA B 1 60 ? -6.93 -2.096 -2.719 1 98.44 60 ALA B C 1
ATOM 2922 O O . ALA B 1 60 ? -7.957 -2.238 -3.385 1 98.44 60 ALA B O 1
ATOM 2923 N N . GLY B 1 61 ? -6.938 -2.139 -1.397 1 97.25 61 GLY B N 1
ATOM 2924 C CA . GLY B 1 61 ? -8.188 -2.174 -0.657 1 97.25 61 GLY B CA 1
ATOM 2925 C C . GLY B 1 61 ? -8.617 -3.58 -0.276 1 97.25 61 GLY B C 1
ATOM 2926 O O . GLY B 1 61 ? -9.727 -3.781 0.229 1 97.25 61 GLY B O 1
ATOM 2927 N N . GLY B 1 62 ? -7.77 -4.555 -0.564 1 97.5 62 GLY B N 1
ATOM 2928 C CA . GLY B 1 62 ? -8.031 -5.91 -0.115 1 97.5 62 GLY B CA 1
ATOM 2929 C C . GLY B 1 62 ? -7.508 -6.191 1.282 1 97.5 62 GLY B C 1
ATOM 2930 O O . GLY B 1 62 ? -6.805 -5.363 1.863 1 97.5 62 GLY B O 1
ATOM 2931 N N . ARG B 1 63 ? -7.906 -7.262 1.79 1 96.12 63 ARG B N 1
ATOM 2932 C CA . ARG B 1 63 ? -7.383 -7.816 3.033 1 96.12 63 ARG B CA 1
ATOM 2933 C C . ARG B 1 63 ? -6.848 -9.227 2.82 1 96.12 63 ARG B C 1
ATOM 2935 O O . ARG B 1 63 ? -7.102 -9.844 1.781 1 96.12 63 ARG B O 1
ATOM 2942 N N . ALA B 1 64 ? -6.031 -9.672 3.746 1 97.25 64 ALA B N 1
ATOM 2943 C CA . ALA B 1 64 ? -5.348 -10.938 3.467 1 97.25 64 ALA B CA 1
ATOM 2944 C C . ALA B 1 64 ? -5.387 -11.859 4.68 1 97.25 64 ALA B C 1
ATOM 2946 O O . ALA B 1 64 ? -5.324 -11.398 5.82 1 97.25 64 ALA B O 1
ATOM 2947 N N . VAL B 1 65 ? -5.457 -13.125 4.434 1 97.31 65 VAL B N 1
ATOM 2948 C CA . VAL B 1 65 ? -5.316 -14.164 5.445 1 97.31 65 VAL B CA 1
ATOM 2949 C C . VAL B 1 65 ? -4.309 -15.211 4.973 1 97.31 65 VAL B C 1
ATOM 2951 O O . VAL B 1 65 ? -3.965 -15.258 3.787 1 97.31 65 VAL B O 1
ATOM 2954 N N . ARG B 1 66 ? -3.891 -16.016 5.867 1 96.69 66 ARG B N 1
ATOM 2955 C CA . ARG B 1 66 ? -2.918 -17.078 5.605 1 96.69 66 ARG B CA 1
ATOM 2956 C C . ARG B 1 66 ? -3.611 -18.359 5.168 1 96.69 66 ARG B C 1
ATOM 2958 O O . ARG B 1 66 ? -4.613 -18.766 5.762 1 96.69 66 ARG B O 1
ATOM 2965 N N . ILE B 1 67 ? -3.152 -18.891 4.125 1 97.69 67 ILE B N 1
ATOM 2966 C CA . ILE B 1 67 ? -3.395 -20.312 3.828 1 97.69 67 ILE B CA 1
ATOM 2967 C C . ILE B 1 67 ? -2.158 -21.125 4.184 1 97.69 67 ILE B C 1
ATOM 2969 O O . ILE B 1 67 ? -1.147 -21.078 3.48 1 97.69 67 ILE B O 1
ATOM 2973 N N . PRO B 1 68 ? -2.25 -21.922 5.211 1 96.5 68 PRO B N 1
ATOM 2974 C CA . PRO B 1 68 ? -1.056 -22.656 5.629 1 96.5 68 PRO B CA 1
ATOM 2975 C C . PRO B 1 68 ? -0.576 -23.656 4.574 1 96.5 68 PRO B C 1
ATOM 2977 O O . PRO B 1 68 ? -1.391 -24.344 3.955 1 96.5 68 PRO B O 1
ATOM 2980 N N . TRP B 1 69 ? 0.711 -23.766 4.402 1 95.69 69 TRP B N 1
ATOM 2981 C CA . TRP B 1 69 ? 1.317 -24.547 3.326 1 95.69 69 TRP B CA 1
ATOM 2982 C C . TRP B 1 69 ? 1.021 -26.031 3.496 1 95.69 69 TRP B C 1
ATOM 2984 O O . TRP B 1 69 ? 1.075 -26.797 2.529 1 95.69 69 TRP B O 1
ATOM 2994 N N . ASN B 1 70 ? 0.638 -26.438 4.723 1 95.38 70 ASN B N 1
ATOM 2995 C CA . ASN B 1 70 ? 0.409 -27.859 5.02 1 95.38 70 ASN B CA 1
ATOM 2996 C C . ASN B 1 70 ? -0.993 -28.094 5.574 1 95.38 70 ASN B C 1
ATOM 2998 O O . ASN B 1 70 ? -1.238 -29.094 6.25 1 95.38 70 ASN B O 1
ATOM 3002 N N . ALA B 1 71 ? -1.863 -27.188 5.355 1 96.94 71 ALA B N 1
ATOM 3003 C CA . ALA B 1 71 ? -3.219 -27.312 5.883 1 96.94 71 ALA B CA 1
ATOM 3004 C C . ALA B 1 71 ? -3.92 -28.547 5.309 1 96.94 71 ALA B C 1
ATOM 3006 O O . ALA B 1 71 ? -3.781 -28.844 4.121 1 96.94 71 ALA B O 1
ATOM 3007 N N . PRO B 1 72 ? -4.691 -29.266 6.156 1 97.75 72 PRO B N 1
ATOM 3008 C CA . PRO B 1 72 ? -5.484 -30.375 5.625 1 97.75 72 PRO B CA 1
ATOM 3009 C C . PRO B 1 72 ? -6.66 -29.906 4.77 1 97.75 72 PRO B C 1
ATOM 3011 O O . PRO B 1 72 ? -7.047 -28.75 4.832 1 97.75 72 PRO B O 1
ATOM 3014 N N . GLU B 1 73 ? -7.27 -30.797 4.043 1 98 73 GLU B N 1
ATOM 3015 C CA . GLU B 1 73 ? -8.281 -30.484 3.037 1 98 73 GLU B CA 1
ATOM 3016 C C . GLU B 1 73 ? -9.508 -29.844 3.674 1 98 73 GLU B C 1
ATOM 3018 O O . GLU B 1 73 ? -10.117 -28.938 3.088 1 98 73 GLU B O 1
ATOM 3023 N N . ASP B 1 74 ? -9.883 -30.297 4.84 1 97.75 74 ASP B N 1
ATOM 3024 C CA . ASP B 1 74 ? -11.062 -29.734 5.488 1 97.75 74 ASP B CA 1
ATOM 3025 C C . ASP B 1 74 ? -10.844 -28.281 5.879 1 97.75 74 ASP B C 1
ATOM 3027 O O . ASP B 1 74 ? -11.742 -27.453 5.73 1 97.75 74 ASP B O 1
ATOM 3031 N N . GLU B 1 75 ? -9.703 -28.016 6.375 1 97.56 75 GLU B N 1
ATOM 3032 C CA . GLU B 1 75 ? -9.359 -26.625 6.699 1 97.56 75 GLU B CA 1
ATOM 3033 C C . GLU B 1 75 ? -9.305 -25.766 5.441 1 97.56 75 GLU B C 1
ATOM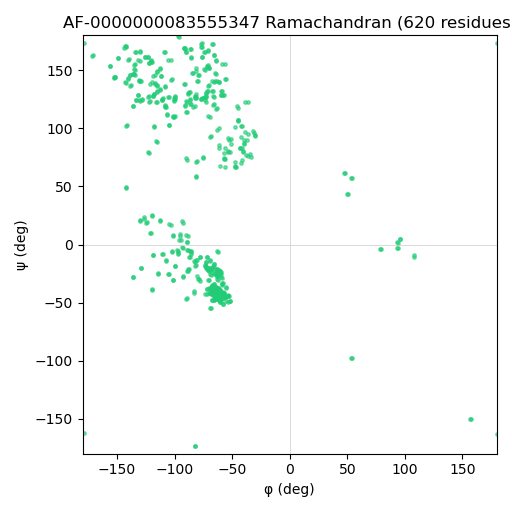 3035 O O . GLU B 1 75 ? -9.805 -24.641 5.434 1 97.56 75 GLU B O 1
ATOM 3040 N N . LEU B 1 76 ? -8.734 -26.281 4.418 1 98.56 76 LEU B N 1
ATOM 3041 C CA . LEU B 1 76 ? -8.648 -25.562 3.152 1 98.56 76 LEU B CA 1
ATOM 3042 C C . LEU B 1 76 ? -10.039 -25.297 2.586 1 98.56 76 LEU B C 1
ATOM 3044 O O . LEU B 1 76 ? -10.297 -24.219 2.055 1 98.56 76 LEU B O 1
ATOM 3048 N N . THR B 1 77 ? -10.891 -26.266 2.693 1 98.12 77 THR B N 1
ATOM 3049 C CA . THR B 1 77 ? -12.258 -26.109 2.213 1 98.12 77 THR B CA 1
ATOM 3050 C C . THR B 1 77 ? -12.945 -24.953 2.938 1 98.12 77 THR B C 1
ATOM 3052 O O . THR B 1 77 ? -13.586 -24.109 2.307 1 98.12 77 THR B O 1
ATOM 3055 N N . ARG B 1 78 ? -12.766 -24.938 4.207 1 97.25 78 ARG B N 1
ATOM 3056 C CA . ARG B 1 78 ? -13.352 -23.859 5.004 1 97.25 78 ARG B CA 1
ATOM 3057 C C . ARG B 1 78 ? -12.734 -22.516 4.637 1 97.25 78 ARG B C 1
ATOM 3059 O O . ARG B 1 78 ? -13.453 -21.531 4.457 1 97.25 78 ARG B O 1
ATOM 3066 N N . LEU B 1 79 ? -11.453 -22.453 4.539 1 97.88 79 LEU B N 1
ATOM 3067 C CA . LEU B 1 79 ? -10.758 -21.203 4.227 1 97.88 79 LEU B CA 1
ATOM 3068 C C . LEU B 1 79 ? -11.164 -20.688 2.855 1 97.88 79 LEU B C 1
ATOM 3070 O O . LEU B 1 79 ? -11.469 -19.5 2.701 1 97.88 79 LEU B O 1
ATOM 3074 N N . LEU B 1 80 ? -11.258 -21.562 1.863 1 98.44 80 LEU B N 1
ATOM 3075 C CA . LEU B 1 80 ? -11.539 -21.156 0.49 1 98.44 80 LEU B CA 1
ATOM 3076 C C . LEU B 1 80 ? -12.984 -20.719 0.341 1 98.44 80 LEU B C 1
ATOM 3078 O O . LEU B 1 80 ? -13.32 -19.969 -0.586 1 98.44 80 LEU B O 1
ATOM 3082 N N . SER B 1 81 ? -13.805 -21.125 1.222 1 97.5 81 SER B N 1
ATOM 3083 C CA . SER B 1 81 ? -15.188 -20.656 1.233 1 97.5 81 SER B CA 1
ATOM 3084 C C . SER B 1 81 ? -15.297 -19.297 1.934 1 97.5 81 SER B C 1
ATOM 3086 O O . SER B 1 81 ? -16.328 -18.625 1.831 1 97.5 81 SER B O 1
ATOM 3088 N N . SER B 1 82 ? -14.258 -18.953 2.641 1 97.94 82 SER B N 1
ATOM 3089 C CA . SER B 1 82 ? -14.289 -17.75 3.463 1 97.94 82 SER B CA 1
ATOM 3090 C C . SER B 1 82 ? -13.586 -16.578 2.77 1 97.94 82 SER B C 1
ATOM 3092 O O . SER B 1 82 ? -13.773 -15.43 3.145 1 97.94 82 SER B O 1
ATOM 3094 N N . VAL B 1 83 ? -12.781 -16.891 1.797 1 98.56 83 VAL B N 1
ATOM 3095 C CA . VAL B 1 83 ? -12.008 -15.844 1.137 1 98.56 83 VAL B CA 1
ATOM 3096 C C . VAL B 1 83 ? -12.547 -15.617 -0.274 1 98.56 83 VAL B C 1
ATOM 3098 O O . VAL B 1 83 ? -13.312 -16.438 -0.793 1 98.56 83 VAL B O 1
ATOM 3101 N N . ASN B 1 84 ? -12.172 -14.523 -0.908 1 98.75 84 ASN B N 1
ATOM 3102 C CA . ASN B 1 84 ? -12.719 -14.102 -2.189 1 98.75 84 ASN B CA 1
ATOM 3103 C C . ASN B 1 84 ? -11.773 -14.422 -3.342 1 98.75 84 ASN B C 1
ATOM 3105 O O . ASN B 1 84 ? -12.117 -14.219 -4.508 1 98.75 84 ASN B O 1
ATOM 3109 N N . GLY B 1 85 ? -10.625 -14.898 -3.086 1 98.81 85 GLY B N 1
ATOM 3110 C CA . GLY B 1 85 ? -9.586 -15.305 -4.02 1 98.81 85 GLY B CA 1
ATOM 3111 C C . GLY B 1 85 ? -8.344 -15.828 -3.332 1 98.81 85 GLY B C 1
ATOM 3112 O O . GLY B 1 85 ? -8.242 -15.805 -2.104 1 98.81 85 GLY B O 1
ATOM 3113 N N . VAL B 1 86 ? -7.402 -16.344 -4.129 1 98.94 86 VAL B N 1
ATOM 3114 C CA . VAL B 1 86 ? -6.191 -16.906 -3.541 1 98.94 86 VAL B CA 1
ATOM 3115 C C . VAL B 1 86 ? -4.969 -16.453 -4.336 1 98.94 86 VAL B C 1
ATOM 3117 O O . VAL B 1 86 ? -5.062 -16.203 -5.539 1 98.94 86 VAL B O 1
ATOM 3120 N N . LEU B 1 87 ? -3.896 -16.281 -3.613 1 98.94 87 LEU B N 1
ATOM 3121 C CA . LEU B 1 87 ? -2.611 -15.922 -4.203 1 98.94 87 LEU B CA 1
ATOM 3122 C C . LEU B 1 87 ? -1.547 -16.969 -3.865 1 98.94 87 LEU B C 1
ATOM 3124 O O . LEU B 1 87 ? -1.359 -17.312 -2.697 1 98.94 87 LEU B O 1
ATOM 3128 N N . PHE B 1 88 ? -0.91 -17.547 -4.902 1 98.88 88 PHE B N 1
ATOM 3129 C CA . PHE B 1 88 ? 0.308 -18.344 -4.773 1 98.88 88 PHE B CA 1
ATOM 3130 C C . PHE B 1 88 ? 1.543 -17.469 -4.898 1 98.88 88 PHE B C 1
ATOM 3132 O O . PHE B 1 88 ? 1.81 -16.906 -5.969 1 98.88 88 PHE B O 1
ATOM 3139 N N . PRO B 1 89 ? 2.314 -17.344 -3.816 1 98.56 89 PRO B N 1
ATOM 3140 C CA . PRO B 1 89 ? 3.506 -16.484 -3.848 1 98.56 89 PRO B CA 1
ATOM 3141 C C . PRO B 1 89 ? 4.676 -17.141 -4.586 1 98.56 89 PRO B C 1
ATOM 3143 O O . PRO B 1 89 ? 4.57 -18.281 -5.035 1 98.56 89 PRO B O 1
ATOM 3146 N N . GLY B 1 90 ? 5.75 -16.312 -4.77 1 97.81 90 GLY B N 1
ATOM 3147 C CA . GLY B 1 90 ? 7.02 -16.875 -5.215 1 97.81 90 GLY B CA 1
ATOM 3148 C C . GLY B 1 90 ? 7.66 -17.781 -4.184 1 97.81 90 GLY B C 1
ATOM 3149 O O . GLY B 1 90 ? 7.195 -17.859 -3.045 1 97.81 90 GLY B O 1
ATOM 3150 N N . GLY B 1 91 ? 8.742 -18.422 -4.633 1 95.12 91 GLY B N 1
ATOM 3151 C CA . GLY B 1 91 ? 9.43 -19.375 -3.777 1 95.12 91 GLY B CA 1
ATOM 3152 C C . GLY B 1 91 ? 10.234 -20.406 -4.555 1 95.12 91 GLY B C 1
ATOM 3153 O O . GLY B 1 91 ? 10.758 -20.109 -5.629 1 95.12 91 GLY B O 1
ATOM 3154 N N . ASP B 1 92 ? 10.32 -21.641 -3.877 1 90.62 92 ASP B N 1
ATOM 3155 C CA . ASP B 1 92 ? 11.25 -22.578 -4.492 1 90.62 92 ASP B CA 1
ATOM 3156 C C . ASP B 1 92 ? 10.656 -23.984 -4.562 1 90.62 92 ASP B C 1
ATOM 3158 O O . ASP B 1 92 ? 10.969 -24.75 -5.473 1 90.62 92 ASP B O 1
ATOM 3162 N N . PRO B 1 93 ? 9.789 -24.312 -3.688 1 91.44 93 PRO B N 1
ATOM 3163 C CA . PRO B 1 93 ? 9.398 -25.719 -3.615 1 91.44 93 PRO B CA 1
ATOM 3164 C C . PRO B 1 93 ? 8.445 -26.125 -4.742 1 91.44 93 PRO B C 1
ATOM 3166 O O . PRO B 1 93 ? 7.812 -25.266 -5.359 1 91.44 93 PRO B O 1
ATOM 3169 N N . ASP B 1 94 ? 8.359 -27.406 -4.969 1 95.75 94 ASP B N 1
ATOM 3170 C CA . ASP B 1 94 ? 7.277 -27.953 -5.781 1 95.75 94 ASP B CA 1
ATOM 3171 C C . ASP B 1 94 ? 5.918 -27.719 -5.129 1 95.75 94 ASP B C 1
ATOM 3173 O O . ASP B 1 94 ? 5.84 -27.453 -3.926 1 95.75 94 ASP B O 1
ATOM 3177 N N . PRO B 1 95 ? 4.832 -27.75 -5.969 1 97.31 95 PRO B N 1
ATOM 3178 C CA . PRO B 1 95 ? 3.525 -27.578 -5.332 1 97.31 95 PRO B CA 1
ATOM 3179 C C . PRO B 1 95 ? 3.258 -28.625 -4.246 1 97.31 95 PRO B C 1
ATOM 3181 O O . PRO B 1 95 ? 3.391 -29.828 -4.492 1 97.31 95 PRO B O 1
ATOM 3184 N N . SER B 1 96 ? 2.885 -28.172 -3.109 1 94.56 96 SER B N 1
ATOM 3185 C CA . SER B 1 96 ? 2.496 -29.047 -2.014 1 94.56 96 SER B CA 1
ATOM 3186 C C . SER B 1 96 ? 1.123 -29.672 -2.262 1 94.56 96 SER B C 1
ATOM 3188 O O . SER B 1 96 ? 0.391 -29.234 -3.15 1 94.56 96 SER B O 1
ATOM 3190 N N . PRO B 1 97 ? 0.787 -30.719 -1.482 1 96.69 97 PRO B N 1
ATOM 3191 C CA . PRO B 1 97 ? -0.587 -31.234 -1.556 1 96.69 97 PRO B CA 1
ATOM 3192 C C . PRO B 1 97 ? -1.628 -30.141 -1.28 1 96.69 97 PRO B C 1
ATOM 3194 O O . PRO B 1 97 ? -2.682 -30.125 -1.921 1 96.69 97 PRO B O 1
ATOM 3197 N N . ALA B 1 98 ? -1.318 -29.281 -0.382 1 97.56 98 ALA B N 1
ATOM 3198 C CA . ALA B 1 98 ? -2.227 -28.172 -0.081 1 97.56 98 ALA B CA 1
ATOM 3199 C C . ALA B 1 98 ? -2.404 -27.266 -1.293 1 97.56 98 ALA B C 1
ATOM 3201 O O . ALA B 1 98 ? -3.527 -26.891 -1.63 1 97.56 98 ALA B O 1
ATOM 3202 N N . ALA B 1 99 ? -1.301 -26.938 -1.938 1 98.31 99 ALA B N 1
ATOM 3203 C CA . ALA B 1 99 ? -1.361 -26.094 -3.127 1 98.31 99 ALA B CA 1
ATOM 3204 C C . ALA B 1 99 ? -2.182 -26.75 -4.23 1 98.31 99 ALA B C 1
ATOM 3206 O O . ALA B 1 99 ? -2.98 -26.094 -4.898 1 98.31 99 ALA B O 1
ATOM 3207 N N . ALA B 1 100 ? -1.962 -28.062 -4.402 1 98.69 100 ALA B N 1
ATOM 3208 C CA . ALA B 1 100 ? -2.717 -28.812 -5.406 1 98.69 100 ALA B CA 1
ATOM 3209 C C . ALA B 1 100 ? -4.211 -28.781 -5.098 1 98.69 100 ALA B C 1
ATOM 3211 O O . ALA B 1 100 ? -5.035 -28.609 -6 1 98.69 100 ALA B O 1
ATOM 3212 N N . PHE B 1 101 ? -4.512 -29 -3.852 1 98.81 101 PHE B N 1
ATOM 3213 C CA . PHE B 1 101 ? -5.91 -28.969 -3.439 1 98.81 101 PHE B CA 1
ATOM 3214 C C . PHE B 1 101 ? -6.516 -27.578 -3.684 1 98.81 101 PHE B C 1
ATOM 3216 O O . PHE B 1 101 ? -7.633 -27.469 -4.184 1 98.81 101 PHE B O 1
ATOM 3223 N N . VAL B 1 102 ? -5.832 -26.5 -3.33 1 98.88 102 VAL B N 1
ATOM 3224 C CA . VAL B 1 102 ? -6.305 -25.125 -3.516 1 98.88 102 VAL B CA 1
ATOM 3225 C C . VAL B 1 102 ? -6.586 -24.875 -4.992 1 98.88 102 VAL B C 1
ATOM 3227 O O . VAL B 1 102 ? -7.637 -24.328 -5.348 1 98.88 102 VAL B O 1
ATOM 3230 N N . TYR B 1 103 ? -5.676 -25.281 -5.867 1 98.88 103 TYR B N 1
ATOM 3231 C CA . TYR B 1 103 ? -5.848 -25.094 -7.305 1 98.88 103 TYR B CA 1
ATOM 3232 C C . TYR B 1 103 ? -7.098 -25.812 -7.801 1 98.88 103 TYR B C 1
ATOM 3234 O O . TYR B 1 103 ? -7.922 -25.219 -8.5 1 98.88 103 TYR B O 1
ATOM 3242 N N . ALA B 1 104 ? -7.25 -27.062 -7.41 1 98.75 104 ALA B N 1
ATOM 3243 C CA . ALA B 1 104 ? -8.391 -27.875 -7.836 1 98.75 104 ALA B CA 1
ATOM 3244 C C . ALA B 1 104 ? -9.703 -27.281 -7.316 1 98.75 104 ALA B C 1
ATOM 3246 O O . ALA B 1 104 ? -10.695 -27.234 -8.039 1 98.75 104 ALA B O 1
ATOM 3247 N N . ARG B 1 105 ? -9.695 -26.906 -6.07 1 98.75 105 ARG B N 1
ATOM 3248 C CA . ARG B 1 105 ? -10.906 -26.359 -5.473 1 98.75 105 ARG B CA 1
ATOM 3249 C C . ARG B 1 105 ? -11.281 -25.031 -6.109 1 98.75 105 ARG B C 1
ATOM 3251 O O . ARG B 1 105 ? -12.461 -24.75 -6.316 1 98.75 105 ARG B O 1
ATOM 3258 N N . ALA B 1 106 ? -10.289 -24.156 -6.352 1 98.81 106 ALA B N 1
ATOM 3259 C CA . ALA B 1 106 ? -10.562 -22.891 -7.031 1 98.81 106 ALA B CA 1
ATOM 3260 C C . ALA B 1 106 ? -11.195 -23.125 -8.398 1 98.81 106 ALA B C 1
ATOM 3262 O O . ALA B 1 106 ? -12.133 -22.422 -8.781 1 98.81 106 ALA B O 1
ATOM 3263 N N . LEU B 1 107 ? -10.688 -24.125 -9.102 1 98.56 107 LEU B N 1
ATOM 3264 C CA . LEU B 1 107 ? -11.273 -24.484 -10.391 1 98.56 107 LEU B CA 1
ATOM 3265 C C . LEU B 1 107 ? -12.727 -24.922 -10.234 1 98.56 107 LEU B C 1
ATOM 3267 O O . LEU B 1 107 ? -13.594 -24.484 -10.992 1 98.56 107 LEU B O 1
ATOM 3271 N N . GLU B 1 108 ? -12.953 -25.734 -9.273 1 98.38 108 GLU B N 1
ATOM 3272 C CA . GLU B 1 108 ? -14.289 -26.25 -9.016 1 98.38 108 GLU B CA 1
ATOM 3273 C C . GLU B 1 108 ? -15.258 -25.125 -8.672 1 98.38 108 GLU B C 1
ATOM 3275 O O . GLU B 1 108 ? -16.406 -25.109 -9.141 1 98.38 108 GLU B O 1
ATOM 3280 N N . LEU B 1 109 ? -14.836 -24.219 -7.82 1 98.19 109 LEU B N 1
ATOM 3281 C CA . LEU B 1 109 ? -15.68 -23.078 -7.461 1 98.19 109 LEU B CA 1
ATOM 3282 C C . LEU B 1 109 ? -16.094 -22.297 -8.703 1 98.19 109 LEU B C 1
ATOM 3284 O O . LEU B 1 109 ? -17.266 -21.953 -8.852 1 98.19 109 LEU B O 1
ATOM 3288 N N . ASN B 1 110 ? -15.211 -22.062 -9.578 1 98.38 110 ASN B N 1
ATOM 3289 C CA . ASN B 1 110 ? -15.516 -21.312 -10.797 1 98.38 110 ASN B CA 1
ATOM 3290 C C . ASN B 1 110 ? -16.438 -22.109 -11.727 1 98.38 110 ASN B C 1
ATOM 3292 O O . ASN B 1 110 ? -17.359 -21.547 -12.32 1 98.38 110 ASN B O 1
ATOM 3296 N N . ARG B 1 111 ? -16.203 -23.344 -11.867 1 96.94 111 ARG B N 1
ATOM 3297 C CA . ARG B 1 111 ? -17.047 -24.188 -12.703 1 96.94 111 ARG B CA 1
ATOM 3298 C C . ARG B 1 111 ? -18.453 -24.266 -12.156 1 96.94 111 ARG B C 1
ATOM 3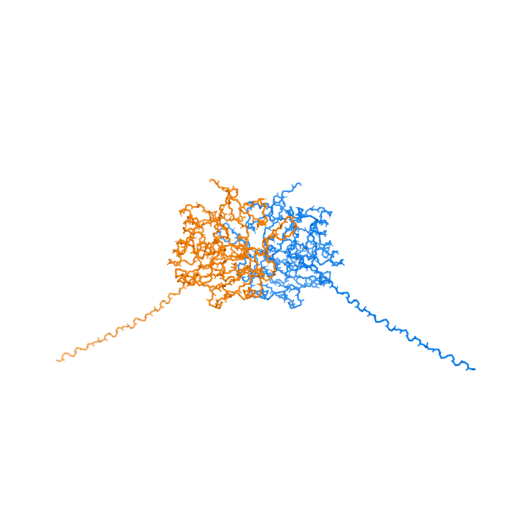300 O O . ARG B 1 111 ? -19.422 -24.469 -12.914 1 96.94 111 ARG B O 1
ATOM 3307 N N . ASN B 1 112 ? -18.516 -24.047 -10.883 1 97 112 ASN B N 1
ATOM 3308 C CA . ASN B 1 112 ? -19.828 -24.109 -10.234 1 97 112 ASN B CA 1
ATOM 3309 C C . ASN B 1 112 ? -20.453 -22.734 -10.109 1 97 112 ASN B C 1
ATOM 3311 O O . ASN B 1 112 ? -21.406 -22.547 -9.344 1 97 112 ASN B O 1
ATOM 3315 N N . GLY B 1 113 ? -19.875 -21.688 -10.727 1 95.75 113 GLY B N 1
ATOM 3316 C CA . GLY B 1 113 ? -20.578 -20.422 -10.883 1 95.75 113 GLY B CA 1
ATOM 3317 C C . GLY B 1 113 ? -20.016 -19.328 -9.984 1 95.75 113 GLY B C 1
ATOM 3318 O O . GLY B 1 113 ? -20.422 -18.172 -10.094 1 95.75 113 GLY B O 1
ATOM 3319 N N . THR B 1 114 ? -19.141 -19.703 -9.031 1 96.69 114 THR B N 1
ATOM 3320 C CA . THR B 1 114 ? -18.5 -18.672 -8.203 1 96.69 114 THR B CA 1
ATOM 3321 C C . THR B 1 114 ? -17.297 -18.062 -8.922 1 96.69 114 THR B C 1
ATOM 3323 O O . THR B 1 114 ? -16.391 -18.781 -9.328 1 96.69 114 THR B O 1
ATOM 3326 N N . HIS B 1 115 ? -17.328 -16.781 -9.172 1 98.06 115 HIS B N 1
ATOM 3327 C CA . HIS B 1 115 ? -16.156 -16.109 -9.711 1 98.06 115 HIS B CA 1
ATOM 3328 C C . HIS B 1 115 ? -15.039 -16.047 -8.672 1 98.06 115 HIS B C 1
ATOM 3330 O O . HIS B 1 115 ? -15 -15.133 -7.848 1 98.06 115 HIS B O 1
ATOM 3336 N N . PHE B 1 116 ? -14.148 -17 -8.664 1 98.62 116 PHE B N 1
ATOM 3337 C CA . PHE B 1 116 ? -13.109 -17.141 -7.645 1 98.62 116 PHE B CA 1
ATOM 3338 C C . PHE B 1 116 ? -11.727 -17.016 -8.266 1 98.62 116 PHE B C 1
ATOM 3340 O O . PHE B 1 116 ? -11.18 -18 -8.789 1 98.62 116 PHE B O 1
ATOM 3347 N N . PRO B 1 117 ? -11.117 -15.852 -8.125 1 98.88 117 PRO B N 1
ATOM 3348 C CA . PRO B 1 117 ? -9.844 -15.625 -8.805 1 98.88 117 PRO B CA 1
ATOM 3349 C C . PRO B 1 117 ? -8.664 -16.266 -8.086 1 98.88 117 PRO B C 1
ATOM 3351 O O . PRO B 1 117 ? -8.664 -16.359 -6.855 1 98.88 117 PRO B O 1
ATOM 3354 N N . LEU B 1 118 ? -7.719 -16.719 -8.867 1 98.94 118 LEU B N 1
ATOM 3355 C CA . LEU B 1 118 ? -6.414 -17.219 -8.438 1 98.94 118 LEU B CA 1
ATOM 3356 C C . LEU B 1 118 ? -5.293 -16.438 -9.117 1 98.94 118 LEU B C 1
ATOM 3358 O O . LEU B 1 118 ? -5.34 -16.203 -10.328 1 98.94 118 LEU B O 1
ATOM 3362 N N . TRP B 1 119 ? -4.371 -15.922 -8.305 1 98.94 119 TRP B N 1
ATOM 3363 C CA . TRP B 1 119 ? -3.191 -15.234 -8.805 1 98.94 119 TRP B CA 1
ATOM 3364 C C . TRP B 1 119 ? -1.92 -15.992 -8.453 1 98.94 119 TRP B C 1
ATOM 3366 O O . TRP B 1 119 ? -1.739 -16.422 -7.309 1 98.94 119 TRP B O 1
ATOM 3376 N N . GLY B 1 120 ? -1.04 -16.203 -9.406 1 98.94 120 GLY B N 1
ATOM 3377 C CA . GLY B 1 120 ? 0.261 -16.812 -9.164 1 98.94 120 GLY B CA 1
ATOM 3378 C C . GLY B 1 120 ? 1.417 -15.891 -9.516 1 98.94 120 GLY B C 1
ATOM 3379 O O . GLY B 1 120 ? 1.478 -15.359 -10.625 1 98.94 120 GLY B O 1
ATOM 3380 N N . THR B 1 121 ? 2.34 -15.695 -8.602 1 98.88 121 THR B N 1
ATOM 3381 C CA . THR B 1 121 ? 3.551 -14.914 -8.82 1 98.88 121 THR B CA 1
ATOM 3382 C C . THR B 1 121 ? 4.781 -15.82 -8.828 1 98.88 121 THR B C 1
ATOM 3384 O O . THR B 1 121 ? 5.027 -16.547 -7.871 1 98.88 121 THR B O 1
ATOM 3387 N N . CYS B 1 122 ? 5.613 -15.781 -9.922 1 98.69 122 CYS B N 1
ATOM 3388 C CA . CYS B 1 122 ? 6.875 -16.5 -10.07 1 98.69 122 CYS B CA 1
ATOM 3389 C C . CYS B 1 122 ? 6.68 -18 -9.828 1 98.69 122 CYS B C 1
ATOM 3391 O O . CYS B 1 122 ? 6.129 -18.703 -10.672 1 98.69 122 CYS B O 1
ATOM 3393 N N . LEU B 1 123 ? 6.988 -18.469 -8.594 1 98.62 123 LEU B N 1
ATOM 3394 C CA . LEU B 1 123 ? 6.715 -19.859 -8.289 1 98.62 123 LEU B CA 1
ATOM 3395 C C . LEU B 1 123 ? 5.227 -20.172 -8.445 1 98.62 123 LEU B C 1
ATOM 3397 O O . LEU B 1 123 ? 4.855 -21.234 -8.938 1 98.62 123 LEU B O 1
ATOM 3401 N N . GLY B 1 124 ? 4.336 -19.25 -7.969 1 98.81 124 GLY B N 1
ATOM 3402 C CA . GLY B 1 124 ? 2.902 -19.438 -8.125 1 98.81 124 GLY B CA 1
ATOM 3403 C C . GLY B 1 124 ? 2.479 -19.609 -9.57 1 98.81 124 GLY B C 1
ATOM 3404 O O . GLY B 1 124 ? 1.606 -20.438 -9.875 1 98.81 124 GLY B O 1
ATOM 3405 N N . PHE B 1 125 ? 3.01 -18.812 -10.445 1 98.88 125 PHE B N 1
ATOM 3406 C CA . PHE B 1 125 ? 2.824 -18.969 -11.883 1 98.88 125 PHE B CA 1
ATOM 3407 C C . PHE B 1 125 ? 3.281 -20.344 -12.336 1 98.88 125 PHE B C 1
ATOM 3409 O O . PHE B 1 125 ? 2.57 -21.031 -13.07 1 98.88 125 PHE B O 1
ATOM 3416 N N . GLU B 1 126 ? 4.43 -20.766 -11.875 1 98.94 126 GLU B N 1
ATOM 3417 C CA . GLU B 1 126 ? 4.996 -22.062 -12.234 1 98.94 126 GLU B CA 1
ATOM 3418 C C . GLU B 1 126 ? 4.137 -23.219 -11.711 1 98.94 126 GLU B C 1
ATOM 3420 O O . GLU B 1 126 ? 3.916 -24.203 -12.406 1 98.94 126 GLU B O 1
ATOM 3425 N N . TRP B 1 127 ? 3.641 -23.062 -10.438 1 98.88 127 TRP B N 1
ATOM 3426 C CA . TRP B 1 127 ? 2.73 -24.047 -9.875 1 98.88 127 TRP B CA 1
ATOM 3427 C C . TRP B 1 127 ? 1.501 -24.219 -10.766 1 98.88 127 TRP B C 1
ATOM 3429 O O . TRP B 1 127 ? 1.047 -25.344 -10.992 1 98.88 127 TRP B O 1
ATOM 3439 N N . MET B 1 128 ? 0.97 -23.141 -11.266 1 98.88 128 MET B N 1
ATOM 3440 C CA . MET B 1 128 ? -0.218 -23.188 -12.109 1 98.88 128 MET B CA 1
ATOM 3441 C C . MET B 1 128 ? 0.042 -24.031 -13.359 1 98.88 128 MET B C 1
ATOM 3443 O O . MET B 1 128 ? -0.805 -24.828 -13.758 1 98.88 128 MET B O 1
ATOM 3447 N N . LEU B 1 129 ? 1.206 -23.859 -13.953 1 98.88 129 LEU B N 1
ATOM 3448 C CA . LEU B 1 129 ? 1.573 -24.641 -15.125 1 98.88 129 LEU B CA 1
ATOM 3449 C C . LEU B 1 129 ? 1.719 -26.125 -14.766 1 98.88 129 LEU B C 1
ATOM 3451 O O . LEU B 1 129 ? 1.182 -26.984 -15.461 1 98.88 129 LEU B O 1
ATOM 3455 N N . GLN B 1 130 ? 2.428 -26.375 -13.719 1 98.88 130 GLN B N 1
ATOM 3456 C CA . GLN B 1 130 ? 2.686 -27.75 -13.281 1 98.88 130 GLN B CA 1
ATOM 3457 C C . GLN B 1 130 ? 1.387 -28.469 -12.93 1 98.88 130 GLN B C 1
ATOM 3459 O O . GLN B 1 130 ? 1.194 -29.625 -13.297 1 98.88 130 GLN B O 1
ATOM 3464 N N . LEU B 1 131 ? 0.518 -27.781 -12.219 1 98.81 131 LEU B N 1
ATOM 3465 C CA . LEU B 1 131 ? -0.726 -28.391 -11.758 1 98.81 131 LEU B CA 1
ATOM 3466 C C . LEU B 1 131 ? -1.696 -28.594 -12.914 1 98.81 131 LEU B C 1
ATOM 3468 O O . LEU B 1 131 ? -2.391 -29.609 -12.984 1 98.81 131 LEU B O 1
ATOM 3472 N N . GLN B 1 132 ? -1.755 -27.625 -13.875 1 98.62 132 GLN B N 1
ATOM 3473 C CA . GLN B 1 132 ? -2.643 -27.75 -15.023 1 98.62 132 GLN B CA 1
ATOM 3474 C C . GLN B 1 132 ? -2.225 -28.922 -15.914 1 98.62 132 GLN B C 1
ATOM 3476 O O . GLN B 1 132 ? -3.072 -29.609 -16.484 1 98.62 132 GLN B O 1
ATOM 3481 N N . THR B 1 133 ? -0.908 -29.188 -16 1 98.69 133 THR B N 1
ATOM 3482 C CA . THR B 1 133 ? -0.397 -30.219 -16.891 1 98.69 133 THR B CA 1
ATOM 3483 C C . THR B 1 133 ? -0.17 -31.531 -16.125 1 98.69 133 THR B C 1
ATOM 3485 O O . THR B 1 133 ? 0.168 -32.562 -16.734 1 98.69 133 THR B O 1
ATOM 3488 N N . ALA B 1 134 ? -0.309 -31.5 -14.82 1 97.88 134 ALA B N 1
ATOM 3489 C CA . ALA B 1 134 ? 0.054 -32.625 -13.969 1 97.88 134 ALA B CA 1
ATOM 3490 C C . ALA B 1 134 ? 1.46 -33.125 -14.289 1 97.88 134 ALA B C 1
ATOM 3492 O O . ALA B 1 134 ? 1.682 -34.344 -14.43 1 97.88 134 ALA B O 1
ATOM 3493 N N . ASN B 1 135 ? 2.377 -32.219 -14.477 1 98.25 135 ASN B N 1
ATOM 3494 C CA . ASN B 1 135 ? 3.758 -32.5 -14.867 1 98.25 135 ASN B CA 1
ATOM 3495 C C . ASN B 1 135 ? 4.734 -31.562 -14.148 1 98.25 135 ASN B C 1
ATOM 3497 O O . ASN B 1 135 ? 4.895 -30.406 -14.531 1 98.25 135 ASN B O 1
ATOM 3501 N N . LEU B 1 136 ? 5.402 -32.062 -13.125 1 97.38 136 LEU B N 1
ATOM 3502 C CA . LEU B 1 136 ? 6.344 -31.266 -12.336 1 97.38 136 LEU B CA 1
ATOM 3503 C C . LEU B 1 136 ? 7.551 -30.859 -13.172 1 97.38 136 LEU B C 1
ATOM 3505 O O . LEU B 1 136 ? 8.297 -29.953 -12.789 1 97.38 136 LEU B O 1
ATOM 3509 N N . HIS B 1 137 ? 7.793 -31.5 -14.305 1 97.69 137 HIS B N 1
ATOM 3510 C CA . HIS B 1 137 ? 8.992 -31.266 -15.109 1 97.69 137 HIS B CA 1
ATOM 3511 C C . HIS B 1 137 ? 8.68 -30.406 -16.328 1 97.69 137 HIS B C 1
ATOM 3513 O O . HIS B 1 137 ? 9.461 -30.375 -17.281 1 97.69 137 HIS B O 1
ATOM 3519 N N . ILE B 1 138 ? 7.57 -29.734 -16.359 1 98.62 138 ILE B N 1
ATOM 3520 C CA . ILE B 1 138 ? 7.094 -28.969 -17.516 1 98.62 138 ILE B CA 1
ATOM 3521 C C . ILE B 1 138 ? 7.934 -27.703 -17.672 1 98.62 138 ILE B C 1
ATOM 3523 O O . ILE B 1 138 ? 7.926 -27.078 -18.719 1 98.62 138 ILE B O 1
ATOM 3527 N N . LEU B 1 139 ? 8.648 -27.281 -16.641 1 98.75 139 LEU B N 1
ATOM 3528 C CA . LEU B 1 139 ? 9.359 -26 -16.641 1 98.75 139 LEU B CA 1
ATOM 3529 C C . LEU B 1 139 ? 10.695 -26.125 -17.375 1 98.75 139 LEU B C 1
ATOM 3531 O O . LEU B 1 139 ? 11.312 -27.188 -17.375 1 98.75 139 LEU B O 1
ATOM 3535 N N . ASP B 1 140 ? 11.117 -25.078 -17.969 1 98.75 140 ASP B N 1
ATOM 3536 C CA . ASP B 1 140 ? 12.422 -24.953 -18.609 1 98.75 140 ASP B CA 1
ATOM 3537 C C . ASP B 1 140 ? 13.391 -24.141 -17.75 1 98.75 140 ASP B C 1
ATOM 3539 O O . ASP B 1 140 ? 12.969 -23.391 -16.875 1 98.75 140 ASP B O 1
ATOM 3543 N N . LYS B 1 141 ? 14.68 -24.344 -18.031 1 98.31 141 LYS B N 1
ATOM 3544 C CA . LYS B 1 141 ? 15.672 -23.438 -17.453 1 98.31 141 LYS B CA 1
ATOM 3545 C C . LYS B 1 141 ? 15.633 -22.078 -18.125 1 98.31 141 LYS B C 1
ATOM 3547 O O . LYS B 1 141 ? 15.539 -22 -19.359 1 98.31 141 LYS B O 1
ATOM 3552 N N . VAL B 1 142 ? 15.57 -21.016 -17.391 1 98.44 142 VAL B N 1
ATOM 3553 C CA . VAL B 1 142 ? 15.555 -19.625 -17.859 1 98.44 142 VAL B CA 1
ATOM 3554 C C . VAL B 1 142 ? 16.562 -18.797 -17.062 1 98.44 142 VAL B C 1
ATOM 3556 O O . VAL B 1 142 ? 16.547 -18.828 -15.828 1 98.44 142 VAL B O 1
ATOM 3559 N N . ASP B 1 143 ? 17.453 -18.062 -17.656 1 98.25 143 ASP B N 1
ATOM 3560 C CA . ASP B 1 143 ? 18.453 -17.234 -16.984 1 98.25 143 ASP B CA 1
ATOM 3561 C C . ASP B 1 143 ? 17.906 -15.828 -16.734 1 98.25 143 ASP B C 1
ATOM 3563 O O . ASP B 1 143 ? 18.344 -14.867 -17.375 1 98.25 143 ASP B O 1
ATOM 3567 N N . ALA B 1 144 ? 17.047 -15.695 -15.805 1 98.06 144 ALA B N 1
ATOM 3568 C CA . ALA B 1 144 ? 16.438 -14.406 -15.523 1 98.06 144 ALA B CA 1
ATOM 3569 C C . ALA B 1 144 ? 16.578 -14.031 -14.047 1 98.06 144 ALA B C 1
ATOM 3571 O O . ALA B 1 144 ? 15.781 -13.266 -13.516 1 98.06 144 ALA B O 1
ATOM 3572 N N . GLN B 1 145 ? 17.594 -14.609 -13.352 1 97.56 145 GLN B N 1
ATOM 3573 C CA . GLN B 1 145 ? 17.859 -14.281 -11.953 1 97.56 145 GLN B CA 1
ATOM 3574 C C . GLN B 1 145 ? 18.328 -12.836 -11.805 1 97.56 145 GLN B C 1
ATOM 3576 O O . GLN B 1 145 ? 19.281 -12.422 -12.469 1 97.56 145 GLN B O 1
ATOM 3581 N N . ASN B 1 146 ? 17.641 -12.117 -10.914 1 96.88 146 ASN B N 1
ATOM 3582 C CA . ASN B 1 146 ? 18 -10.742 -10.578 1 96.88 146 ASN B CA 1
ATOM 3583 C C . ASN B 1 146 ? 18.094 -9.867 -11.82 1 96.88 146 ASN B C 1
ATOM 3585 O O . ASN B 1 146 ? 19.109 -9.211 -12.047 1 96.88 146 ASN B O 1
ATOM 3589 N N . LEU B 1 147 ? 17 -9.828 -12.555 1 96.25 147 LEU B N 1
ATOM 3590 C CA . LEU B 1 147 ? 16.938 -9.125 -13.836 1 96.25 147 LEU B CA 1
ATOM 3591 C C . LEU B 1 147 ? 15.641 -8.312 -13.938 1 96.25 147 LEU B C 1
ATOM 3593 O O . LEU B 1 147 ? 14.547 -8.859 -13.805 1 96.25 147 LEU B O 1
ATOM 3597 N N . SER B 1 148 ? 15.727 -7 -14.078 1 96.31 148 SER B N 1
ATOM 3598 C CA . SER B 1 148 ? 14.578 -6.176 -14.438 1 96.31 148 SER B CA 1
ATOM 3599 C C . SER B 1 148 ? 14.414 -6.094 -15.953 1 96.31 148 SER B C 1
ATOM 3601 O O . SER B 1 148 ? 15.352 -5.742 -16.672 1 96.31 148 SER B O 1
ATOM 3603 N N . SER B 1 149 ? 13.242 -6.441 -16.469 1 97.56 149 SER B N 1
ATOM 3604 C CA . SER B 1 149 ? 13.086 -6.586 -17.906 1 97.56 149 SER B CA 1
ATOM 3605 C C . SER B 1 149 ? 11.812 -5.902 -18.406 1 97.56 149 SER B C 1
ATOM 3607 O O . SER B 1 149 ? 10.969 -5.504 -17.594 1 97.56 149 SER B O 1
ATOM 3609 N N . THR B 1 150 ? 11.75 -5.738 -19.734 1 98.31 150 THR B N 1
ATOM 3610 C CA . THR B 1 150 ? 10.531 -5.285 -20.391 1 98.31 150 THR B CA 1
ATOM 3611 C C . THR B 1 150 ? 9.656 -6.473 -20.781 1 98.31 150 THR B C 1
ATOM 3613 O O . THR B 1 150 ? 10.086 -7.625 -20.703 1 98.31 150 THR B O 1
ATOM 3616 N N . LEU B 1 151 ? 8.469 -6.176 -21.094 1 98.69 151 LEU B N 1
ATOM 3617 C CA . LEU B 1 151 ? 7.527 -7.172 -21.594 1 98.69 151 LEU B CA 1
ATOM 3618 C C . LEU B 1 151 ? 7.188 -6.918 -23.062 1 98.69 151 LEU B C 1
ATOM 3620 O O . LEU B 1 151 ? 7.145 -5.766 -23.5 1 98.69 151 LEU B O 1
ATOM 3624 N N . SER B 1 152 ? 7 -7.949 -23.781 1 98.56 152 SER B N 1
ATOM 3625 C CA . SER B 1 152 ? 6.277 -7.914 -25.047 1 98.56 152 SER B CA 1
ATOM 3626 C C . SER B 1 152 ? 4.84 -8.398 -24.875 1 98.56 152 SER B C 1
ATOM 3628 O O . SER B 1 152 ? 4.602 -9.586 -24.656 1 98.56 152 SER B O 1
ATOM 3630 N N . LEU B 1 153 ? 3.959 -7.516 -25 1 97.69 153 LEU B N 1
ATOM 3631 C CA . LEU B 1 153 ? 2.562 -7.867 -24.781 1 97.69 153 LEU B CA 1
ATOM 3632 C C . LEU B 1 153 ? 1.963 -8.539 -26 1 97.69 153 LEU B C 1
ATOM 3634 O O . LEU B 1 153 ? 2.26 -8.156 -27.141 1 97.69 153 LEU B O 1
ATOM 3638 N N . VAL B 1 154 ? 1.149 -9.539 -25.766 1 95.12 154 VAL B N 1
ATOM 3639 C CA . VAL B 1 154 ? 0.431 -10.258 -26.812 1 95.12 154 VAL B CA 1
ATOM 3640 C C . VAL B 1 154 ? -1.049 -9.883 -26.781 1 95.12 154 VAL B C 1
ATOM 3642 O O . VAL B 1 154 ? -1.76 -10.234 -25.828 1 95.12 154 VAL B O 1
ATOM 3645 N N . HIS B 1 155 ? -1.567 -9.203 -27.734 1 90.94 155 HIS B N 1
ATOM 3646 C CA . HIS B 1 155 ? -2.953 -8.773 -27.891 1 90.94 155 HIS B CA 1
ATOM 3647 C C . HIS B 1 155 ? -3.482 -8.156 -26.609 1 90.94 155 HIS B C 1
ATOM 3649 O O . HIS B 1 155 ? -4.496 -8.609 -26.062 1 90.94 155 HIS B O 1
ATOM 3655 N N . PRO B 1 156 ? -2.875 -7.09 -26.188 1 90.31 156 PRO B N 1
ATOM 3656 C CA . PRO B 1 156 ? -3.209 -6.535 -24.875 1 90.31 156 PRO B CA 1
ATOM 3657 C C . PRO B 1 156 ? -4.656 -6.059 -24.781 1 90.31 156 PRO B C 1
ATOM 3659 O O . PRO B 1 156 ? -5.27 -6.125 -23.703 1 90.31 156 PRO B O 1
ATOM 3662 N N . ARG B 1 157 ? -5.266 -5.691 -25.828 1 88.44 157 ARG B N 1
ATOM 3663 C CA . ARG B 1 157 ? -6.641 -5.199 -25.797 1 88.44 157 ARG B CA 1
ATOM 3664 C C . ARG B 1 157 ? -7.629 -6.34 -25.578 1 88.44 157 ARG B C 1
ATOM 3666 O O . ARG B 1 157 ? -8.773 -6.109 -25.188 1 88.44 157 ARG B O 1
ATOM 3673 N N . GLN B 1 158 ? -7.195 -7.555 -25.812 1 90.75 158 GLN B N 1
ATOM 3674 C CA . GLN B 1 158 ? -8.055 -8.727 -25.656 1 90.75 158 GLN B CA 1
ATOM 3675 C C . GLN B 1 158 ? -7.82 -9.398 -24.312 1 90.75 158 GLN B C 1
ATOM 3677 O O . GLN B 1 158 ? -8.531 -10.344 -23.953 1 90.75 158 GLN B O 1
ATOM 3682 N N . SER B 1 159 ? -6.871 -8.891 -23.625 1 94.06 159 SER B N 1
ATOM 3683 C CA . SER B 1 159 ? -6.543 -9.43 -22.312 1 94.06 159 SER B CA 1
ATOM 3684 C C . SER B 1 159 ? -7.383 -8.773 -21.219 1 94.06 159 SER B C 1
ATOM 3686 O O . SER B 1 159 ? -7.566 -7.551 -21.219 1 94.06 159 SER B O 1
ATOM 3688 N N . ARG B 1 160 ? -7.992 -9.539 -20.344 1 97.38 160 ARG B N 1
ATOM 3689 C CA . ARG B 1 160 ? -8.656 -8.961 -19.188 1 97.38 160 ARG B CA 1
ATOM 3690 C C . ARG B 1 160 ? -7.672 -8.188 -18.312 1 97.38 160 ARG B C 1
ATOM 3692 O O . ARG B 1 160 ? -7.945 -7.055 -17.922 1 97.38 160 ARG B O 1
ATOM 3699 N N . LEU B 1 161 ? -6.512 -8.812 -18.125 1 98.31 161 LEU B N 1
ATOM 3700 C CA . LEU B 1 161 ? -5.512 -8.242 -17.234 1 98.31 161 LEU B CA 1
ATOM 3701 C C . LEU B 1 161 ? -4.922 -6.961 -17.812 1 98.31 161 LEU B C 1
ATOM 3703 O O . LEU B 1 161 ? -5.043 -5.887 -17.219 1 98.31 161 LEU B O 1
ATOM 3707 N N . PHE B 1 162 ? -4.398 -6.977 -19 1 98.12 162 PHE B N 1
ATOM 3708 C CA . PHE B 1 162 ? -3.598 -5.867 -19.5 1 98.12 162 PHE B CA 1
ATOM 3709 C C . PHE B 1 162 ? -4.484 -4.789 -20.125 1 98.12 162 PHE B C 1
ATOM 3711 O O . PHE B 1 162 ? -4.02 -3.688 -20.406 1 98.12 162 PHE B O 1
ATOM 3718 N N . SER B 1 163 ? -5.797 -5.004 -20.281 1 97.69 163 SER B N 1
ATOM 3719 C CA . SER B 1 163 ? -6.719 -3.959 -20.703 1 97.69 163 SER B CA 1
ATOM 3720 C C . SER B 1 163 ? -7.227 -3.148 -19.516 1 97.69 163 SER B C 1
ATOM 3722 O O . SER B 1 163 ? -7.895 -2.127 -19.703 1 97.69 163 SER B O 1
ATOM 3724 N N . PHE B 1 164 ? -6.875 -3.549 -18.359 1 97.56 164 PHE B N 1
ATOM 3725 C CA . PHE B 1 164 ? -7.402 -2.957 -17.141 1 97.56 164 PHE B CA 1
ATOM 3726 C C . PHE B 1 164 ? -6.922 -1.52 -16.984 1 97.56 164 PHE B C 1
ATOM 3728 O O . PHE B 1 164 ? -7.664 -0.66 -16.5 1 97.56 164 PHE B O 1
ATOM 3735 N N . SER B 1 165 ? -5.723 -1.243 -17.406 1 97 165 SER B N 1
ATOM 3736 C CA . SER B 1 165 ? -5.148 0.081 -17.188 1 97 165 SER B CA 1
ATOM 3737 C C . SER B 1 165 ? -4.117 0.417 -18.25 1 97 165 SER B C 1
ATOM 3739 O O . SER B 1 165 ? -3.275 -0.417 -18.594 1 97 165 SER B O 1
ATOM 3741 N N . PRO B 1 166 ? -4.09 1.656 -18.625 1 96.12 166 PRO B N 1
ATOM 3742 C CA . PRO B 1 166 ? -3.076 2.064 -19.594 1 96.12 166 PRO B CA 1
ATOM 3743 C C . PRO B 1 166 ? -1.671 2.121 -19 1 96.12 166 PRO B C 1
ATOM 3745 O O . PRO B 1 166 ? -0.685 2.18 -19.734 1 96.12 166 PRO B O 1
ATOM 3748 N N . VAL B 1 167 ? -1.59 2.107 -17.703 1 97.31 167 VAL B N 1
ATOM 3749 C CA . VAL B 1 167 ? -0.291 2.205 -17.047 1 97.31 167 VAL B CA 1
ATOM 3750 C C . VAL B 1 167 ? 0.58 1.013 -17.438 1 97.31 167 VAL B C 1
ATOM 3752 O O . VAL B 1 167 ? 1.81 1.103 -17.422 1 97.31 167 VAL B O 1
ATOM 3755 N N . PHE B 1 168 ? -0.031 -0.089 -17.875 1 98.12 168 PHE B N 1
ATOM 3756 C CA . PHE B 1 168 ? 0.708 -1.3 -18.219 1 98.12 168 PHE B CA 1
ATOM 3757 C C . PHE B 1 168 ? 1.531 -1.095 -19.484 1 98.12 168 PHE B C 1
ATOM 3759 O O . PHE B 1 168 ? 2.438 -1.879 -19.766 1 98.12 168 PHE B O 1
ATOM 3766 N N . ASN B 1 169 ? 1.273 -0.028 -20.203 1 97.19 169 ASN B N 1
ATOM 3767 C CA . ASN B 1 169 ? 2.057 0.262 -21.406 1 97.19 169 ASN B CA 1
ATOM 3768 C C . ASN B 1 169 ? 3.521 0.515 -21.062 1 97.19 169 ASN B C 1
ATOM 3770 O O . ASN B 1 169 ? 4.41 0.216 -21.875 1 97.19 169 ASN B O 1
ATOM 3774 N N . SER B 1 170 ? 3.777 1.03 -19.891 1 98.06 170 SER B N 1
ATOM 3775 C CA . SER B 1 170 ? 5.148 1.326 -19.484 1 98.06 170 SER B CA 1
ATOM 3776 C C . SER B 1 170 ? 5.988 0.055 -19.391 1 98.06 170 SER B C 1
ATOM 3778 O O . SER B 1 170 ? 7.211 0.103 -19.516 1 98.06 170 SER B O 1
ATOM 3780 N N . LEU B 1 171 ? 5.336 -1.104 -19.234 1 98.38 171 LEU B N 1
ATOM 3781 C CA . LEU B 1 171 ? 6.031 -2.379 -19.094 1 98.38 171 LEU B CA 1
ATOM 3782 C C . LEU B 1 171 ? 6.723 -2.764 -20.391 1 98.38 171 LEU B C 1
ATOM 3784 O O . LEU B 1 171 ? 7.617 -3.613 -20.406 1 98.38 171 LEU B O 1
ATOM 3788 N N . THR B 1 172 ? 6.301 -2.193 -21.5 1 98.25 172 THR B N 1
ATOM 3789 C CA . THR B 1 172 ? 6.828 -2.576 -22.797 1 98.25 172 THR B CA 1
ATOM 3790 C C . THR B 1 172 ? 8.07 -1.759 -23.141 1 98.25 172 THR B C 1
ATOM 3792 O O . THR B 1 172 ? 8.867 -2.156 -24 1 98.25 172 THR B O 1
ATOM 3795 N N . THR B 1 173 ? 8.242 -0.583 -22.5 1 97.75 173 THR B N 1
ATOM 3796 C CA . THR B 1 173 ? 9.32 0.316 -22.891 1 97.75 173 THR B CA 1
ATOM 3797 C C . THR B 1 173 ? 10.352 0.452 -21.781 1 97.75 173 THR B C 1
ATOM 3799 O O . THR B 1 173 ? 11.5 0.83 -22.016 1 97.75 173 THR B O 1
ATOM 3802 N N . GLU B 1 174 ? 9.953 0.224 -20.562 1 97.69 174 GLU B N 1
ATOM 3803 C CA . GLU B 1 174 ? 10.836 0.344 -19.406 1 97.69 174 GLU B CA 1
ATOM 3804 C C . GLU B 1 174 ? 11.094 -1.019 -18.766 1 97.69 174 GLU B C 1
ATOM 3806 O O . GLU B 1 174 ? 10.18 -1.824 -18.609 1 97.69 174 GLU B O 1
ATOM 3811 N N . PRO B 1 175 ? 12.367 -1.353 -18.453 1 97.94 175 PRO B N 1
ATOM 3812 C CA . PRO B 1 175 ? 12.672 -2.623 -17.797 1 97.94 175 PRO B CA 1
ATOM 3813 C C . PRO B 1 175 ? 12.312 -2.625 -16.328 1 97.94 175 PRO B C 1
ATOM 3815 O O . PRO B 1 175 ? 13.195 -2.598 -15.461 1 97.94 175 PRO B O 1
ATOM 3818 N N . ILE B 1 176 ? 11 -2.723 -16.031 1 98 176 ILE B N 1
ATOM 3819 C CA . ILE B 1 176 ? 10.547 -2.488 -14.664 1 98 176 ILE B CA 1
ATOM 3820 C C . ILE B 1 176 ? 9.844 -3.736 -14.133 1 98 176 ILE B C 1
ATOM 3822 O O . ILE B 1 176 ? 9.164 -3.682 -13.109 1 98 176 ILE B O 1
ATOM 3826 N N . THR B 1 177 ? 9.906 -4.859 -14.82 1 98.31 177 THR B N 1
ATOM 3827 C CA . THR B 1 177 ? 9.484 -6.137 -14.266 1 98.31 177 THR B CA 1
ATOM 3828 C C . THR B 1 177 ? 10.656 -6.852 -13.594 1 98.31 177 THR B C 1
ATOM 3830 O O . THR B 1 177 ? 11.656 -7.168 -14.242 1 98.31 177 THR B O 1
ATOM 3833 N N . ASP B 1 178 ? 10.508 -7.098 -12.305 1 97.75 178 ASP B N 1
ATOM 3834 C CA . ASP B 1 178 ? 11.594 -7.695 -11.539 1 97.75 178 ASP B CA 1
ATOM 3835 C C . ASP B 1 178 ? 11.5 -9.219 -11.555 1 97.75 178 ASP B C 1
ATOM 3837 O O . ASP B 1 178 ? 10.5 -9.789 -11.125 1 97.75 178 ASP B O 1
ATOM 3841 N N . ASN B 1 179 ? 12.578 -9.844 -12.016 1 98.25 179 ASN B N 1
ATOM 3842 C CA . ASN B 1 179 ? 12.648 -11.297 -12.141 1 98.25 179 ASN B CA 1
ATOM 3843 C C . ASN B 1 179 ? 13.734 -11.883 -11.25 1 98.25 179 ASN B C 1
ATOM 3845 O O . ASN B 1 179 ? 14.828 -11.328 -11.148 1 98.25 179 ASN B O 1
ATOM 3849 N N . PHE B 1 180 ? 13.414 -12.992 -10.625 1 97.75 180 PHE B N 1
ATOM 3850 C CA . PHE B 1 180 ? 14.328 -13.688 -9.727 1 97.75 180 PHE B CA 1
ATOM 3851 C C . PHE B 1 180 ? 14.188 -15.203 -9.875 1 97.75 180 PHE B C 1
ATOM 3853 O O . PHE B 1 180 ? 14.109 -15.922 -8.875 1 97.75 180 PHE B O 1
ATOM 3860 N N . HIS B 1 181 ? 14.211 -15.672 -11.086 1 97.06 181 HIS B N 1
ATOM 3861 C CA . HIS B 1 181 ? 13.93 -17.094 -11.32 1 97.06 181 HIS B CA 1
ATOM 3862 C C . HIS B 1 181 ? 14.938 -17.703 -12.281 1 97.06 181 HIS B C 1
ATOM 3864 O O . HIS B 1 181 ? 15.469 -17.016 -13.156 1 97.06 181 HIS B O 1
ATOM 3870 N N . HIS B 1 182 ? 15.133 -19 -12.055 1 97.5 182 HIS B N 1
ATOM 3871 C CA . HIS B 1 182 ? 15.977 -19.812 -12.922 1 97.5 182 HIS B CA 1
ATOM 3872 C C . HIS B 1 182 ? 15.148 -20.812 -13.727 1 97.5 182 HIS B C 1
ATOM 3874 O O . HIS B 1 182 ? 15.688 -21.531 -14.562 1 97.5 182 HIS B O 1
ATOM 3880 N N . PHE B 1 183 ? 13.922 -20.891 -13.406 1 98.06 183 PHE B N 1
ATOM 3881 C CA . PHE B 1 183 ? 12.984 -21.703 -14.156 1 98.06 183 PHE B CA 1
ATOM 3882 C C . PHE B 1 183 ? 11.844 -20.859 -14.711 1 98.06 183 PHE B C 1
ATOM 3884 O O . PHE B 1 183 ? 11.641 -19.719 -14.281 1 98.06 183 PHE B O 1
ATOM 3891 N N . GLY B 1 184 ? 11.18 -21.25 -15.656 1 98.38 184 GLY B N 1
ATOM 3892 C CA . GLY B 1 184 ? 10.016 -20.734 -16.375 1 98.38 184 GLY B CA 1
ATOM 3893 C C . GLY B 1 184 ? 9.578 -21.641 -17.516 1 98.38 184 GLY B C 1
ATOM 3894 O O . GLY B 1 184 ? 9.859 -22.828 -17.516 1 98.38 184 GLY B O 1
ATOM 3895 N N . ILE B 1 185 ? 8.812 -21.109 -18.375 1 98.94 185 ILE B N 1
ATOM 3896 C CA . ILE B 1 185 ? 8.484 -21.891 -19.562 1 98.94 185 ILE B CA 1
ATOM 3897 C C . ILE B 1 185 ? 8.758 -21.062 -20.812 1 98.94 185 ILE B C 1
ATOM 3899 O O . ILE B 1 185 ? 8.352 -19.906 -20.906 1 98.94 185 ILE B O 1
ATOM 3903 N N . LEU B 1 186 ? 9.562 -21.656 -21.656 1 98.88 186 LEU B N 1
ATOM 3904 C CA . LEU B 1 186 ? 9.859 -20.984 -22.922 1 98.88 186 LEU B CA 1
ATOM 3905 C C . LEU B 1 186 ? 8.602 -20.859 -23.766 1 98.88 186 LEU B C 1
ATOM 3907 O O . LEU B 1 186 ? 7.734 -21.734 -23.734 1 98.88 186 LEU B O 1
ATOM 3911 N N . ALA B 1 187 ? 8.547 -19.766 -24.547 1 98.75 187 ALA B N 1
ATOM 3912 C CA . ALA B 1 187 ? 7.355 -19.453 -25.328 1 98.75 187 ALA B CA 1
ATOM 3913 C C . ALA B 1 187 ? 7.02 -20.594 -26.281 1 98.75 187 ALA B C 1
ATOM 3915 O O . ALA B 1 187 ? 5.855 -20.984 -26.406 1 98.75 187 ALA B O 1
ATOM 3916 N N . ASP B 1 188 ? 7.992 -21.172 -26.938 1 98.62 188 ASP B N 1
ATOM 3917 C CA . ASP B 1 188 ? 7.766 -22.25 -27.906 1 98.62 188 ASP B CA 1
ATOM 3918 C C . ASP B 1 188 ? 7.281 -23.516 -27.203 1 98.62 188 ASP B C 1
ATOM 3920 O O . ASP B 1 188 ? 6.453 -24.25 -27.734 1 98.62 188 ASP B O 1
ATOM 3924 N N . HIS B 1 189 ? 7.875 -23.766 -26.031 1 98.88 189 HIS B N 1
ATOM 3925 C CA . HIS B 1 189 ? 7.449 -24.922 -25.266 1 98.88 189 HIS B CA 1
ATOM 3926 C C . HIS B 1 189 ? 6 -24.781 -24.812 1 98.88 189 HIS B C 1
ATOM 3928 O O . HIS B 1 189 ? 5.223 -25.734 -24.906 1 98.88 189 HIS B O 1
ATOM 3934 N N . PHE B 1 190 ? 5.637 -23.672 -24.312 1 98.88 190 PHE B N 1
ATOM 3935 C CA . PHE B 1 190 ? 4.254 -23.391 -23.953 1 98.88 190 PHE B CA 1
ATOM 3936 C C . PHE B 1 190 ? 3.324 -23.641 -25.141 1 98.88 190 PHE B C 1
ATOM 3938 O O . PHE B 1 190 ? 2.324 -24.344 -25.016 1 98.88 190 PHE B O 1
ATOM 3945 N N . ALA B 1 191 ? 3.662 -23.094 -26.297 1 98.69 191 ALA B N 1
ATOM 3946 C CA . ALA B 1 191 ? 2.836 -23.172 -27.5 1 98.69 191 ALA B CA 1
ATOM 3947 C C . ALA B 1 191 ? 2.668 -24.609 -27.953 1 98.69 191 ALA B C 1
ATOM 3949 O O . ALA B 1 191 ? 1.637 -24.969 -28.531 1 98.69 191 ALA B O 1
ATOM 3950 N N . ALA B 1 192 ? 3.637 -25.406 -27.625 1 98.62 192 ALA B N 1
ATOM 3951 C CA . ALA B 1 192 ? 3.639 -26.797 -28.078 1 98.62 192 ALA B CA 1
ATOM 3952 C C . ALA B 1 192 ? 2.896 -27.703 -27.094 1 98.62 192 ALA B C 1
ATOM 3954 O O . ALA B 1 192 ? 2.703 -28.891 -27.344 1 98.62 192 ALA B O 1
ATOM 3955 N N . THR B 1 193 ? 2.471 -27.125 -25.984 1 98.69 193 THR B N 1
ATOM 3956 C CA . THR B 1 193 ? 1.826 -27.922 -24.922 1 98.69 193 THR B CA 1
ATOM 3957 C C . THR B 1 193 ? 0.316 -27.688 -24.938 1 98.69 193 THR B C 1
ATOM 3959 O O . THR B 1 193 ? -0.179 -26.734 -24.344 1 98.69 193 THR B O 1
ATOM 3962 N N . GLU B 1 194 ? -0.447 -28.562 -25.438 1 98.5 194 GLU B N 1
ATOM 3963 C CA . GLU B 1 194 ? -1.887 -28.438 -25.641 1 98.5 194 GLU B CA 1
ATOM 3964 C C . GLU B 1 194 ? -2.613 -28.234 -24.312 1 98.5 194 GLU B C 1
ATOM 3966 O O . GLU B 1 194 ? -3.555 -27.438 -24.234 1 98.5 194 GLU B O 1
ATOM 3971 N N . LEU B 1 195 ? -2.199 -28.969 -23.281 1 98.38 195 LEU B N 1
ATOM 3972 C CA . LEU B 1 195 ? -2.846 -28.859 -21.984 1 98.38 195 LEU B CA 1
ATOM 3973 C C . LEU B 1 195 ? -2.73 -27.438 -21.422 1 98.38 195 LEU B C 1
ATOM 3975 O O . LEU B 1 195 ? -3.508 -27.047 -20.547 1 98.38 195 LEU B O 1
ATOM 3979 N N . LEU B 1 196 ? -1.762 -26.719 -21.875 1 98.81 196 LEU B N 1
ATOM 3980 C CA . LEU B 1 196 ? -1.617 -25.328 -21.469 1 98.81 196 LEU B CA 1
ATOM 3981 C C . LEU B 1 196 ? -2.387 -24.391 -22.406 1 98.81 196 LEU B C 1
ATOM 3983 O O . LEU B 1 196 ? -3.17 -23.562 -21.953 1 98.81 196 LEU B O 1
ATOM 3987 N N . THR B 1 197 ? -2.256 -24.578 -23.719 1 98.5 197 THR B N 1
ATOM 3988 C CA . THR B 1 197 ? -2.834 -23.656 -24.688 1 98.5 197 THR B CA 1
ATOM 3989 C C . THR B 1 197 ? -4.355 -23.766 -24.703 1 98.5 197 THR B C 1
ATOM 3991 O O . THR B 1 197 ? -5.047 -22.812 -25.094 1 98.5 197 THR B O 1
ATOM 3994 N N . SER B 1 198 ? -4.895 -24.875 -24.266 1 98.44 198 SER B N 1
ATOM 3995 C CA . SER B 1 198 ? -6.344 -25.047 -24.219 1 98.44 198 SER B CA 1
ATOM 3996 C C . SER B 1 198 ? -6.941 -24.375 -22.984 1 98.44 198 SER B C 1
ATOM 3998 O O . SER B 1 198 ? -8.156 -24.172 -22.906 1 98.44 198 SER B O 1
ATOM 4000 N N . PHE B 1 199 ? -6.09 -24.016 -22.062 1 98.62 199 PHE B N 1
ATOM 4001 C CA . PHE B 1 199 ? -6.605 -23.5 -20.797 1 98.62 199 PHE B CA 1
ATOM 4002 C C . PHE B 1 199 ? -6.125 -22.078 -20.547 1 98.62 199 PHE B C 1
ATOM 4004 O O . PHE B 1 199 ? -6.871 -21.25 -20.031 1 98.62 199 PHE B O 1
ATOM 4011 N N . TYR B 1 200 ? -4.898 -21.828 -20.906 1 98.62 200 TYR B N 1
ATOM 4012 C CA . TYR B 1 200 ? -4.301 -20.516 -20.688 1 98.62 200 TYR B CA 1
ATOM 4013 C C . TYR B 1 200 ? -4.027 -19.797 -22 1 98.62 200 TYR B C 1
ATOM 4015 O O . TYR B 1 200 ? -3.746 -20.453 -23.016 1 98.62 200 TYR B O 1
ATOM 4023 N N . LYS B 1 201 ? -4.055 -18.453 -21.953 1 98.19 201 LYS B N 1
ATOM 4024 C CA . LYS B 1 201 ? -3.545 -17.547 -22.984 1 98.19 201 LYS B CA 1
ATOM 4025 C C . LYS B 1 201 ? -2.268 -16.859 -22.516 1 98.19 201 LYS B C 1
ATOM 4027 O O . LYS B 1 201 ? -2.166 -16.438 -21.375 1 98.19 201 LYS B O 1
ATOM 4032 N N . VAL B 1 202 ? -1.304 -16.812 -23.422 1 98.75 202 VAL B N 1
ATOM 4033 C CA . VAL B 1 202 ? -0.117 -16 -23.156 1 98.75 202 VAL B CA 1
ATOM 4034 C C . VAL B 1 202 ? -0.447 -14.523 -23.359 1 98.75 202 VAL B C 1
ATOM 4036 O O . VAL B 1 202 ? -0.938 -14.125 -24.406 1 98.75 202 VAL B O 1
ATOM 4039 N N . LEU B 1 203 ? -0.166 -13.742 -22.359 1 98.75 203 LEU B N 1
ATOM 4040 C CA . LEU B 1 203 ? -0.457 -12.312 -22.422 1 98.75 203 LEU B CA 1
ATOM 4041 C C . LEU B 1 203 ? 0.801 -11.516 -22.734 1 98.75 203 LEU B C 1
ATOM 4043 O O . LEU B 1 203 ? 0.719 -10.406 -23.281 1 98.75 203 LEU B O 1
ATOM 4047 N N . ALA B 1 204 ? 1.908 -12.047 -22.297 1 98.88 204 ALA B N 1
ATOM 4048 C CA . ALA B 1 204 ? 3.18 -11.352 -22.484 1 98.88 204 ALA B CA 1
ATOM 4049 C C . ALA B 1 204 ? 4.348 -12.328 -22.453 1 98.88 204 ALA B C 1
ATOM 4051 O O . ALA B 1 204 ? 4.266 -13.391 -21.828 1 98.88 204 ALA B O 1
ATOM 4052 N N . THR B 1 205 ? 5.387 -11.961 -23.109 1 98.88 205 THR B N 1
ATOM 4053 C CA . THR B 1 205 ? 6.668 -12.656 -23.047 1 98.88 205 THR B CA 1
ATOM 4054 C C . THR B 1 205 ? 7.789 -11.695 -22.672 1 98.88 205 THR B C 1
ATOM 4056 O O . THR B 1 205 ? 7.59 -10.477 -22.641 1 98.88 205 THR B O 1
ATOM 4059 N N . SER B 1 206 ? 8.828 -12.25 -22.25 1 98.75 206 SER B N 1
ATOM 4060 C CA . SER B 1 206 ? 10.07 -11.531 -21.969 1 98.75 206 SER B CA 1
ATOM 4061 C C . SER B 1 206 ? 11.289 -12.352 -22.375 1 98.75 206 SER B C 1
ATOM 4063 O O . SER B 1 206 ? 11.156 -13.5 -22.812 1 98.75 206 SER B O 1
ATOM 4065 N N . GLN B 1 207 ? 12.461 -11.727 -22.344 1 98.38 207 GLN B N 1
ATOM 4066 C CA . GLN B 1 207 ? 13.703 -12.414 -22.703 1 98.38 207 GLN B CA 1
ATOM 4067 C C . GLN B 1 207 ? 14.641 -12.508 -21.5 1 98.38 207 GLN B C 1
ATOM 4069 O O . GLN B 1 207 ? 14.75 -11.57 -20.719 1 98.38 207 GLN B O 1
ATOM 4074 N N . ASP B 1 208 ? 15.227 -13.688 -21.391 1 98.12 208 ASP B N 1
ATOM 4075 C CA . ASP B 1 208 ? 16.219 -13.812 -20.344 1 98.12 208 ASP B CA 1
ATOM 4076 C C . ASP B 1 208 ? 17.578 -13.273 -20.781 1 98.12 208 ASP B C 1
ATOM 4078 O O . ASP B 1 208 ? 17.672 -12.625 -21.828 1 98.12 208 ASP B O 1
ATOM 4082 N N . ARG B 1 209 ? 18.578 -13.461 -19.953 1 97.38 209 ARG B N 1
ATOM 4083 C CA . ARG B 1 209 ? 19.891 -12.867 -20.219 1 97.38 209 ARG B CA 1
ATOM 4084 C C . ARG B 1 209 ? 20.531 -13.461 -21.469 1 97.38 209 ARG B C 1
ATOM 4086 O O . ARG B 1 209 ? 21.391 -12.836 -22.094 1 97.38 209 ARG B O 1
ATOM 4093 N N . GLN B 1 210 ? 20.156 -14.617 -21.812 1 97.5 210 GLN B N 1
ATOM 4094 C CA . GLN B 1 210 ? 20.734 -15.305 -22.969 1 97.5 210 GLN B CA 1
ATOM 4095 C C . GLN B 1 210 ? 19.906 -15.062 -24.234 1 97.5 210 GLN B C 1
ATOM 4097 O O . GLN B 1 210 ? 20.234 -15.547 -25.312 1 97.5 210 GLN B O 1
ATOM 4102 N N . GLY B 1 211 ? 18.828 -14.352 -24.094 1 97.62 211 GLY B N 1
ATOM 4103 C CA . GLY B 1 211 ? 18.016 -14.016 -25.25 1 97.62 211 GLY B CA 1
ATOM 4104 C C . GLY B 1 211 ? 16.875 -15 -25.484 1 97.62 211 GLY B C 1
ATOM 4105 O O . GLY B 1 211 ? 16.141 -14.875 -26.453 1 97.62 211 GLY B O 1
ATOM 4106 N N . ALA B 1 212 ? 16.766 -15.977 -24.625 1 98.25 212 ALA B N 1
ATOM 4107 C CA . ALA B 1 212 ? 15.656 -16.906 -24.734 1 98.25 212 ALA B CA 1
ATOM 4108 C C . ALA B 1 212 ? 14.336 -16.25 -24.344 1 98.25 212 ALA B C 1
ATOM 4110 O O . ALA B 1 212 ? 14.266 -15.555 -23.328 1 98.25 212 ALA B O 1
ATOM 4111 N N . THR B 1 213 ? 13.328 -16.453 -25.203 1 98.75 213 THR B N 1
ATOM 4112 C CA . THR B 1 213 ? 12.016 -15.875 -24.953 1 98.75 213 THR B CA 1
ATOM 4113 C C . THR B 1 213 ? 11.18 -16.797 -24.078 1 98.75 213 THR B C 1
ATOM 4115 O O . THR B 1 213 ? 10.953 -17.953 -24.406 1 98.75 213 THR B O 1
ATOM 4118 N N . TYR B 1 214 ? 10.742 -16.328 -22.922 1 98.88 214 TYR B N 1
ATOM 4119 C CA . TYR B 1 214 ? 9.898 -17.094 -22 1 98.88 214 TYR B CA 1
ATOM 4120 C C . TYR B 1 214 ? 8.57 -16.391 -21.766 1 98.88 214 TYR B C 1
ATOM 4122 O O . TYR B 1 214 ? 8.43 -15.195 -22.062 1 98.88 214 TYR B O 1
ATOM 4130 N N . VAL B 1 215 ? 7.527 -17.156 -21.344 1 98.94 215 VAL B N 1
ATOM 4131 C CA . VAL B 1 215 ? 6.211 -16.609 -21.047 1 98.94 215 VAL B CA 1
ATOM 4132 C C . VAL B 1 215 ? 6.266 -15.828 -19.719 1 98.94 215 VAL B C 1
ATOM 4134 O O . VAL B 1 215 ? 6.711 -16.359 -18.703 1 98.94 215 VAL B O 1
ATOM 4137 N N . ALA B 1 216 ? 5.816 -14.586 -19.781 1 98.94 216 ALA B N 1
ATOM 4138 C CA . ALA B 1 216 ? 5.938 -13.711 -18.625 1 98.94 216 ALA B CA 1
ATOM 4139 C C . ALA B 1 216 ? 4.59 -13.531 -17.922 1 98.94 216 ALA B C 1
ATOM 4141 O O . ALA B 1 216 ? 4.535 -13.211 -16.734 1 98.94 216 ALA B O 1
ATOM 4142 N N . ALA B 1 217 ? 3.516 -13.68 -18.609 1 98.94 217 ALA B N 1
ATOM 4143 C CA . ALA B 1 217 ? 2.182 -13.508 -18.047 1 98.94 217 ALA B CA 1
ATOM 4144 C C . ALA B 1 217 ? 1.155 -14.367 -18.781 1 98.94 217 ALA B C 1
ATOM 4146 O O . ALA B 1 217 ? 1.22 -14.5 -20.016 1 98.94 217 ALA B O 1
ATOM 4147 N N . ILE B 1 218 ? 0.196 -14.883 -18.047 1 98.88 218 ILE B N 1
ATOM 4148 C CA . ILE B 1 218 ? -0.88 -15.688 -18.625 1 98.88 218 ILE B CA 1
ATOM 4149 C C . ILE B 1 218 ? -2.203 -15.336 -17.938 1 98.88 218 ILE B C 1
ATOM 4151 O O . ILE B 1 218 ? -2.215 -14.773 -16.844 1 98.88 218 ILE B O 1
ATOM 4155 N N . GLU B 1 219 ? -3.264 -15.609 -18.547 1 98.88 219 GLU B N 1
ATOM 4156 C CA . GLU B 1 219 ? -4.586 -15.703 -17.938 1 98.88 219 GLU B CA 1
ATOM 4157 C C . GLU B 1 219 ? -5.367 -16.891 -18.5 1 98.88 219 GLU B C 1
ATOM 4159 O O . GLU B 1 219 ? -5.18 -17.281 -19.656 1 98.88 219 GLU B O 1
ATOM 4164 N N . ALA B 1 220 ? -6.176 -17.516 -17.672 1 98.75 220 ALA B N 1
ATOM 4165 C CA . ALA B 1 220 ? -6.996 -18.625 -18.141 1 98.75 220 ALA B CA 1
ATOM 4166 C C . ALA B 1 220 ? -8.125 -18.141 -19.047 1 98.75 220 ALA B C 1
ATOM 4168 O O . ALA B 1 220 ? -8.594 -17 -18.906 1 98.75 220 ALA B O 1
ATOM 4169 N N . VAL B 1 221 ? -8.539 -18.969 -19.891 1 97.12 221 VAL B N 1
ATOM 4170 C CA . VAL B 1 221 ? -9.531 -18.625 -20.891 1 97.12 221 VAL B CA 1
ATOM 4171 C C . VAL B 1 221 ? -10.898 -18.469 -20.25 1 97.12 221 VAL B C 1
ATOM 4173 O O . VAL B 1 221 ? -11.586 -17.469 -20.453 1 97.12 221 VAL B O 1
ATOM 4176 N N . ASP B 1 222 ? -11.273 -19.391 -19.297 1 96.38 222 ASP B N 1
ATOM 4177 C CA . ASP B 1 222 ? -12.68 -19.469 -18.891 1 96.38 222 ASP B CA 1
ATOM 4178 C C . ASP B 1 222 ? -12.844 -19.172 -17.406 1 96.38 222 ASP B C 1
ATOM 4180 O O . ASP B 1 222 ? -13.961 -19.141 -16.891 1 96.38 222 ASP B O 1
ATOM 4184 N N . VAL B 1 223 ? -11.789 -19.078 -16.719 1 98.31 223 VAL B N 1
ATOM 4185 C CA . VAL B 1 223 ? -11.852 -18.797 -15.289 1 98.31 223 VAL B CA 1
ATOM 4186 C C . VAL B 1 223 ? -10.883 -17.672 -14.945 1 98.31 223 VAL B C 1
ATOM 4188 O O . VAL B 1 223 ? -9.953 -17.391 -15.703 1 98.31 223 VAL B O 1
ATOM 4191 N N . PRO B 1 224 ? -11.07 -16.969 -13.836 1 98.69 224 PRO B N 1
ATOM 4192 C CA . PRO B 1 224 ? -10.234 -15.828 -13.484 1 98.69 224 PRO B CA 1
ATOM 4193 C C . PRO B 1 224 ? -8.914 -16.234 -12.828 1 98.69 224 PRO B C 1
ATOM 4195 O O . PRO B 1 224 ? -8.625 -15.82 -11.703 1 98.69 224 PRO B O 1
ATOM 4198 N N . PHE B 1 225 ? -8.133 -17.031 -13.523 1 98.94 225 PHE B N 1
ATOM 4199 C CA . PHE B 1 225 ? -6.777 -17.391 -13.117 1 98.94 225 PHE B CA 1
ATOM 4200 C C . PHE B 1 225 ? -5.746 -16.562 -13.859 1 98.94 225 PHE B C 1
ATOM 4202 O O . PHE B 1 225 ? -5.805 -16.422 -15.086 1 98.94 225 PHE B O 1
ATOM 4209 N N . TYR B 1 226 ? -4.887 -15.961 -13.117 1 98.94 226 TYR B N 1
ATOM 4210 C CA . TYR B 1 226 ? -3.854 -15.078 -13.664 1 98.94 226 TYR B CA 1
ATOM 4211 C C . TYR B 1 226 ? -2.484 -15.438 -13.094 1 98.94 226 TYR B C 1
ATOM 4213 O O . TYR B 1 226 ? -2.367 -15.812 -11.922 1 98.94 226 TYR B O 1
ATOM 4221 N N . GLY B 1 227 ? -1.46 -15.375 -13.883 1 98.88 227 GLY B N 1
ATOM 4222 C CA . GLY B 1 227 ? -0.105 -15.672 -13.438 1 98.88 227 GLY B CA 1
ATOM 4223 C C . GLY B 1 227 ? 0.936 -14.766 -14.078 1 98.88 227 GLY B C 1
ATOM 4224 O O . GLY B 1 227 ? 0.837 -14.438 -15.258 1 98.88 227 GLY B O 1
ATOM 4225 N N . VAL B 1 228 ? 1.903 -14.344 -13.297 1 98.94 228 VAL B N 1
ATOM 4226 C CA . VAL B 1 228 ? 3.045 -13.586 -13.797 1 98.94 228 VAL B CA 1
ATOM 4227 C C . VAL B 1 228 ? 4.344 -14.219 -13.297 1 98.94 228 VAL B C 1
ATOM 4229 O O . VAL B 1 228 ? 4.418 -14.672 -12.156 1 98.94 228 VAL B O 1
ATOM 4232 N N . GLN B 1 229 ? 5.348 -14.242 -14.172 1 98.88 229 GLN B N 1
ATOM 4233 C CA . GLN B 1 229 ? 6.645 -14.82 -13.828 1 98.88 229 GLN B CA 1
ATOM 4234 C C . GLN B 1 229 ? 7.5 -13.82 -13.055 1 98.88 229 GLN B C 1
ATOM 4236 O O . GLN B 1 229 ? 8.516 -14.188 -12.469 1 98.88 229 GLN B O 1
ATOM 4241 N N . PHE B 1 230 ? 7.191 -12.578 -13.109 1 98.81 230 PHE B N 1
ATOM 4242 C CA . PHE B 1 230 ? 7.898 -11.516 -12.406 1 98.81 230 PHE B CA 1
ATOM 4243 C C . PHE B 1 230 ? 7.203 -11.18 -11.094 1 98.81 230 PHE B C 1
ATOM 4245 O O . PHE B 1 230 ? 6.223 -11.828 -10.727 1 98.81 230 PHE B O 1
ATOM 4252 N N . HIS B 1 231 ? 7.738 -10.242 -10.32 1 98.81 231 HIS B N 1
ATOM 4253 C CA . HIS B 1 231 ? 7.277 -9.953 -8.969 1 98.81 231 HIS B CA 1
ATOM 4254 C C . HIS B 1 231 ? 6.703 -8.547 -8.875 1 98.81 231 HIS B C 1
ATOM 4256 O O . HIS B 1 231 ? 7.398 -7.613 -8.469 1 98.81 231 HIS B O 1
ATOM 4262 N N . PRO B 1 232 ? 5.414 -8.375 -9.141 1 98.56 232 PRO B N 1
ATOM 4263 C CA . PRO B 1 232 ? 4.832 -7.035 -9.062 1 98.56 232 PRO B CA 1
ATOM 4264 C C . PRO B 1 232 ? 4.734 -6.512 -7.633 1 98.56 232 PRO B C 1
ATOM 4266 O O . PRO B 1 232 ? 4.633 -5.301 -7.418 1 98.56 232 PRO B O 1
ATOM 4269 N N . GLU B 1 233 ? 4.773 -7.398 -6.57 1 98.56 233 GLU B N 1
ATOM 4270 C CA . GLU B 1 233 ? 4.555 -6.988 -5.184 1 98.56 233 GLU B CA 1
ATOM 4271 C C . GLU B 1 233 ? 5.801 -6.324 -4.602 1 98.56 233 GLU B C 1
ATOM 4273 O O . GLU B 1 233 ? 5.734 -5.699 -3.541 1 98.56 233 GLU B O 1
ATOM 4278 N N . LYS B 1 234 ? 6.957 -6.379 -5.281 1 97.88 234 LYS B N 1
ATOM 4279 C CA . LYS B 1 234 ? 8.219 -5.984 -4.656 1 97.88 234 LYS B CA 1
ATOM 4280 C C . LYS B 1 234 ? 8.523 -4.516 -4.926 1 97.88 234 LYS B C 1
ATOM 4282 O O . LYS B 1 234 ? 9.227 -3.871 -4.141 1 97.88 234 LYS B O 1
ATOM 4287 N N . ASN B 1 235 ? 8.078 -3.92 -5.992 1 98 235 ASN B N 1
ATOM 4288 C CA . ASN B 1 235 ? 8.5 -2.598 -6.441 1 98 235 ASN B CA 1
ATOM 4289 C C . ASN B 1 235 ? 8.344 -1.555 -5.34 1 98 235 ASN B C 1
ATOM 4291 O O . ASN B 1 235 ? 9.25 -0.761 -5.098 1 98 235 ASN B O 1
ATOM 4295 N N . PRO B 1 236 ? 7.262 -1.538 -4.613 1 97.5 236 PRO B N 1
ATOM 4296 C CA . PRO B 1 236 ? 7.105 -0.49 -3.604 1 97.5 236 PRO B CA 1
ATOM 4297 C C . PRO B 1 236 ? 7.723 -0.87 -2.26 1 97.5 236 PRO B C 1
ATOM 4299 O O . PRO B 1 236 ? 7.895 -0.012 -1.391 1 97.5 236 PRO B O 1
ATOM 4302 N N . TYR B 1 237 ? 8.148 -2.164 -2.045 1 95.5 237 TYR B N 1
ATOM 4303 C CA . TYR B 1 237 ? 8.242 -2.553 -0.642 1 95.5 237 TYR B CA 1
ATOM 4304 C C . TYR B 1 237 ? 9.602 -3.172 -0.339 1 95.5 237 TYR B C 1
ATOM 4306 O O . TYR B 1 237 ? 9.984 -3.305 0.825 1 95.5 237 TYR B O 1
ATOM 4314 N N . GLU B 1 238 ? 10.32 -3.643 -1.295 1 94.38 238 GLU B N 1
ATOM 4315 C CA . GLU B 1 238 ? 11.562 -4.367 -1.012 1 94.38 238 GLU B CA 1
ATOM 4316 C C . GLU B 1 238 ? 12.781 -3.541 -1.396 1 94.38 238 GLU B C 1
ATOM 4318 O O . GLU B 1 238 ? 12.977 -3.215 -2.57 1 94.38 238 GLU B O 1
ATOM 4323 N N . PHE B 1 239 ? 13.648 -3.213 -0.389 1 89.94 239 PHE B N 1
ATOM 4324 C CA . PHE B 1 239 ? 14.758 -2.289 -0.553 1 89.94 239 PHE B CA 1
ATOM 4325 C C . PHE B 1 239 ? 16.047 -2.896 -0.016 1 89.94 239 PHE B C 1
ATOM 4327 O O . PHE B 1 239 ? 17 -2.174 0.303 1 89.94 239 PHE B O 1
ATOM 4334 N N . GLY B 1 240 ? 16.094 -4.117 0.101 1 87.25 240 GLY B N 1
ATOM 4335 C CA . GLY B 1 240 ? 17.203 -4.766 0.766 1 87.25 240 GLY B CA 1
ATOM 4336 C C . GLY B 1 240 ? 18.547 -4.406 0.158 1 87.25 240 GLY B C 1
ATOM 4337 O O . GLY B 1 240 ? 18.672 -4.246 -1.059 1 87.25 240 GLY B O 1
ATOM 4338 N N . LEU B 1 241 ? 19.531 -4.273 1.05 1 84.88 241 LEU B N 1
ATOM 4339 C CA . LEU B 1 241 ? 20.891 -3.934 0.647 1 84.88 241 LEU B CA 1
ATOM 4340 C C . LEU B 1 241 ? 21.844 -5.074 0.961 1 84.88 241 LEU B C 1
ATOM 4342 O O . LEU B 1 241 ? 21.641 -5.824 1.918 1 84.88 241 LEU B O 1
ATOM 4346 N N . SER B 1 242 ? 22.844 -5.121 0.087 1 86.06 242 SER B N 1
ATOM 4347 C CA . SER B 1 242 ? 24 -5.977 0.391 1 86.06 242 SER B CA 1
ATOM 4348 C C . SER B 1 242 ? 24.891 -5.34 1.44 1 86.06 242 SER B C 1
ATOM 4350 O O . SER B 1 242 ? 24.719 -4.172 1.796 1 86.06 242 SER B O 1
ATOM 4352 N N . ALA B 1 243 ? 25.812 -6.109 1.898 1 81.56 243 ALA B N 1
ATOM 4353 C CA . ALA B 1 243 ? 26.719 -5.656 2.947 1 81.56 243 ALA B CA 1
ATOM 4354 C C . ALA B 1 243 ? 27.516 -4.426 2.498 1 81.56 243 ALA B C 1
ATOM 4356 O O . ALA B 1 243 ? 27.828 -3.557 3.311 1 81.56 243 ALA B O 1
ATOM 4357 N N . ASP B 1 244 ? 27.734 -4.297 1.222 1 82.56 244 ASP B N 1
ATOM 4358 C CA . ASP B 1 244 ? 28.547 -3.195 0.707 1 82.56 244 ASP B CA 1
ATOM 4359 C C . ASP B 1 244 ? 27.672 -1.975 0.407 1 82.56 244 ASP B C 1
ATOM 4361 O O . ASP B 1 244 ? 28.172 -0.973 -0.12 1 82.56 244 ASP B O 1
ATOM 4365 N N . GLY B 1 245 ? 26.391 -2.104 0.697 1 78.94 245 GLY B N 1
ATOM 4366 C CA . GLY B 1 245 ? 25.516 -0.956 0.549 1 78.94 245 GLY B CA 1
ATOM 4367 C C . GLY B 1 245 ? 24.812 -0.908 -0.797 1 78.94 245 GLY B C 1
ATOM 4368 O O . GLY B 1 245 ? 23.984 -0.032 -1.039 1 78.94 245 GLY B O 1
ATOM 4369 N N . THR B 1 246 ? 25.109 -1.812 -1.635 1 84.19 246 THR B N 1
ATOM 4370 C CA . THR B 1 246 ? 24.438 -1.858 -2.926 1 84.19 246 THR B CA 1
ATOM 4371 C C . THR B 1 246 ? 23.125 -2.635 -2.82 1 84.19 246 THR B C 1
ATOM 4373 O O . THR B 1 246 ? 22.938 -3.406 -1.88 1 84.19 246 THR B O 1
ATOM 4376 N N . SER B 1 247 ? 22.281 -2.408 -3.777 1 87.5 247 SER B N 1
ATOM 4377 C CA . SER B 1 247 ? 21 -3.113 -3.791 1 87.5 247 SER B CA 1
ATOM 4378 C C . SER B 1 247 ? 21.203 -4.625 -3.854 1 87.5 247 SER B C 1
ATOM 4380 O O . SER B 1 247 ? 21.984 -5.117 -4.664 1 87.5 247 SER B O 1
ATOM 4382 N N . TYR B 1 248 ? 20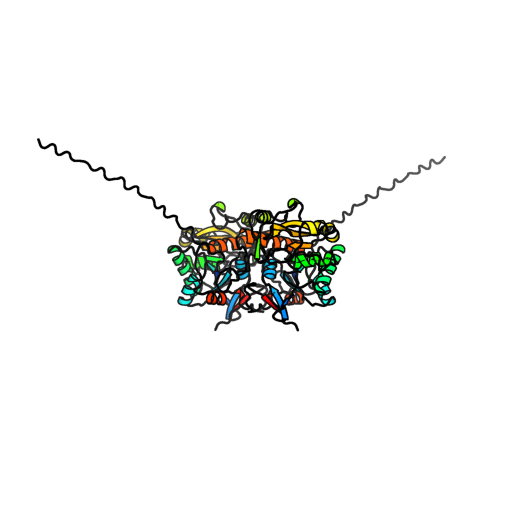.562 -5.355 -2.965 1 91.69 248 TYR B N 1
ATOM 4383 C CA . TYR B 1 248 ? 20.594 -6.816 -2.969 1 91.69 248 TYR B CA 1
ATOM 4384 C C . TYR B 1 248 ? 19.922 -7.371 -4.219 1 91.69 248 TYR B C 1
ATOM 4386 O O . TYR B 1 248 ? 20.453 -8.289 -4.855 1 91.69 248 TYR B O 1
ATOM 4394 N N . GLU B 1 249 ? 18.797 -6.852 -4.527 1 94 249 GLU B N 1
ATOM 4395 C CA . GLU B 1 249 ? 18.031 -7.227 -5.711 1 94 249 GLU B CA 1
ATOM 4396 C C . GLU B 1 249 ? 17.844 -6.039 -6.656 1 94 249 GLU B C 1
ATOM 4398 O O . GLU B 1 249 ? 17.703 -4.902 -6.207 1 94 249 GLU B O 1
ATOM 4403 N N . SER B 1 250 ? 17.844 -6.344 -7.961 1 92.38 250 SER B N 1
ATOM 4404 C CA . SER B 1 250 ? 17.625 -5.316 -8.977 1 92.38 250 SER B CA 1
ATOM 4405 C C . SER B 1 250 ? 16.141 -5 -9.133 1 92.38 250 SER B C 1
ATOM 4407 O O . SER B 1 250 ? 15.539 -5.348 -10.148 1 92.38 250 SER B O 1
ATOM 4409 N N . ILE B 1 251 ? 15.664 -4.359 -8.148 1 95.56 251 ILE B N 1
ATOM 4410 C CA . ILE B 1 251 ? 14.258 -3.971 -8.164 1 95.56 251 ILE B CA 1
ATOM 4411 C C . ILE B 1 251 ? 14.133 -2.504 -8.57 1 95.56 251 ILE B C 1
ATOM 4413 O O . ILE B 1 251 ? 14.828 -1.643 -8.039 1 95.56 251 ILE B O 1
ATOM 4417 N N . ASP B 1 252 ? 13.336 -2.229 -9.57 1 96 252 ASP B N 1
ATOM 4418 C CA . ASP B 1 252 ? 13.078 -0.847 -9.961 1 96 252 ASP B CA 1
ATOM 4419 C C . ASP B 1 252 ? 12 -0.219 -9.07 1 96 252 ASP B C 1
ATOM 4421 O O . ASP B 1 252 ? 10.938 -0.807 -8.867 1 96 252 ASP B O 1
ATOM 4425 N N . HIS B 1 253 ? 12.32 0.893 -8.484 1 95.44 253 HIS B N 1
ATOM 4426 C CA . HIS B 1 253 ? 11.406 1.563 -7.566 1 95.44 253 HIS B CA 1
ATOM 4427 C C . HIS B 1 253 ? 10.914 2.883 -8.148 1 95.44 253 HIS B C 1
ATOM 4429 O O . HIS B 1 253 ? 10.477 3.77 -7.406 1 95.44 253 HIS B O 1
ATOM 4435 N N . SER B 1 254 ? 10.977 3.072 -9.484 1 95.44 254 SER B N 1
ATOM 4436 C CA . SER B 1 254 ? 10.508 4.293 -10.141 1 95.44 254 SER B CA 1
ATOM 4437 C C . SER B 1 254 ? 9 4.449 -10.008 1 95.44 254 SER B C 1
ATOM 4439 O O . SER B 1 254 ? 8.297 3.492 -9.664 1 95.44 254 SER B O 1
ATOM 4441 N N . TYR B 1 255 ? 8.539 5.652 -10.25 1 96.19 255 TYR B N 1
ATOM 4442 C CA . TYR B 1 255 ? 7.105 5.941 -10.258 1 96.19 255 TYR B CA 1
ATOM 4443 C C . TYR B 1 255 ? 6.363 4.996 -11.195 1 96.19 255 TYR B C 1
ATOM 4445 O O . TYR B 1 255 ? 5.344 4.414 -10.812 1 96.19 255 TYR B O 1
ATOM 4453 N N . ALA B 1 256 ? 6.895 4.762 -12.367 1 97.19 256 ALA B N 1
ATOM 4454 C CA . ALA B 1 256 ? 6.25 3.889 -13.344 1 97.19 256 ALA B CA 1
ATOM 4455 C C . ALA B 1 256 ? 6.16 2.455 -12.828 1 97.19 256 ALA B C 1
ATOM 4457 O O . ALA B 1 256 ? 5.129 1.8 -12.977 1 97.19 256 ALA B O 1
ATOM 4458 N N . ALA B 1 257 ? 7.23 1.95 -12.219 1 98.12 257 ALA B N 1
ATOM 4459 C CA . ALA B 1 257 ? 7.254 0.59 -11.688 1 98.12 257 ALA B CA 1
ATOM 4460 C C . ALA B 1 257 ? 6.203 0.414 -10.594 1 98.12 257 ALA B C 1
ATOM 4462 O O . ALA B 1 257 ? 5.461 -0.572 -10.586 1 98.12 257 ALA B O 1
ATOM 4463 N N . ILE B 1 258 ? 6.141 1.385 -9.711 1 98.44 258 ILE B N 1
ATOM 4464 C CA . ILE B 1 258 ? 5.211 1.292 -8.594 1 98.44 258 ILE B CA 1
ATOM 4465 C C . ILE B 1 258 ? 3.777 1.427 -9.102 1 98.44 258 ILE B C 1
ATOM 4467 O O . ILE B 1 258 ? 2.875 0.739 -8.617 1 98.44 258 ILE B O 1
ATOM 4471 N N . MET B 1 259 ? 3.549 2.279 -10.078 1 98.38 259 MET B N 1
ATOM 4472 C CA . MET B 1 259 ? 2.217 2.414 -10.656 1 98.38 259 MET B CA 1
ATOM 4473 C C . MET B 1 259 ? 1.757 1.102 -11.281 1 98.38 259 MET B C 1
ATOM 4475 O O . MET B 1 259 ? 0.591 0.722 -11.156 1 98.38 259 MET B O 1
ATOM 4479 N N . THR B 1 260 ? 2.621 0.401 -11.992 1 98.75 260 THR B N 1
ATOM 4480 C CA . THR B 1 260 ? 2.238 -0.879 -12.578 1 98.75 260 THR B CA 1
ATOM 4481 C C . THR B 1 260 ? 1.983 -1.918 -11.492 1 98.75 260 THR B C 1
ATOM 4483 O O . THR B 1 260 ? 1.052 -2.719 -11.594 1 98.75 260 THR B O 1
ATOM 4486 N N . SER B 1 261 ? 2.859 -1.919 -10.43 1 98.81 261 SER B N 1
ATOM 4487 C CA . SER B 1 261 ? 2.629 -2.777 -9.273 1 98.81 261 SER B CA 1
ATOM 4488 C C . SER B 1 261 ? 1.222 -2.59 -8.711 1 98.81 261 SER B C 1
ATOM 4490 O O . SER B 1 261 ? 0.495 -3.564 -8.508 1 98.81 261 SER B O 1
ATOM 4492 N N . GLN B 1 262 ? 0.88 -1.358 -8.531 1 98.88 262 GLN B N 1
ATOM 4493 C CA . GLN B 1 262 ? -0.425 -1.024 -7.973 1 98.88 262 GLN B CA 1
ATOM 4494 C C . GLN B 1 262 ? -1.549 -1.409 -8.93 1 98.88 262 GLN B C 1
ATOM 4496 O O . GLN B 1 262 ? -2.607 -1.873 -8.5 1 98.88 262 GLN B O 1
ATOM 4501 N N . ALA B 1 263 ? -1.373 -1.219 -10.219 1 98.81 263 ALA B N 1
ATOM 4502 C CA . ALA B 1 263 ? -2.391 -1.598 -11.195 1 98.81 263 ALA B CA 1
ATOM 4503 C C . ALA B 1 263 ? -2.656 -3.1 -11.156 1 98.81 263 ALA B C 1
ATOM 4505 O O . ALA B 1 263 ? -3.807 -3.535 -11.25 1 98.81 263 ALA B O 1
ATOM 4506 N N . PHE B 1 264 ? -1.614 -3.924 -11.016 1 98.94 264 PHE B N 1
ATOM 4507 C CA . PHE B 1 264 ? -1.796 -5.363 -10.891 1 98.94 264 PHE B CA 1
ATOM 4508 C C . PHE B 1 264 ? -2.625 -5.699 -9.656 1 98.94 264 PHE B C 1
ATOM 4510 O O . PHE B 1 264 ? -3.523 -6.539 -9.719 1 98.94 264 PHE B O 1
ATOM 4517 N N . ALA B 1 265 ? -2.318 -5.027 -8.562 1 98.88 265 ALA B N 1
ATOM 4518 C CA . ALA B 1 265 ? -3.059 -5.262 -7.32 1 98.88 265 ALA B CA 1
ATOM 4519 C C . ALA B 1 265 ? -4.527 -4.879 -7.48 1 98.88 265 ALA B C 1
ATOM 4521 O O . ALA B 1 265 ? -5.418 -5.629 -7.07 1 98.88 265 ALA B O 1
ATOM 4522 N N . HIS B 1 266 ? -4.734 -3.678 -8.07 1 98.75 266 HIS B N 1
ATOM 4523 C CA . HIS B 1 266 ? -6.102 -3.225 -8.305 1 98.75 266 HIS B CA 1
ATOM 4524 C C . HIS B 1 266 ? -6.879 -4.227 -9.148 1 98.75 266 HIS B C 1
ATOM 4526 O O . HIS B 1 266 ? -8.047 -4.512 -8.867 1 98.75 266 HIS B O 1
ATOM 4532 N N . PHE B 1 267 ? -6.289 -4.727 -10.195 1 98.81 267 PHE B N 1
ATOM 4533 C CA . PHE B 1 267 ? -6.945 -5.699 -11.055 1 98.81 267 PHE B CA 1
ATOM 4534 C C . PHE B 1 267 ? -7.355 -6.934 -10.266 1 98.81 267 PHE B C 1
ATOM 4536 O O . PHE B 1 267 ? -8.516 -7.352 -10.305 1 98.81 267 PHE B O 1
ATOM 4543 N N . PHE B 1 268 ? -6.371 -7.48 -9.523 1 98.88 268 PHE B N 1
ATOM 4544 C CA . PHE B 1 268 ? -6.625 -8.711 -8.789 1 98.88 268 PHE B CA 1
ATOM 4545 C C . PHE B 1 268 ? -7.73 -8.508 -7.758 1 98.88 268 PHE B C 1
ATOM 4547 O O . PHE B 1 268 ? -8.648 -9.328 -7.648 1 98.88 268 PHE B O 1
ATOM 4554 N N . VAL B 1 269 ? -7.637 -7.438 -6.988 1 98.44 269 VAL B N 1
ATOM 4555 C CA . VAL B 1 269 ? -8.633 -7.137 -5.969 1 98.44 269 VAL B CA 1
ATOM 4556 C C . VAL B 1 269 ? -10 -6.914 -6.621 1 98.44 269 VAL B C 1
ATOM 4558 O O . VAL B 1 269 ? -11.031 -7.309 -6.078 1 98.44 269 VAL B O 1
ATOM 4561 N N . SER B 1 270 ? -10.031 -6.262 -7.84 1 97.88 270 SER B N 1
ATOM 4562 C CA . SER B 1 270 ? -11.289 -6.086 -8.555 1 97.88 270 SER B CA 1
ATOM 4563 C C . SER B 1 270 ? -11.914 -7.426 -8.922 1 97.88 270 SER B C 1
ATOM 4565 O O . SER B 1 270 ? -13.133 -7.582 -8.883 1 97.88 270 SER B O 1
ATOM 4567 N N . GLU B 1 271 ? -11.109 -8.406 -9.297 1 98.31 271 GLU B N 1
ATOM 4568 C CA . GLU B 1 271 ? -11.602 -9.758 -9.562 1 98.31 271 GLU B CA 1
ATOM 4569 C C . GLU B 1 271 ? -12.156 -10.406 -8.305 1 98.31 271 GLU B C 1
ATOM 4571 O O . GLU B 1 271 ? -13.188 -11.07 -8.344 1 98.31 271 GLU B O 1
ATOM 4576 N N . ALA B 1 272 ? -11.508 -10.156 -7.191 1 98.44 272 ALA B N 1
ATOM 4577 C CA . ALA B 1 272 ? -11.883 -10.773 -5.922 1 98.44 272 ALA B CA 1
ATOM 4578 C C . ALA B 1 272 ? -13.203 -10.203 -5.402 1 98.44 272 ALA B C 1
ATOM 4580 O O . ALA B 1 272 ? -13.891 -10.836 -4.598 1 98.44 272 ALA B O 1
ATOM 4581 N N . ARG B 1 273 ? -13.555 -9.047 -5.836 1 97.56 273 ARG B N 1
ATOM 4582 C CA . ARG B 1 273 ? -14.789 -8.398 -5.406 1 97.56 273 ARG B CA 1
ATOM 4583 C C . ARG B 1 273 ? -16 -9.086 -6.02 1 97.56 273 ARG B C 1
ATOM 4585 O O . ARG B 1 273 ? -17.141 -8.836 -5.605 1 97.56 273 ARG B O 1
ATOM 4592 N N . LYS B 1 274 ? -15.836 -9.977 -6.98 1 97.62 274 LYS B N 1
ATOM 4593 C CA . LYS B 1 274 ? -16.922 -10.461 -7.824 1 97.62 274 LYS B CA 1
ATOM 4594 C C . LYS B 1 274 ? -17.531 -11.734 -7.25 1 97.62 274 LYS B C 1
ATOM 4596 O O . LYS B 1 274 ? -18.125 -12.531 -7.98 1 97.62 274 LYS B O 1
ATOM 4601 N N . ASN B 1 275 ? -17.344 -11.984 -6.031 1 97.25 275 ASN B N 1
ATOM 4602 C CA . ASN B 1 275 ? -18.047 -13.031 -5.297 1 97.25 275 ASN B CA 1
ATOM 4603 C C . ASN B 1 275 ? -18.344 -12.609 -3.863 1 97.25 275 ASN B C 1
ATOM 4605 O O . ASN B 1 275 ? -17.875 -11.562 -3.41 1 97.25 275 ASN B O 1
ATOM 4609 N N . ASP B 1 276 ? -19.156 -13.375 -3.168 1 95.69 276 ASP B N 1
ATOM 4610 C CA . ASP B 1 276 ? -19.656 -12.922 -1.879 1 95.69 276 ASP B CA 1
ATOM 4611 C C . ASP B 1 276 ? -19.234 -13.859 -0.754 1 95.69 276 ASP B C 1
ATOM 4613 O O . ASP B 1 276 ? -19.922 -13.984 0.257 1 95.69 276 ASP B O 1
ATOM 4617 N N . HIS B 1 277 ? -18.109 -14.562 -0.987 1 96.88 277 HIS B N 1
ATOM 4618 C CA . HIS B 1 277 ? -17.594 -15.391 0.095 1 96.88 277 HIS B CA 1
ATOM 4619 C C . HIS B 1 277 ? -17.297 -14.555 1.336 1 96.88 277 HIS B C 1
ATOM 4621 O O . HIS B 1 277 ? -17.031 -13.352 1.231 1 96.88 277 HIS B O 1
ATOM 4627 N N . GLY B 1 278 ? -17.312 -15.18 2.473 1 95.31 278 GLY B N 1
ATOM 4628 C CA . GLY B 1 278 ? -17.016 -14.531 3.742 1 95.31 278 GLY B CA 1
ATOM 4629 C C . GLY B 1 278 ? -16.891 -15.508 4.895 1 95.31 278 GLY B C 1
ATOM 4630 O O . GLY B 1 278 ? -17.312 -16.656 4.781 1 95.31 278 GLY B O 1
ATOM 4631 N N . PHE B 1 279 ? -16.312 -15.023 5.902 1 94.94 279 PHE B N 1
ATOM 4632 C CA . PHE B 1 279 ? -16.203 -15.828 7.113 1 94.94 279 PHE B CA 1
ATOM 4633 C C . PHE B 1 279 ? -17.547 -15.977 7.793 1 94.94 279 PHE B C 1
ATOM 4635 O O . PHE B 1 279 ? -18.406 -15.094 7.68 1 94.94 279 PHE B O 1
ATOM 4642 N N . PRO B 1 280 ? -17.75 -17.047 8.531 1 94 280 PRO B N 1
ATOM 4643 C CA . PRO B 1 280 ? -19.031 -17.281 9.18 1 94 280 PRO B CA 1
ATOM 4644 C C . PRO B 1 280 ? -19.375 -16.219 10.227 1 94 280 PRO B C 1
ATOM 4646 O O . PRO B 1 280 ? -20.547 -15.883 10.406 1 94 280 PRO B O 1
ATOM 4649 N N . THR B 1 281 ? -18.328 -15.711 11 1 90.06 281 THR B N 1
ATOM 4650 C CA . THR B 1 281 ? -18.547 -14.672 12.008 1 90.06 281 THR B CA 1
ATOM 4651 C C . THR B 1 281 ? -17.484 -13.586 11.906 1 90.06 281 THR B C 1
ATOM 4653 O O . THR B 1 281 ? -16.359 -13.852 11.477 1 90.06 281 THR B O 1
ATOM 4656 N N . PRO B 1 282 ? -17.812 -12.383 12.367 1 85.94 282 PRO B N 1
ATOM 4657 C CA . PRO B 1 282 ? -16.812 -11.32 12.398 1 85.94 282 PRO B CA 1
ATOM 4658 C C . PRO B 1 282 ? -15.594 -11.688 13.25 1 85.94 282 PRO B C 1
ATOM 4660 O O . PRO B 1 282 ? -14.469 -11.289 12.922 1 85.94 282 PRO B O 1
ATOM 4663 N N . ALA B 1 283 ? -15.797 -12.406 14.305 1 85.31 283 ALA B N 1
ATOM 4664 C CA . ALA B 1 283 ? -14.703 -12.797 15.18 1 85.31 283 ALA B CA 1
ATOM 4665 C C . ALA B 1 283 ? -13.727 -13.734 14.469 1 85.31 283 ALA B C 1
ATOM 4667 O O . ALA B 1 283 ? -12.508 -13.586 14.594 1 85.31 283 ALA B O 1
ATOM 4668 N N . GLU B 1 284 ? -14.273 -14.672 13.719 1 90.94 284 GLU B N 1
ATOM 4669 C CA . GLU B 1 284 ? -13.43 -15.578 12.945 1 90.94 284 GLU B CA 1
ATOM 4670 C C . GLU B 1 284 ? -12.656 -14.82 11.867 1 90.94 284 GLU B C 1
ATOM 4672 O O . GLU B 1 284 ? -11.484 -15.117 11.609 1 90.94 284 GLU B O 1
ATOM 4677 N N . GLU B 1 285 ? -13.359 -13.867 11.266 1 91.19 285 GLU B N 1
ATOM 4678 C CA . GLU B 1 285 ? -12.711 -13.023 10.266 1 91.19 285 GLU B CA 1
ATOM 4679 C C . GLU B 1 285 ? -11.539 -12.258 10.859 1 91.19 285 GLU B C 1
ATOM 4681 O O . GLU B 1 285 ? -10.422 -12.32 10.336 1 91.19 285 GLU B O 1
ATOM 4686 N N . GLN B 1 286 ? -11.773 -11.625 11.969 1 85.69 286 GLN B N 1
ATOM 4687 C CA . GLN B 1 286 ? -10.75 -10.812 12.625 1 85.69 286 GLN B CA 1
ATOM 4688 C C . GLN B 1 286 ? -9.562 -11.672 13.047 1 85.69 286 GLN B C 1
ATOM 4690 O O . GLN B 1 286 ? -8.414 -11.25 12.938 1 85.69 286 GLN B O 1
ATOM 4695 N N . ALA B 1 287 ? -9.797 -12.836 13.523 1 86.81 287 ALA B N 1
ATOM 4696 C CA . ALA B 1 287 ? -8.742 -13.727 14.008 1 86.81 287 ALA B CA 1
ATOM 4697 C C . ALA B 1 287 ? -7.875 -14.227 12.852 1 86.81 287 ALA B C 1
ATOM 4699 O O . ALA B 1 287 ? -6.695 -14.523 13.039 1 86.81 287 ALA B O 1
ATOM 4700 N N . ALA B 1 288 ? -8.461 -14.258 11.648 1 91.88 288 ALA B N 1
ATOM 4701 C CA . ALA B 1 288 ? -7.77 -14.844 10.508 1 91.88 288 ALA B CA 1
ATOM 4702 C C . ALA B 1 288 ? -6.922 -13.797 9.789 1 91.88 288 ALA B C 1
ATOM 4704 O O . ALA B 1 288 ? -5.977 -14.141 9.07 1 91.88 288 ALA B O 1
ATOM 4705 N N . LEU B 1 289 ? -7.266 -12.516 9.945 1 90.81 289 LEU B N 1
ATOM 4706 C CA . LEU B 1 289 ? -6.633 -11.445 9.188 1 90.81 289 LEU B CA 1
ATOM 4707 C C . LEU B 1 289 ? -5.191 -11.234 9.641 1 90.81 289 LEU B C 1
ATOM 4709 O O . LEU B 1 289 ? -4.914 -11.195 10.836 1 90.81 289 LEU B O 1
ATOM 4713 N N . LEU B 1 290 ? -4.254 -11.039 8.672 1 87.19 290 LEU B N 1
ATOM 4714 C CA . LEU B 1 290 ? -2.816 -11.055 8.93 1 87.19 290 LEU B CA 1
ATOM 4715 C C . LEU B 1 290 ? -2.357 -9.719 9.5 1 87.19 290 LEU B C 1
ATOM 4717 O O . LEU B 1 290 ? -1.298 -9.633 10.125 1 87.19 290 LEU B O 1
ATOM 4721 N N . TYR B 1 291 ? -2.998 -8.711 9.211 1 72.75 291 TYR B N 1
ATOM 4722 C CA . TYR B 1 291 ? -2.502 -7.473 9.797 1 72.75 291 TYR B CA 1
ATOM 4723 C C . TYR B 1 291 ? -2.586 -7.516 11.312 1 72.75 291 TYR B C 1
ATOM 4725 O O . TYR B 1 291 ? -1.989 -6.684 12 1 72.75 291 TYR B O 1
ATOM 4733 N N . ASN B 1 292 ? -3.164 -8.539 11.914 1 66.81 292 ASN B N 1
ATOM 4734 C CA . ASN B 1 292 ? -3.225 -8.773 13.359 1 66.81 292 ASN B CA 1
ATOM 4735 C C . ASN B 1 292 ? -2.117 -9.719 13.812 1 66.81 292 ASN B C 1
ATOM 4737 O O . ASN B 1 292 ? -2.055 -10.086 14.992 1 66.81 292 ASN B O 1
ATOM 4741 N N . SER B 1 293 ? -1.294 -10.07 12.844 1 72.25 293 SER B N 1
ATOM 4742 C CA . SER B 1 293 ? -0.235 -11.016 13.172 1 72.25 293 SER B CA 1
ATOM 4743 C C . SER B 1 293 ? 1.106 -10.312 13.344 1 72.25 293 SER B C 1
ATOM 4745 O O . SER B 1 293 ? 1.416 -9.375 12.609 1 72.25 293 SER B O 1
ATOM 4747 N N . PRO B 1 294 ? 1.808 -10.828 14.289 1 71 294 PRO B N 1
ATOM 4748 C CA . PRO B 1 294 ? 3.121 -10.203 14.477 1 71 294 PRO B CA 1
ATOM 4749 C C . PRO B 1 294 ? 4.062 -10.445 13.297 1 71 294 PRO B C 1
ATOM 4751 O O . PRO B 1 294 ? 4.039 -11.523 12.695 1 71 294 PRO B O 1
ATOM 4754 N N . ARG B 1 295 ? 4.773 -9.43 13 1 78.19 295 ARG B N 1
ATOM 4755 C CA . ARG B 1 295 ? 5.859 -9.562 12.039 1 78.19 295 ARG B CA 1
ATOM 4756 C C . ARG B 1 295 ? 7.137 -10.055 12.711 1 78.19 295 ARG B C 1
ATOM 4758 O O . ARG B 1 295 ? 7.332 -9.836 13.906 1 78.19 295 ARG B O 1
ATOM 4765 N N . SER B 1 296 ? 7.883 -10.805 11.953 1 75.94 296 SER B N 1
ATOM 4766 C CA . SER B 1 296 ? 9.148 -11.305 12.484 1 75.94 296 SER B CA 1
ATOM 4767 C C . SER B 1 296 ? 10.195 -10.195 12.547 1 75.94 296 SER B C 1
ATOM 4769 O O . SER B 1 296 ? 10.148 -9.242 11.766 1 75.94 296 SER B O 1
ATOM 4771 N N . ASN B 1 297 ? 11.047 -10.312 13.43 1 71.94 297 ASN B N 1
ATOM 4772 C CA . ASN B 1 297 ? 12.188 -9.406 13.516 1 71.94 297 ASN B CA 1
ATOM 4773 C C . ASN B 1 297 ? 13.375 -9.93 12.711 1 71.94 297 ASN B C 1
ATOM 4775 O O . ASN B 1 297 ? 14.477 -9.383 12.797 1 71.94 297 ASN B O 1
ATOM 4779 N N . ARG B 1 298 ? 13.047 -11 11.984 1 75 298 ARG B N 1
ATOM 4780 C CA . ARG B 1 298 ? 14.117 -11.539 11.156 1 75 298 ARG B CA 1
ATOM 4781 C C . ARG B 1 298 ? 14.398 -10.633 9.961 1 75 298 ARG B C 1
ATOM 4783 O O . ARG B 1 298 ? 13.469 -10.133 9.328 1 75 298 ARG B O 1
ATOM 4790 N N . SER B 1 299 ? 15.656 -10.32 9.852 1 66.38 299 SER B N 1
ATOM 4791 C CA . SER B 1 299 ? 16.047 -9.469 8.734 1 66.38 299 SER B CA 1
ATOM 4792 C C . SER B 1 299 ? 16.656 -10.281 7.598 1 66.38 299 SER B C 1
ATOM 4794 O O . SER B 1 299 ? 17.469 -11.18 7.836 1 66.38 299 SER B O 1
ATOM 4796 N N . TYR B 1 300 ? 16.109 -10.172 6.469 1 76.06 300 TYR B N 1
ATOM 4797 C CA . TYR B 1 300 ? 16.641 -10.711 5.219 1 76.06 300 TYR B CA 1
ATOM 4798 C C . TYR B 1 300 ? 16.859 -9.602 4.203 1 76.06 300 TYR B C 1
ATOM 4800 O O . TYR B 1 300 ? 16.094 -8.641 4.141 1 76.06 300 TYR B O 1
ATOM 4808 N N . PRO B 1 301 ? 18 -9.703 3.506 1 78.69 301 PRO B N 1
ATOM 4809 C CA . PRO B 1 301 ? 18.109 -8.719 2.42 1 78.69 301 PRO B CA 1
ATOM 4810 C C . PRO B 1 301 ? 17 -8.844 1.388 1 78.69 301 PRO B C 1
ATOM 4812 O O . PRO B 1 301 ? 16.609 -7.852 0.766 1 78.69 301 PRO B O 1
ATOM 4815 N N . MET B 1 302 ? 16.453 -10.023 1.284 1 84.88 302 MET B N 1
ATOM 4816 C CA . MET B 1 302 ? 15.469 -10.312 0.241 1 84.88 302 MET B CA 1
ATOM 4817 C C . MET B 1 302 ? 14.102 -9.75 0.61 1 84.88 302 MET B C 1
ATOM 4819 O O . MET B 1 302 ? 13.305 -9.43 -0.269 1 84.88 302 MET B O 1
ATOM 4823 N N . TYR B 1 303 ? 13.82 -9.711 1.937 1 85.81 303 TYR B N 1
ATOM 4824 C CA . TYR B 1 303 ? 12.516 -9.266 2.42 1 85.81 303 TYR B CA 1
ATOM 4825 C C . TYR B 1 303 ? 12.672 -8.219 3.52 1 85.81 303 TYR B C 1
ATOM 4827 O O . TYR B 1 303 ? 13.266 -8.492 4.566 1 85.81 303 TYR B O 1
ATOM 4835 N N . GLU B 1 304 ? 12.078 -7.109 3.281 1 85.12 304 GLU B N 1
ATOM 4836 C CA . GLU B 1 304 ? 12.102 -6.078 4.312 1 85.12 304 GLU B CA 1
ATOM 4837 C C . GLU B 1 304 ? 11.344 -6.52 5.559 1 85.12 304 GLU B C 1
ATOM 4839 O O . GLU B 1 304 ? 11.758 -6.234 6.684 1 85.12 304 GLU B O 1
ATOM 4844 N N . GLU B 1 305 ? 10.234 -7.172 5.359 1 88.75 305 GLU B N 1
ATOM 4845 C CA . GLU B 1 305 ? 9.375 -7.691 6.422 1 88.75 305 GLU B CA 1
ATOM 4846 C C . GLU B 1 305 ? 8.828 -9.07 6.062 1 88.75 305 GLU B C 1
ATOM 4848 O O . GLU B 1 305 ? 8.492 -9.336 4.906 1 88.75 305 GLU B O 1
ATOM 4853 N N . VAL B 1 306 ? 8.727 -9.961 7.094 1 90.38 306 VAL B N 1
ATOM 4854 C CA . VAL B 1 306 ? 8.203 -11.312 6.891 1 90.38 306 VAL B CA 1
ATOM 4855 C C . VAL B 1 306 ? 7.273 -11.688 8.039 1 90.38 306 VAL B C 1
ATOM 4857 O O . VAL B 1 306 ? 7.516 -11.312 9.188 1 90.38 306 VAL B O 1
ATOM 4860 N N . PHE B 1 307 ? 6.184 -12.297 7.688 1 90.25 307 PHE B N 1
ATOM 4861 C CA . PHE B 1 307 ? 5.395 -13.008 8.68 1 90.25 307 PHE B CA 1
ATOM 4862 C C . PHE B 1 307 ? 5.973 -14.398 8.938 1 90.25 307 PHE B C 1
ATOM 4864 O O . PHE B 1 307 ? 6.254 -15.141 7.992 1 90.25 307 PHE B O 1
ATOM 4871 N N . VAL B 1 308 ? 6.207 -14.688 10.164 1 90 308 VAL B N 1
ATOM 4872 C CA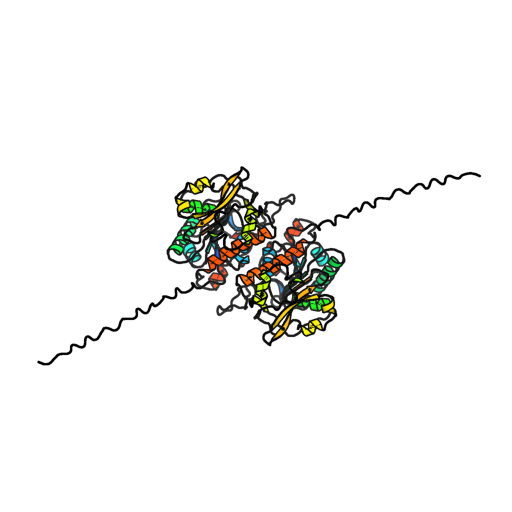 . VAL B 1 308 ? 6.66 -16.016 10.547 1 90 308 VAL B CA 1
ATOM 4873 C C . VAL B 1 308 ? 5.637 -16.672 11.477 1 90 308 VAL B C 1
ATOM 4875 O O . VAL B 1 308 ? 5.156 -16.031 12.422 1 90 308 VAL B O 1
ATOM 4878 N N . PHE B 1 309 ? 5.332 -17.859 11.062 1 88.56 309 PHE B N 1
ATOM 4879 C CA . PHE B 1 309 ? 4.305 -18.562 11.82 1 88.56 309 PHE B CA 1
ATOM 4880 C C . PHE B 1 309 ? 4.883 -19.812 12.477 1 88.56 309 PHE B C 1
ATOM 4882 O O . PHE B 1 309 ? 5.719 -20.5 11.883 1 88.56 309 PHE B O 1
ATOM 4889 N N . SER B 1 310 ? 4.762 -19.875 13.812 1 75.75 310 SER B N 1
ATOM 4890 C CA . SER B 1 310 ? 5.27 -21.047 14.516 1 75.75 310 SER B CA 1
ATOM 4891 C C . SER B 1 310 ? 4.52 -22.312 14.102 1 75.75 310 SER B C 1
ATOM 4893 O O . SER B 1 310 ? 3.309 -22.281 13.875 1 75.75 310 SER B O 1
ATOM 4895 N N . THR B 1 311 ? 5.152 -23.328 13.5 1 59.72 311 THR B N 1
ATOM 4896 C CA . THR B 1 311 ? 4.535 -24.625 13.234 1 59.72 311 THR B CA 1
ATOM 4897 C C . THR B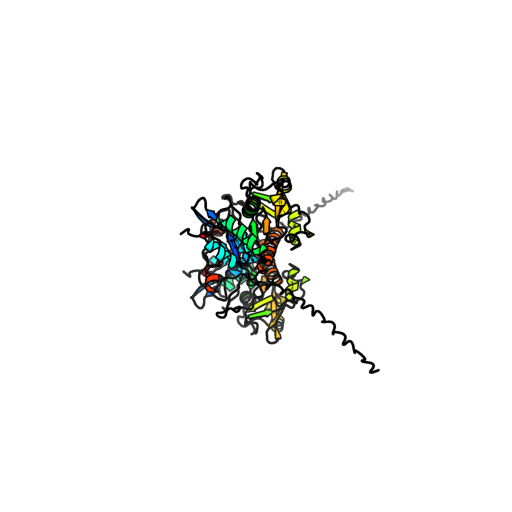 1 311 ? 4.156 -25.312 14.539 1 59.72 311 THR B C 1
ATOM 4899 O O . THR B 1 311 ? 4.973 -25.422 15.453 1 59.72 311 THR B O 1
ATOM 4902 N N . LYS B 1 312 ? 3.057 -25.25 14.922 1 44.34 312 LYS B N 1
ATOM 4903 C CA . LYS B 1 312 ? 2.736 -26.141 16.031 1 44.34 312 LYS B CA 1
ATOM 4904 C C . LYS B 1 312 ? 2.969 -27.594 15.672 1 44.34 312 LYS B C 1
ATOM 4906 O O . LYS B 1 312 ? 2.66 -28.016 14.555 1 44.34 312 LYS B O 1
#

Sequence (624 aa):
MVVSLGLVLSRPSHEMEAVQALRAVPKQTRNPIIGVHSHQDSEFGDEFIAASYIKWIESAGGRAVRIPWNAPEDELTRLLSSVNGVLFPGGDPDPSPAAAFVYARALELNRNGTHFPLWGTCLGFEWMLQLQTANLHILDKVDAQNLSSTLSLVHPRQSRLFSFSPVFNSLTTEPITDNFHHFGILADHFAATELLTSFYKVLATSQDRQGATYVAAIEAVDVPFYGVQFHPEKNPYEFGLSADGTSYESIDHSYAAIMTSQAFAHFFVSEARKNDHGFPTPAEEQAALLYNSPRSNRSYPMYEEVFVFSTKMVVSLGLVLSRPSHEMEAVQALRAVPKQTRNPIIGVHSHQDSEFGDEFIAASYIKWIESAGGRAVRIPWNAPEDELTRLLSSVNGVLFPGGDPDPSPAAAFVYARALELNRNGTHFPLWGTCLGFEWMLQLQTANLHILDKVDAQNLSSTLSLVHPRQSRLFSFSPVFNSLTTEPITDNFHHFGILADHFAATELLTSFYKVLATSQDRQGATYVAAIEAVDVPFYGVQFHPEKNPYEFGLSADGTSYESIDHSYAAIMTSQAFAHFFVSEARKNDHGFPTPAEEQAALLYNSPRSNRSYPMYEEVFVFSTK

InterPro domains:
  IPR011697 Peptidase C26 [PF07722] (32-233)
  IPR015527 Peptidase C26, gamma-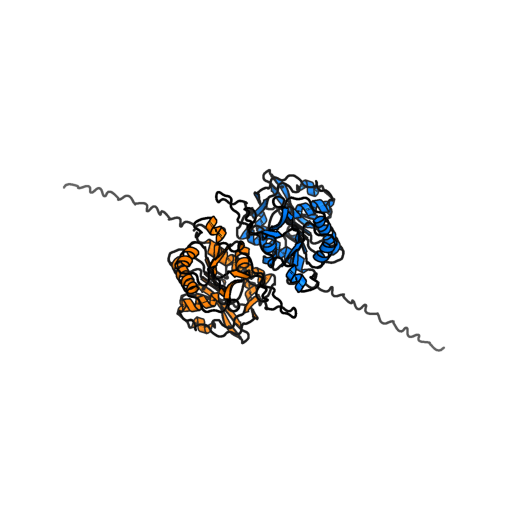glutamyl hydrolase [PS51275] (23-310)
  IPR015527 Peptidase C26, gamma-glutamyl hydrolase [PTHR11315] (21-309)
  IPR029062 Class I glutamine amidotransferase-like [G3DSA:3.40.50.880] (27-310)
  IPR029062 Class I glutamine amidotransferase-like [SSF52317] (44-292)

Foldseek 3Di:
DPPPPPPPPPDPDPPPPPPVVPPPQQQFAQAFEEEEEWDQDPVPRFIKDFCLVQVLLVLLRYFYFYDYLPDDLVVLVQVQLAGLEYEYEDDDDARDPSNLSNLVVQVVCVVVPRQYEYEYEQVGQVNNVCSLQVHSPLKDFFAAAQFQWAKDFDPQCPDLQSVLDPLNVVSHVDSQFTAHDGIAHFPVSQVVDCSNVVFKDQGIWTAGPVGTIGGAKIATDRGNYIYGNTDLSCLCFAQFADPVGHQPGNHHNDPSSVVVSNSNSNSRVSSSSSHDRRHPDPVVVVVRTPVPADWDPDDDSGGRIMGTDGDD/DPPPPPPPPPDPPPPPPCPVVPPPQQQFAQAFEEEEEWDQDPVPRFIKDFCLVQVLLVLLRYFYFYDYLPDDLVVLVQVQLAGLEYEYEDDDDARDPSNLSNLVVQVVCVVVPRQYEYEYEQVGQVNNVCSLQVHSPLKDFFAAAQFQWAKDFDPQCPDLQSVQDPLNVVSHVDSQFTAHDGIAHFPVSQVVDCSNVVFKDQGIWTAGPVGTIGGAKIATDRGNYIYGNTDLSCLCFAQFADPVGHQPGNHHNDPSSVVVSNSNSNSRVSSSRSGDRRHPDPVVVVVRTPVPADWDPDDDSGGRIMGTDGDD

Radius of gyration: 29.13 Å; Cα contacts (8 Å, |Δi|>4): 1326; chains: 2; bounding box: 140×94×70 Å

pLDDT: mean 89.44, std 18.66, range [23.23, 98.94]

Solvent-accessible surface area (backbone atoms only — not comparable to full-atom values): 32833 Å² total; per-residue (Å²): 136,83,78,74,77,74,76,78,76,75,74,77,79,78,73,75,73,75,72,68,71,70,73,70,73,71,63,67,35,78,66,27,34,32,30,34,46,34,41,70,36,86,89,78,66,33,32,36,41,63,38,37,58,50,53,36,38,25,64,46,27,25,41,42,28,74,32,60,47,76,46,53,68,71,57,47,52,52,49,61,49,27,23,16,25,38,35,34,50,61,73,82,75,75,74,39,73,33,51,52,49,51,54,53,48,40,50,50,41,36,77,70,70,40,49,41,24,37,39,16,27,30,38,17,25,49,38,51,55,24,62,64,58,73,32,91,75,71,59,33,83,36,60,28,60,61,35,45,35,41,37,48,70,42,62,41,83,78,32,76,73,58,52,68,43,76,62,53,58,52,38,54,78,37,54,45,41,28,23,74,34,56,58,41,38,36,45,69,58,46,72,70,32,58,67,44,55,76,42,38,41,71,38,22,30,31,60,31,80,84,62,51,51,26,52,34,27,36,34,35,76,88,48,62,36,37,27,26,47,34,46,57,44,39,29,30,54,48,74,24,47,38,97,87,68,42,68,57,57,56,61,42,56,47,72,68,28,29,51,37,25,48,49,53,28,37,52,51,42,58,45,14,13,52,25,76,49,45,53,96,42,73,67,60,41,58,71,48,32,44,81,68,48,62,60,39,81,61,80,44,50,85,34,61,35,32,34,58,41,84,72,123,135,83,78,73,76,73,75,76,75,73,73,77,78,76,73,75,72,74,70,67,69,70,74,70,74,72,63,67,35,77,66,26,35,31,30,35,45,33,42,70,36,85,87,78,67,33,32,34,41,62,38,38,56,51,51,35,40,24,63,45,28,25,42,42,28,75,31,61,49,77,46,51,69,69,58,48,52,52,49,61,51,27,24,16,25,38,35,34,50,61,72,83,76,75,74,40,74,32,52,50,49,50,54,53,50,40,50,49,40,36,76,70,70,41,47,41,24,37,40,15,28,31,38,18,25,50,38,52,55,24,63,66,57,72,33,90,75,71,58,34,85,36,60,27,59,60,35,44,33,41,37,48,70,42,63,41,82,79,33,75,73,57,53,69,43,76,63,52,58,50,38,55,79,36,55,44,41,28,23,75,35,56,58,42,37,36,44,68,58,47,73,70,31,59,67,46,57,77,42,38,42,70,38,22,30,31,61,29,79,84,62,50,52,26,52,35,27,36,35,36,75,88,47,61,36,38,27,27,46,34,45,56,43,39,30,30,56,48,74,24,48,37,95,87,67,44,68,56,58,53,59,42,56,48,72,67,28,30,50,36,26,48,50,54,27,37,51,53,40,57,46,15,13,52,27,77,48,45,52,96,42,72,66,59,40,58,71,47,32,44,81,68,49,64,60,41,81,62,80,44,48,84,36,62,35,32,34,57,43,82,74,126

Secondary structure (DSSP, 8-state):
-----------------------------SS-EEEEE-EE-TTT--EEEEHHHHHHHHHTT-EEEEE-TT--HHHHHHHHHHSSEEEE---SSPPPHHHHHHHHHHHHHHHTT----EEEETHHHHHHHHHHHT-TT--EEEEEEEEEE--EESSGGG-TTTTS-GGGGHHHHS--EEEEEEEE-BHHHHHT-HHHHTTEEEEEEEE-TT--EEEEEEEESSS-EEEESS-TTSTTT---B-TTSSBSS----SHHHHHHHHHHHHHHHHHHTTS----SSHHHHHHHBGGGSPBP----SS-S-EEEE---/-----------------------------SS-EEEEE-EE-TTT--EEEEHHHHHHHHHTT-EEEEE-TT--HHHHHHHHHHSSEEEE---SSPPPHHHHHHHHHHHHHHHTT----EEEETHHHHHHHHHHHT-TT-PEEEEEEEEEE--EESSGGG-TTTTS-GGGGHHHHS--EEEEEEEE-BHHHHHT-HHHHTTEEEEEEEE-TT--EEEEEEEESSS-EEEESS-TTSTTT---B-TTSSBSS----SHHHHHHHHHHHHHHHHHHTTS----SSHHHHHHHBGGGSPBP----SS-S-EEEE---